Protein AF-A0A8D8LQ57-F1 (afdb_monomer)

Foldseek 3Di:
DDDDDDDDDADDDDDDADEDEDDDPDPDEAEEEDAHEYEYEEQHEYEYEYQEEYEYEYQEEYHYEYQYEYEYEYQEEYEYEYCDWYWYQYNAAWYWYHYNHDIDIDGDDDDRDRCVVVVVVPPPDDDPPDDPPPQDFQWDQFPPSLDTHGLEAAECPADDLVLSLLQLVLLVVLPHQEYEEEVVNVRLLSQLVSVVVCCVVVVDPPNSHAYEYEQALLQLALVRLVVRLVVSCVSNVHQAHSEYEHAAQWHFHHDPDSQDADPVGFTHGDLPRDLQSSLVSVVVCCVVRRYSFYAYELAAPVSLVVNQVRDPHRHREYEYADWLQAHPVVVLVSCVVVNHAYEHDCLQPCPVVCVVLVNDADRQQPDPLLVVQCVVFVAGSLLLSSQLQVVSRHGYHDYDSDSVVSSRNSPNSPDHDDPVSNVSSNVNYNHPVNDPPQVVVNPPLVVRPRRHD

Nearest PDB structures (foldseek):
  8auu-assembly1_A  TM=9.462E-01  e=3.405E-31  Homo sapiens
  1c9w-assembly1_A  TM=9.460E-01  e=1.860E-31  Cricetulus griseus
  2pd9-assembly1_A  TM=9.532E-01  e=7.254E-31  Homo sapiens
  2isf-assembly1_A  TM=9.546E-01  e=1.142E-30  Homo sapiens
  3lep-assembly1_A  TM=9.494E-01  e=1.709E-30  Homo sapiens

Sequence (453 aa):
MKNPLLVLLVLAVACFPTILTLPTESAGSVTTTSTSPVTTTSTNPVTTTSTNPVTTTSTNPVTTSSTNPVTTTSTNTVTTTSADSVTTDNFTETTTVTLSDTTETIAATNFVTDLHSVIKLRTRLFDPTKISATTEMKYIQLPNDAGLMPVVGYGTWQAKDEDLEKALEAALEAGYRHIDTATVYENEHVIGNVLDRWMKAGKVKREELFIVTKLPPSGNRPSNVESFIKKSLEKLKVDYLDLYLVHTPFSFAEGPEVHPVNEDGTFKLDLTTDHIAVWKEMEKQVDAGRTKAIGLSNFNKTQISRVLKEARIPPANLQVELHVYFQQKELQAFCKEHNITMVAYSPLGSQGTGKLFGIDIPNLMENPVVKKIAEKHSRKPAQVLLKFIVQNDIAVIPKSTNPERLKQNINILDFQLSDEDMTELTALDQGKEGRILDFSFIKGVKDHPEFPF

Secondary structure (DSSP, 8-state):
--PPP---------SS---EEE----SS-EEEEESS-EEEEESS-EEEEESS-EEEEESS-EEEEESS-EEEEESS-EEEEESS-EEEEE-SS-EEEEETTEEEEE---S----THHHHTTS-S---TT-----PPPPEEEPGGG--EEESBEEE-TT--HHHHHHHHHHHHHHT--EEE--GGGS-HHHHHHHHHHHHHTTSS-GGG-EEEEEE-GGG-SGGGHHHHHHHHHHHHT-S-EEEEEE--SSEEPPSS-SS-B-TTS-B-EETT--HHHHHHHHHHHHHTTSEEEEEEES--HHHHHHHHHH-SS---EEEEE-BTTB--HHHHHHHHHTT-EEEEESBTB-HHHHHHHT-----GGG-HHHHHHHHHTT--HHHHHHHHHHTTT-EE----S-HHHHHHHH--SS----HHHHHHHHTT--GGGG-S---TTSTTGGGSTT---

Radius of gyration: 27.7 Å; Cα contacts (8 Å, |Δi|>4): 903; chains: 1; bounding box: 102×50×54 Å

Mean predicted aligned error: 14.32 Å

Solvent-accessible surface area (backbone atoms only — not comparable to full-atom values): 25005 Å² total; per-residue (Å²): 143,81,84,82,81,82,84,80,71,82,70,85,81,83,90,72,100,57,80,50,73,53,85,59,100,56,101,56,70,47,62,47,64,38,88,45,44,39,42,41,50,36,76,36,36,35,39,40,41,28,66,23,39,36,39,37,40,27,64,24,40,35,40,39,39,26,58,22,43,35,39,39,38,25,58,24,39,37,40,39,38,20,62,37,59,59,41,53,48,66,76,71,43,47,41,36,44,32,45,75,94,45,78,49,76,46,77,76,67,96,63,88,55,68,55,78,67,63,63,72,73,68,79,74,86,74,72,87,88,69,78,71,84,75,64,73,86,56,64,45,76,33,45,92,78,39,42,71,43,49,35,53,26,40,28,60,74,88,54,58,65,75,48,37,48,57,22,49,53,44,31,49,73,61,64,49,38,18,43,41,54,33,63,79,65,76,45,48,52,50,52,11,54,52,50,47,52,36,42,75,69,67,76,46,56,75,88,67,48,37,40,33,37,28,47,33,32,34,37,54,42,48,92,33,44,66,59,51,53,53,52,48,30,61,35,34,62,44,85,52,32,43,32,40,24,42,46,44,58,44,24,30,33,79,66,96,43,76,77,41,60,43,97,87,69,35,55,37,66,32,77,78,55,50,66,59,59,29,46,58,42,53,48,51,35,40,79,68,53,46,18,55,30,44,26,39,16,52,63,35,72,71,60,48,52,60,39,54,76,74,42,89,70,60,55,26,32,40,37,36,78,27,27,62,35,19,61,49,62,73,58,51,55,50,27,58,76,69,54,26,44,43,33,21,36,49,30,73,47,54,64,69,56,17,68,74,71,74,43,93,58,80,64,58,59,72,36,67,68,46,39,53,52,9,60,76,69,75,49,51,31,65,33,47,48,48,36,56,44,44,74,70,74,24,23,36,28,58,57,63,68,50,57,69,60,42,46,47,64,66,64,40,74,85,64,80,81,50,73,67,55,52,49,60,47,62,68,50,43,49,53,79,80,35,59,82,86,78,58,73,89,44,55,70,46,85,75,32,84,45,49,58,127

InterPro domains:
  IPR018170 Aldo/keto reductase, conserved site [PS00062] (282-299)
  IPR018170 Aldo/keto reductase, conserved site [PS00063] (397-412)
  IPR018170 Aldo/keto reductase, conserved site [PS00798] (175-192)
  IPR020471 Aldo-keto reductase [PR00069] (171-195)
  IPR020471 Aldo-keto reductase [PR00069] (231-249)
  IPR020471 Aldo-keto reductase [PR00069] (282-299)
  IPR020471 Aldo-keto reductase [PR00069] (316-345)
  IPR020471 Aldo-keto reductase [PR00069] (364-388)
  IPR020471 Aldo-keto reductase [PTHR11732] (140-430)
  IPR023210 NADP-dependent oxidoreductase domain [PF00248] (152-429)
  IPR036812 NAD(P)-dependent oxidoreductase domain superfamily [G3DSA:3.20.20.100] (129-453)
  IPR036812 NAD(P)-dependent oxidoreductase domain superfamily [SSF51430] (136-433)

Organism: NCBI:txid428564

pLDDT: mean 84.15, std 20.96, range [26.61, 98.94]

Structure (mmCIF, N/CA/C/O backbone):
data_AF-A0A8D8LQ57-F1
#
_entry.id   AF-A0A8D8LQ57-F1
#
loop_
_atom_site.group_PDB
_atom_site.id
_atom_site.type_symbol
_atom_site.label_atom_id
_atom_site.label_alt_id
_atom_site.label_comp_id
_atom_site.label_asym_id
_atom_site.label_entity_id
_atom_site.label_seq_id
_atom_site.pdbx_PDB_ins_code
_atom_site.Cartn_x
_atom_site.Cartn_y
_atom_site.Cartn_z
_atom_site.occupancy
_atom_site.B_iso_or_equiv
_atom_site.auth_seq_id
_atom_site.auth_comp_id
_atom_site.auth_asym_id
_atom_site.auth_atom_id
_atom_site.pdbx_PDB_model_num
ATOM 1 N N . MET A 1 1 ? -70.230 26.547 11.881 1.00 41.00 1 MET A N 1
ATOM 2 C CA . MET A 1 1 ? -70.658 25.170 11.549 1.00 41.00 1 MET A CA 1
ATOM 3 C C . MET A 1 1 ? -70.325 24.882 10.095 1.00 41.00 1 MET A C 1
ATOM 5 O O . MET A 1 1 ? -70.955 25.491 9.241 1.00 41.00 1 MET A O 1
ATOM 9 N N . LYS A 1 2 ? -69.337 24.016 9.834 1.00 30.08 2 LYS A N 1
ATOM 10 C CA . LYS A 1 2 ? -69.282 23.045 8.720 1.00 30.08 2 LYS A CA 1
ATOM 11 C C . LYS A 1 2 ? -67.935 22.301 8.783 1.00 30.08 2 LYS A C 1
ATOM 13 O O . LYS A 1 2 ? -66.888 22.911 8.610 1.00 30.08 2 LYS A O 1
ATOM 18 N N . ASN A 1 3 ? -68.010 21.009 9.111 1.00 30.83 3 ASN A N 1
ATOM 19 C CA . ASN A 1 3 ? -66.938 20.007 9.047 1.00 30.83 3 ASN A CA 1
ATOM 20 C C . ASN A 1 3 ? -66.303 19.956 7.648 1.00 30.83 3 ASN A C 1
ATOM 22 O O . ASN A 1 3 ? -67.067 19.948 6.678 1.00 30.83 3 ASN A O 1
ATOM 26 N N . PRO A 1 4 ? -64.978 19.777 7.506 1.00 34.41 4 PRO A N 1
ATOM 27 C CA . PRO A 1 4 ? -64.436 19.132 6.324 1.00 34.41 4 PRO A CA 1
ATOM 28 C C . PRO A 1 4 ? -64.595 17.609 6.475 1.00 34.41 4 PRO A C 1
ATOM 30 O O . PRO A 1 4 ? -64.212 17.017 7.483 1.00 34.41 4 PRO A O 1
ATOM 33 N N . LEU A 1 5 ? -65.241 16.994 5.484 1.00 28.94 5 LEU A N 1
ATOM 34 C CA . LEU A 1 5 ? -65.390 15.548 5.337 1.00 28.94 5 LEU A CA 1
ATOM 35 C C . LEU A 1 5 ? -64.012 14.867 5.309 1.00 28.94 5 LEU A C 1
ATOM 37 O O . LEU A 1 5 ? -63.181 15.182 4.460 1.00 28.94 5 LEU A O 1
ATOM 41 N N . LEU A 1 6 ? -63.820 13.875 6.177 1.00 27.80 6 LEU A N 1
ATOM 42 C CA . LEU A 1 6 ? -62.801 12.844 6.018 1.00 27.80 6 LEU A CA 1
ATOM 43 C C . LEU A 1 6 ? -63.280 11.902 4.898 1.00 27.80 6 LEU A C 1
ATOM 45 O O . LEU A 1 6 ? -64.251 11.169 5.086 1.00 27.80 6 LEU A O 1
ATOM 49 N N . VAL A 1 7 ? -62.664 11.951 3.716 1.00 29.39 7 VAL A N 1
ATOM 50 C CA . VAL A 1 7 ? -62.962 10.993 2.640 1.00 29.39 7 VAL A CA 1
ATOM 51 C C . VAL A 1 7 ? -62.115 9.745 2.879 1.00 29.39 7 VAL A C 1
ATOM 53 O O . VAL A 1 7 ? -60.926 9.722 2.580 1.00 29.39 7 VAL A O 1
ATOM 56 N N . LEU A 1 8 ? -62.731 8.719 3.467 1.00 28.83 8 LEU A N 1
ATOM 57 C CA . LEU A 1 8 ? -62.140 7.397 3.653 1.00 28.83 8 LEU A CA 1
ATOM 58 C C . LEU A 1 8 ? -62.412 6.560 2.392 1.00 28.83 8 LEU A C 1
ATOM 60 O O . LEU A 1 8 ? -63.537 6.108 2.181 1.00 28.83 8 LEU A O 1
ATOM 64 N N . LEU A 1 9 ? -61.408 6.372 1.534 1.00 31.48 9 LEU A N 1
ATOM 65 C CA . LEU A 1 9 ? -61.519 5.483 0.376 1.00 31.48 9 LEU A CA 1
ATOM 66 C C . LEU A 1 9 ? -61.135 4.055 0.805 1.00 31.48 9 LEU A C 1
ATOM 68 O O . LEU A 1 9 ? -59.961 3.704 0.830 1.00 31.48 9 LEU A O 1
ATOM 72 N N . VAL A 1 10 ? -62.118 3.231 1.179 1.00 29.56 10 VAL A N 1
ATOM 73 C CA . VAL A 1 10 ? -61.914 1.799 1.466 1.00 29.56 10 VAL A CA 1
ATOM 74 C C . VAL A 1 10 ? -62.204 1.007 0.191 1.00 29.56 10 VAL A C 1
ATOM 76 O O . VAL A 1 10 ? -63.365 0.779 -0.141 1.00 29.56 10 VAL A O 1
ATOM 79 N N . LEU A 1 11 ? -61.167 0.590 -0.541 1.00 33.84 11 LEU A N 1
ATOM 80 C CA . LEU A 1 11 ? -61.313 -0.391 -1.621 1.00 33.84 11 LEU A CA 1
ATOM 81 C C . LEU A 1 11 ? -61.093 -1.803 -1.068 1.00 33.84 11 LEU A C 1
ATOM 83 O O . LEU A 1 11 ? -59.964 -2.206 -0.806 1.00 33.84 11 LEU A O 1
ATOM 87 N N . ALA A 1 12 ? -62.175 -2.569 -0.928 1.00 28.31 12 ALA A N 1
ATOM 88 C CA . ALA A 1 12 ? -62.111 -4.019 -0.781 1.00 28.31 12 ALA A CA 1
ATOM 89 C C . ALA A 1 12 ? -62.202 -4.649 -2.180 1.00 28.31 12 ALA A C 1
ATOM 91 O O . ALA A 1 12 ? -63.255 -4.594 -2.813 1.00 28.31 12 ALA A O 1
ATOM 92 N N . VAL A 1 13 ? -61.105 -5.224 -2.679 1.00 32.25 13 VAL A N 1
ATOM 93 C CA . VAL A 1 13 ? -61.080 -5.929 -3.972 1.00 32.25 13 VAL A CA 1
ATOM 94 C C . VAL A 1 13 ? -60.850 -7.416 -3.721 1.00 32.25 13 VAL A C 1
ATOM 96 O O . VAL A 1 13 ? -59.853 -7.810 -3.122 1.00 32.25 13 VAL A O 1
ATOM 99 N N . ALA A 1 14 ? -61.800 -8.242 -4.163 1.00 28.59 14 ALA A N 1
ATOM 100 C CA . ALA A 1 14 ? -61.735 -9.694 -4.076 1.00 28.59 14 ALA A CA 1
ATOM 101 C C . ALA A 1 14 ? -61.034 -10.302 -5.305 1.00 28.59 14 ALA A C 1
ATOM 103 O O . ALA A 1 14 ? -61.376 -9.980 -6.438 1.00 28.59 14 ALA A O 1
ATOM 104 N N . CYS A 1 15 ? -60.095 -11.214 -5.025 1.00 34.03 15 CYS A N 1
ATOM 105 C CA . CYS A 1 15 ? -59.561 -12.298 -5.863 1.00 34.03 15 CYS A CA 1
ATOM 106 C C . CYS A 1 15 ? -59.313 -12.019 -7.358 1.00 34.03 15 CYS A C 1
ATOM 108 O O . CYS A 1 15 ? -60.143 -12.402 -8.165 1.00 34.03 15 CYS A O 1
ATOM 110 N N . PHE A 1 16 ? -58.131 -11.490 -7.707 1.00 29.38 16 PHE A N 1
ATOM 111 C CA . PHE A 1 16 ? -57.249 -11.890 -8.832 1.00 29.38 16 PHE A CA 1
ATOM 112 C C . PHE A 1 16 ? -55.870 -11.213 -8.616 1.00 29.38 16 PHE A C 1
ATOM 114 O O . PHE A 1 16 ? -55.821 -10.195 -7.924 1.00 29.38 16 PHE A O 1
ATOM 121 N N . PRO A 1 17 ? -54.737 -11.746 -9.129 1.00 34.75 17 PRO A N 1
ATOM 122 C CA . PRO A 1 17 ? -53.417 -11.163 -8.893 1.00 34.75 17 PRO A CA 1
ATOM 123 C C . PRO A 1 17 ? -53.282 -9.900 -9.746 1.00 34.75 17 PRO A C 1
ATOM 125 O O . PRO A 1 17 ? -52.867 -9.942 -10.901 1.00 34.75 17 PRO A O 1
ATOM 128 N N . THR A 1 18 ? -53.713 -8.770 -9.204 1.00 41.00 18 THR A N 1
ATOM 129 C CA . THR A 1 18 ? -53.626 -7.468 -9.861 1.00 41.00 18 THR A CA 1
ATOM 130 C C . THR A 1 18 ? -52.801 -6.556 -8.968 1.00 41.00 18 THR A C 1
ATOM 132 O O . THR A 1 18 ? -53.125 -6.372 -7.796 1.00 41.00 18 THR A O 1
ATOM 135 N N . ILE A 1 19 ? -51.706 -6.021 -9.512 1.00 46.22 19 ILE A N 1
ATOM 136 C CA . ILE A 1 19 ? -50.898 -4.991 -8.854 1.00 46.22 19 ILE A CA 1
ATOM 137 C C . ILE A 1 19 ? -51.800 -3.768 -8.687 1.00 46.22 19 ILE A C 1
ATOM 139 O O . ILE A 1 19 ? -52.284 -3.216 -9.676 1.00 46.22 19 ILE A O 1
ATOM 143 N N . LEU A 1 20 ? -52.064 -3.367 -7.444 1.00 49.69 20 LEU A N 1
ATOM 144 C CA . LEU A 1 20 ? -52.833 -2.159 -7.173 1.00 49.69 20 LEU A CA 1
ATOM 145 C C . LEU A 1 20 ? -51.892 -0.956 -7.301 1.00 49.69 20 LEU A C 1
ATOM 147 O O . LEU A 1 20 ? -51.037 -0.752 -6.441 1.00 49.69 20 LEU A O 1
ATOM 151 N N . THR A 1 21 ? -52.039 -0.187 -8.381 1.00 50.81 21 THR A N 1
ATOM 152 C CA . THR A 1 21 ? -51.322 1.077 -8.601 1.00 50.81 21 THR A CA 1
ATOM 153 C C . THR A 1 21 ? -52.276 2.237 -8.343 1.00 50.81 21 THR A C 1
ATOM 155 O O . THR A 1 21 ? -53.271 2.391 -9.051 1.00 50.81 21 THR A O 1
ATOM 158 N N . LEU A 1 22 ? -51.995 3.048 -7.323 1.00 53.22 22 LEU A N 1
ATOM 159 C CA . LEU A 1 22 ? -52.801 4.223 -6.978 1.00 53.22 22 LEU A CA 1
ATOM 160 C C . LEU A 1 22 ? -52.075 5.504 -7.424 1.00 53.22 22 LEU A C 1
ATOM 162 O O . LEU A 1 22 ? -51.016 5.799 -6.872 1.00 53.22 22 LEU A O 1
ATOM 166 N N . PRO A 1 23 ? -52.613 6.280 -8.382 1.00 49.62 23 PRO A N 1
ATOM 167 C CA . PRO A 1 23 ? -52.170 7.646 -8.640 1.00 49.62 23 PRO A CA 1
ATOM 168 C C . PRO A 1 23 ? -53.039 8.626 -7.841 1.00 49.62 23 PRO A C 1
ATOM 170 O O . PRO A 1 23 ? -54.266 8.514 -7.870 1.00 49.62 23 PRO A O 1
ATOM 173 N N . THR A 1 24 ? -52.459 9.615 -7.153 1.00 50.50 24 THR A N 1
ATOM 174 C CA . THR A 1 24 ? -53.283 10.636 -6.479 1.00 50.50 24 THR A CA 1
ATOM 175 C C . THR A 1 24 ? -52.724 12.053 -6.577 1.00 50.50 24 THR A C 1
ATOM 177 O O . THR A 1 24 ? -51.839 12.428 -5.815 1.00 50.50 24 THR A O 1
ATOM 180 N N . GLU A 1 25 ? -53.370 12.874 -7.410 1.00 45.34 25 GLU A N 1
ATOM 181 C CA . GLU A 1 25 ? -53.598 14.304 -7.153 1.00 45.34 25 GLU A CA 1
ATOM 182 C C . GLU A 1 25 ? -54.832 14.462 -6.236 1.00 45.34 25 GLU A C 1
ATOM 184 O O . GLU A 1 25 ? -55.889 14.933 -6.651 1.00 45.34 25 GLU A O 1
ATOM 189 N N . SER A 1 26 ? -54.751 14.015 -4.979 1.00 48.09 26 SER A N 1
ATOM 190 C CA . SER A 1 26 ? -55.832 14.234 -4.000 1.00 48.09 26 SER A CA 1
ATOM 191 C C . SER A 1 26 ? -55.281 14.880 -2.734 1.00 48.09 26 SER A C 1
ATOM 193 O O . SER A 1 26 ? -54.169 14.570 -2.331 1.00 48.09 26 SER A O 1
ATOM 195 N N . ALA A 1 27 ? -56.028 15.786 -2.106 1.00 47.50 27 ALA A N 1
ATOM 196 C CA . ALA A 1 27 ? -55.556 16.612 -0.988 1.00 47.50 27 ALA A CA 1
ATOM 197 C C . ALA A 1 27 ? -55.552 15.897 0.389 1.00 47.50 27 ALA A C 1
ATOM 199 O O . ALA A 1 27 ? -55.705 16.552 1.418 1.00 47.50 27 ALA A O 1
ATOM 200 N N . GLY A 1 28 ? -55.427 14.564 0.430 1.00 62.34 28 GLY A N 1
ATOM 201 C CA . GLY A 1 28 ? -55.529 13.760 1.656 1.00 62.34 28 GLY A CA 1
ATOM 202 C C . GLY A 1 28 ? -54.537 12.595 1.719 1.00 62.34 28 GLY A C 1
ATOM 203 O O . GLY A 1 28 ? -53.901 12.253 0.724 1.00 62.34 28 GLY A O 1
ATOM 204 N N . SER A 1 29 ? -54.390 11.992 2.905 1.00 72.50 29 SER A N 1
ATOM 205 C CA . SER A 1 29 ? -53.524 10.825 3.118 1.00 72.50 29 SER A CA 1
ATOM 206 C C . SER A 1 29 ? -54.037 9.587 2.373 1.00 72.50 29 SER A C 1
ATOM 208 O O . SER A 1 29 ? -55.242 9.358 2.259 1.00 72.50 29 SER A O 1
ATOM 210 N N . VAL A 1 30 ? -53.113 8.760 1.881 1.00 75.56 30 VAL A N 1
ATOM 211 C CA . VAL A 1 30 ? -53.423 7.518 1.162 1.00 75.56 30 VAL A CA 1
ATOM 212 C C . VAL A 1 30 ? -53.404 6.364 2.154 1.00 75.56 30 VAL A C 1
ATOM 214 O O . VAL A 1 30 ? -52.357 6.056 2.711 1.00 75.56 30 VAL A O 1
ATOM 217 N N . THR A 1 31 ? -54.548 5.716 2.383 1.00 76.56 31 THR A N 1
ATOM 218 C CA . THR A 1 31 ? -54.634 4.524 3.246 1.00 76.56 31 THR A CA 1
ATOM 219 C C . THR A 1 31 ? -55.046 3.308 2.428 1.00 76.56 31 THR A C 1
ATOM 221 O O . THR A 1 31 ? -56.079 3.343 1.767 1.00 76.56 31 THR A O 1
ATOM 224 N N . THR A 1 32 ? -54.253 2.237 2.473 1.00 76.38 32 THR A N 1
ATOM 225 C CA . THR A 1 32 ? -54.499 1.011 1.698 1.00 76.38 32 THR A CA 1
ATOM 226 C C . THR A 1 32 ? -54.455 -0.222 2.593 1.00 76.38 32 THR A C 1
ATOM 228 O O . THR A 1 32 ? -53.524 -0.398 3.377 1.00 76.38 32 THR A O 1
ATOM 231 N N . THR A 1 33 ? -55.429 -1.120 2.436 1.00 76.50 33 THR A N 1
ATOM 232 C CA . THR A 1 33 ? -55.399 -2.466 3.024 1.00 76.50 33 THR A CA 1
ATOM 233 C C . THR A 1 33 ? -55.581 -3.495 1.916 1.00 76.50 33 THR A C 1
ATOM 235 O O . THR A 1 33 ? -56.567 -3.432 1.188 1.00 76.50 33 THR A O 1
ATOM 238 N N . SER A 1 34 ? -54.632 -4.418 1.751 1.00 71.19 34 SER A N 1
ATOM 239 C CA . SER A 1 34 ? -54.623 -5.335 0.601 1.00 71.19 34 SER A CA 1
ATOM 240 C C . SER A 1 34 ? -54.079 -6.719 0.943 1.00 71.19 34 SER A C 1
ATOM 242 O O . SER A 1 34 ? -53.037 -6.850 1.580 1.00 71.19 34 SER A O 1
ATOM 244 N N . THR A 1 35 ? -54.720 -7.766 0.425 1.00 73.94 35 THR A N 1
ATOM 245 C CA . THR A 1 35 ? -54.202 -9.147 0.454 1.00 73.94 35 THR A CA 1
ATOM 246 C C . THR A 1 35 ? -53.450 -9.520 -0.828 1.00 73.94 35 THR A C 1
ATOM 248 O O . THR A 1 35 ? -53.296 -10.700 -1.120 1.00 73.94 35 THR A O 1
ATOM 251 N N . SER A 1 36 ? -53.020 -8.530 -1.611 1.00 73.56 36 SER A N 1
ATOM 252 C CA . SER A 1 36 ? -52.189 -8.657 -2.820 1.00 73.56 36 SER A CA 1
ATOM 253 C C . SER A 1 36 ? -51.018 -7.666 -2.753 1.00 73.56 36 SER A C 1
ATOM 255 O O . SER A 1 36 ? -51.119 -6.705 -1.983 1.00 73.56 36 SER A O 1
ATOM 257 N N . PRO A 1 37 ? -49.935 -7.854 -3.535 1.00 75.88 37 PRO A N 1
ATOM 258 C CA . PRO A 1 37 ? -48.821 -6.909 -3.561 1.00 75.88 37 PRO A CA 1
ATOM 259 C C . PRO A 1 37 ? -49.277 -5.476 -3.863 1.00 75.88 37 PRO A C 1
ATOM 261 O O . PRO A 1 37 ? -50.148 -5.263 -4.712 1.00 75.88 37 PRO A O 1
ATOM 264 N N . VAL A 1 38 ? -48.694 -4.500 -3.166 1.00 75.38 38 VAL A N 1
ATOM 265 C CA . VAL A 1 38 ? -49.080 -3.082 -3.262 1.00 75.38 38 VAL A CA 1
ATOM 266 C C . VAL A 1 38 ? -47.914 -2.256 -3.781 1.00 75.38 38 VAL A C 1
ATOM 268 O O . VAL A 1 38 ? -46.808 -2.352 -3.251 1.00 75.38 38 VAL A O 1
ATOM 271 N N . THR A 1 39 ? -48.169 -1.400 -4.772 1.00 78.50 39 THR A N 1
ATOM 272 C CA . THR A 1 39 ? -47.209 -0.385 -5.216 1.00 78.50 39 THR A CA 1
ATOM 273 C C . THR A 1 39 ? -47.861 0.992 -5.183 1.00 78.50 39 THR A C 1
ATOM 275 O O . THR A 1 39 ? -48.779 1.269 -5.955 1.00 78.50 39 THR A O 1
ATOM 278 N N . THR A 1 40 ? -47.377 1.862 -4.299 1.00 77.94 40 THR A N 1
ATOM 279 C CA . THR A 1 40 ? -47.949 3.198 -4.085 1.00 77.94 40 THR A CA 1
ATOM 280 C C . THR A 1 40 ? -46.923 4.278 -4.398 1.00 77.94 40 THR A C 1
ATOM 282 O O . THR A 1 40 ? -45.815 4.260 -3.865 1.00 77.94 40 THR A O 1
ATOM 285 N N . THR A 1 41 ? -47.314 5.264 -5.205 1.00 77.12 41 THR A N 1
ATOM 286 C CA . THR A 1 41 ? -46.547 6.498 -5.412 1.00 77.12 41 THR A CA 1
ATOM 287 C C . THR A 1 41 ? -47.432 7.684 -5.053 1.00 77.12 41 THR A C 1
ATOM 289 O O . THR A 1 41 ? -48.498 7.855 -5.638 1.00 77.12 41 THR A O 1
ATOM 292 N N . SER A 1 42 ? -47.027 8.486 -4.070 1.00 76.12 42 SER A N 1
ATOM 293 C CA . SER A 1 42 ? -47.873 9.548 -3.510 1.00 76.12 42 SER A CA 1
ATOM 294 C C . SER A 1 42 ? -47.051 10.763 -3.095 1.00 76.12 42 SER A C 1
ATOM 296 O O . SER A 1 42 ? -45.953 10.632 -2.572 1.00 76.12 42 SER A O 1
ATOM 298 N N . THR A 1 43 ? -47.594 11.966 -3.266 1.00 76.69 43 THR A N 1
ATOM 299 C CA . THR A 1 43 ? -47.027 13.185 -2.663 1.00 76.69 43 THR A CA 1
ATOM 300 C C . THR A 1 43 ? -47.656 13.513 -1.311 1.00 76.69 43 THR A C 1
ATOM 302 O O . THR A 1 43 ? -47.382 14.569 -0.762 1.00 76.69 43 THR A O 1
ATOM 305 N N . ASN A 1 44 ? -48.511 12.644 -0.771 1.00 77.50 44 ASN A N 1
ATOM 306 C CA . ASN A 1 44 ? -49.173 12.769 0.532 1.00 77.50 44 ASN A CA 1
ATOM 307 C C . ASN A 1 44 ? -48.751 11.629 1.469 1.00 77.50 44 ASN A C 1
ATOM 309 O O . ASN A 1 44 ? -48.292 10.600 0.968 1.00 77.50 44 ASN A O 1
ATOM 313 N N . PRO A 1 45 ? -48.967 11.751 2.796 1.00 80.94 45 PRO A N 1
ATOM 314 C CA . PRO A 1 45 ? -48.678 10.672 3.735 1.00 80.94 45 PRO A CA 1
ATOM 315 C C . PRO A 1 45 ? -49.356 9.356 3.337 1.00 80.94 45 PRO A C 1
ATOM 317 O O . PRO A 1 45 ? -50.524 9.361 2.934 1.00 80.94 45 PRO A O 1
ATOM 320 N N . VAL A 1 46 ? -48.633 8.243 3.464 1.00 81.50 46 VAL A N 1
ATOM 321 C CA . VAL A 1 46 ? -49.092 6.909 3.046 1.00 81.50 46 VAL A CA 1
ATOM 322 C C . VAL A 1 46 ? -49.154 5.969 4.244 1.00 81.50 46 VAL A C 1
ATOM 324 O O . VAL A 1 46 ? -48.166 5.813 4.954 1.00 81.50 46 VAL A O 1
ATOM 327 N N . THR A 1 47 ? -50.282 5.284 4.419 1.00 83.38 47 THR A N 1
ATOM 328 C CA . THR A 1 47 ? -50.444 4.184 5.373 1.00 83.38 47 THR A CA 1
ATOM 329 C C . THR A 1 47 ? -50.861 2.917 4.632 1.00 83.38 47 THR A C 1
ATOM 331 O O . THR A 1 47 ? -51.943 2.872 4.048 1.00 83.38 47 THR A O 1
ATOM 334 N N . THR A 1 48 ? -50.041 1.868 4.668 1.00 81.44 48 THR A N 1
ATOM 335 C CA . THR A 1 48 ? -50.337 0.597 3.986 1.00 81.44 48 THR A CA 1
ATOM 336 C C . THR A 1 48 ? -50.319 -0.571 4.962 1.00 81.44 48 THR A C 1
ATOM 338 O O . THR A 1 48 ? -49.376 -0.742 5.730 1.00 81.44 48 THR A O 1
ATOM 341 N N . THR A 1 49 ? -51.338 -1.425 4.902 1.00 80.75 49 THR A N 1
ATOM 342 C CA . THR A 1 49 ? -51.359 -2.724 5.583 1.00 80.75 49 THR A CA 1
ATOM 343 C C . THR A 1 49 ? -51.549 -3.825 4.550 1.00 80.75 49 THR A C 1
ATOM 345 O O . THR A 1 49 ? -52.533 -3.815 3.809 1.00 80.75 49 THR A O 1
ATOM 348 N N . SER A 1 50 ? -50.624 -4.778 4.472 1.00 78.75 50 SER A N 1
ATOM 349 C CA . SER A 1 50 ? -50.732 -5.882 3.519 1.00 78.75 50 SER A CA 1
ATOM 350 C C . SER A 1 50 ? -50.288 -7.216 4.100 1.00 78.75 50 SER A C 1
ATOM 352 O O . SER A 1 50 ? -49.511 -7.273 5.036 1.00 78.75 50 SER A O 1
ATOM 354 N N . THR A 1 51 ? -50.775 -8.318 3.539 1.00 77.50 51 THR A N 1
ATOM 355 C CA . THR A 1 51 ? -50.204 -9.651 3.788 1.00 77.50 51 THR A CA 1
ATOM 356 C C . THR A 1 51 ? -49.227 -10.076 2.692 1.00 77.50 51 THR A C 1
ATOM 358 O O . THR A 1 51 ? -48.829 -11.232 2.648 1.00 77.50 51 THR A O 1
ATOM 361 N N . ASN A 1 52 ? -48.854 -9.172 1.782 1.00 78.69 52 ASN A N 1
ATOM 362 C CA . ASN A 1 52 ? -48.005 -9.406 0.612 1.00 78.69 52 ASN A CA 1
ATOM 363 C C . ASN A 1 52 ? -46.966 -8.278 0.456 1.00 78.69 52 ASN A C 1
ATOM 365 O O . ASN A 1 52 ? -47.021 -7.301 1.208 1.00 78.69 52 ASN A O 1
ATOM 369 N N . PRO A 1 53 ? -45.996 -8.399 -0.473 1.00 80.12 53 PRO A N 1
ATOM 370 C CA . PRO A 1 53 ? -44.954 -7.393 -0.632 1.00 80.12 53 PRO A CA 1
ATOM 371 C C . PRO A 1 53 ? -45.497 -5.980 -0.881 1.00 80.12 53 PRO A C 1
ATOM 373 O O . PRO A 1 53 ? -46.477 -5.802 -1.611 1.00 80.12 53 PRO A O 1
ATOM 376 N N . VAL A 1 54 ? -44.847 -4.977 -0.291 1.00 79.12 54 VAL A N 1
ATOM 377 C CA . VAL A 1 54 ? -45.238 -3.564 -0.417 1.00 79.12 54 VAL A CA 1
ATOM 378 C C . VAL A 1 54 ? -44.068 -2.744 -0.940 1.00 79.12 54 VAL A C 1
ATOM 380 O O . VAL A 1 54 ? -42.985 -2.769 -0.366 1.00 79.12 54 VAL A O 1
ATOM 383 N N . THR A 1 55 ? -44.305 -1.956 -1.985 1.00 82.31 55 THR A N 1
ATOM 384 C CA . THR A 1 55 ? -43.366 -0.948 -2.483 1.00 82.31 55 THR A CA 1
ATOM 385 C C . THR A 1 55 ? -44.010 0.429 -2.395 1.00 82.31 55 THR A C 1
ATOM 387 O O . THR A 1 55 ? -45.058 0.659 -2.994 1.00 82.31 55 THR A O 1
ATOM 390 N N . THR A 1 56 ? -43.411 1.358 -1.651 1.00 81.12 56 THR A N 1
ATOM 391 C CA . THR A 1 56 ? -43.944 2.721 -1.505 1.00 81.12 56 THR A CA 1
ATOM 392 C C . THR A 1 56 ? -42.893 3.765 -1.847 1.00 81.12 56 THR A C 1
ATOM 394 O O . THR A 1 56 ? -41.784 3.729 -1.327 1.00 81.12 56 THR A O 1
ATOM 397 N N . THR A 1 57 ? -43.270 4.743 -2.664 1.00 79.25 57 THR A N 1
ATOM 398 C CA . THR A 1 57 ? -42.487 5.957 -2.905 1.00 79.25 57 THR A CA 1
ATOM 399 C C . THR A 1 57 ? -43.318 7.166 -2.498 1.00 79.25 57 THR A C 1
ATOM 401 O O . THR A 1 57 ? -44.425 7.357 -3.005 1.00 79.25 57 THR A O 1
ATOM 404 N N . SER A 1 58 ? -42.808 7.979 -1.573 1.00 78.69 58 SER A N 1
ATOM 405 C CA . SER A 1 58 ? -43.531 9.143 -1.061 1.00 78.69 58 SER A CA 1
ATOM 406 C C . SER A 1 58 ? -42.615 10.328 -0.782 1.00 78.69 58 SER A C 1
ATOM 408 O O . SER A 1 58 ? -41.466 10.153 -0.410 1.00 78.69 58 SER A O 1
ATOM 410 N N . THR A 1 59 ? -43.108 11.555 -0.918 1.00 76.88 59 THR A N 1
ATOM 411 C CA . THR A 1 59 ? -42.393 12.749 -0.418 1.00 76.88 59 THR A CA 1
ATOM 412 C C . THR A 1 59 ? -42.834 13.156 0.990 1.00 76.88 59 THR A C 1
ATOM 414 O O . THR A 1 59 ? -42.356 14.147 1.527 1.00 76.88 59 THR A O 1
ATOM 417 N N . ASN A 1 60 ? -43.747 12.401 1.602 1.00 80.50 60 ASN A N 1
ATOM 418 C CA . ASN A 1 60 ? -44.351 12.641 2.914 1.00 80.50 60 ASN A CA 1
ATOM 419 C C . ASN A 1 60 ? -44.333 11.360 3.773 1.00 80.50 60 ASN A C 1
ATOM 421 O O . ASN A 1 60 ? -44.098 10.285 3.219 1.00 80.50 60 ASN A O 1
ATOM 425 N N . PRO A 1 61 ? -44.595 11.438 5.096 1.00 81.00 61 PRO A N 1
ATOM 426 C CA . PRO A 1 61 ? -44.433 10.306 6.008 1.00 81.00 61 PRO A CA 1
ATOM 427 C C . PRO A 1 61 ? -45.117 9.012 5.552 1.00 81.00 61 PRO A C 1
ATOM 429 O O . PRO A 1 61 ? -46.252 9.033 5.067 1.00 81.00 61 PRO A O 1
ATOM 432 N N . VAL A 1 62 ? -44.436 7.880 5.742 1.00 81.31 62 VAL A N 1
ATOM 433 C CA . VAL A 1 62 ? -44.916 6.552 5.336 1.00 81.31 62 VAL A CA 1
ATOM 434 C C . VAL A 1 62 ? -45.012 5.631 6.544 1.00 81.31 62 VAL A C 1
ATOM 436 O O . VAL A 1 62 ? -44.038 5.448 7.269 1.00 81.31 62 VAL A O 1
ATOM 439 N N . THR A 1 63 ? -46.170 5.001 6.730 1.00 85.25 63 THR A N 1
ATOM 440 C CA . THR A 1 63 ? -46.389 3.925 7.702 1.00 85.25 63 THR A CA 1
ATOM 441 C C . THR A 1 63 ? -46.775 2.639 6.976 1.00 85.25 63 THR A C 1
ATOM 443 O O . THR A 1 63 ? -47.801 2.597 6.305 1.00 85.25 63 THR A O 1
ATOM 446 N N . THR A 1 64 ? -45.988 1.571 7.100 1.00 82.44 64 THR A N 1
ATOM 447 C CA . THR A 1 64 ? -46.290 0.283 6.449 1.00 82.44 64 THR A CA 1
ATOM 448 C C . THR A 1 64 ? -46.277 -0.868 7.445 1.00 82.44 64 THR A C 1
ATOM 450 O O . THR A 1 64 ? -45.368 -0.978 8.258 1.00 82.44 64 THR A O 1
ATOM 453 N N . SER A 1 65 ? -47.261 -1.759 7.349 1.00 80.50 65 SER A N 1
ATOM 454 C CA . SER A 1 65 ? -47.278 -3.048 8.041 1.00 80.50 65 SER A CA 1
ATOM 455 C C . SER A 1 65 ? -47.468 -4.169 7.021 1.00 80.50 65 SER A C 1
ATOM 457 O O . SER A 1 65 ? -48.450 -4.154 6.274 1.00 80.50 65 SER A O 1
ATOM 459 N N . SER A 1 66 ? -46.530 -5.116 6.961 1.00 78.75 66 SER A N 1
ATOM 460 C CA . SER A 1 66 ? -46.651 -6.302 6.111 1.00 78.75 66 SER A CA 1
ATOM 461 C C . SER A 1 66 ? -46.185 -7.589 6.788 1.00 78.75 66 SER A C 1
ATOM 463 O O . SER A 1 66 ? -45.438 -7.571 7.757 1.00 78.75 66 SER A O 1
ATOM 465 N N . THR A 1 67 ? -46.626 -8.740 6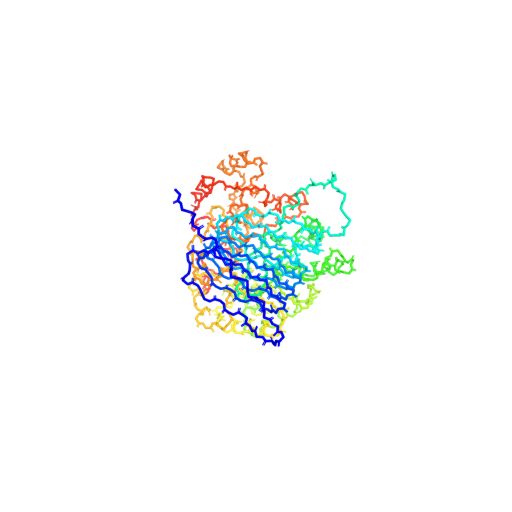.287 1.00 73.94 67 THR A N 1
ATOM 466 C CA . THR A 1 67 ? -46.045 -10.048 6.639 1.00 73.94 67 THR A CA 1
ATOM 467 C C . THR A 1 67 ? -45.002 -10.524 5.619 1.00 73.94 67 THR A C 1
ATOM 469 O O . THR A 1 67 ? -44.537 -11.651 5.717 1.00 73.94 67 THR A O 1
ATOM 472 N N . ASN A 1 68 ? -44.685 -9.700 4.617 1.00 77.69 68 ASN A N 1
ATOM 473 C CA . ASN A 1 68 ? -43.833 -9.994 3.461 1.00 77.69 68 ASN A CA 1
ATOM 474 C C . ASN A 1 68 ? -42.929 -8.782 3.141 1.00 77.69 68 ASN A C 1
ATOM 476 O O . ASN A 1 68 ? -43.136 -7.717 3.728 1.00 77.69 68 ASN A O 1
ATOM 480 N N . PRO A 1 69 ? -41.953 -8.896 2.218 1.00 75.19 69 PRO A N 1
ATOM 481 C CA . PRO A 1 69 ? -40.946 -7.861 1.997 1.00 75.19 69 PRO A CA 1
ATOM 482 C C . PRO A 1 69 ? -41.502 -6.453 1.753 1.00 75.19 69 PRO A C 1
ATOM 484 O O . PRO A 1 69 ? -42.456 -6.271 0.990 1.00 75.19 69 PRO A O 1
ATOM 487 N N . VAL A 1 70 ? -40.882 -5.448 2.373 1.00 74.44 70 VAL A N 1
ATOM 488 C CA . VAL A 1 70 ? -41.261 -4.036 2.221 1.00 74.44 70 VAL A CA 1
ATOM 489 C C . VAL A 1 70 ? -40.096 -3.223 1.672 1.00 74.44 70 VAL A C 1
ATOM 491 O O . VAL A 1 70 ? -38.999 -3.249 2.222 1.00 74.44 70 VAL A O 1
ATOM 494 N N . THR A 1 71 ? -40.353 -2.441 0.627 1.00 77.94 71 THR A N 1
ATOM 495 C CA . THR A 1 71 ? -39.415 -1.457 0.078 1.00 77.94 71 THR A CA 1
ATOM 496 C C . THR A 1 71 ? -40.039 -0.069 0.137 1.00 77.94 71 THR A C 1
ATOM 498 O O . THR A 1 71 ? -41.088 0.164 -0.463 1.00 77.94 71 THR A O 1
ATOM 501 N N . THR A 1 72 ? -39.399 0.867 0.831 1.00 76.75 72 THR A N 1
ATOM 502 C CA . THR A 1 72 ? -39.910 2.236 0.976 1.00 76.75 72 THR A CA 1
ATOM 503 C C . THR A 1 72 ? -38.848 3.261 0.608 1.00 76.75 72 THR A C 1
ATOM 505 O O . THR A 1 72 ? -37.751 3.243 1.154 1.00 76.75 72 THR A O 1
ATOM 508 N N . THR A 1 73 ? -39.204 4.212 -0.246 1.00 74.81 73 THR A N 1
ATOM 509 C CA . THR A 1 73 ? -38.403 5.407 -0.523 1.00 74.81 73 THR A CA 1
ATOM 510 C C . THR A 1 73 ? -39.189 6.628 -0.069 1.00 74.81 73 THR A C 1
ATOM 512 O O . THR A 1 73 ? -40.312 6.844 -0.533 1.00 74.81 73 THR A O 1
ATOM 515 N N . SER A 1 74 ? -38.631 7.411 0.854 1.00 73.38 74 SER A N 1
ATOM 516 C CA . SER A 1 74 ? -39.294 8.598 1.398 1.00 73.38 74 SER A CA 1
ATOM 517 C C . SER A 1 74 ? -38.320 9.735 1.680 1.00 73.38 74 SER A C 1
ATOM 519 O O . SER A 1 74 ? -37.185 9.506 2.069 1.00 73.38 74 SER A O 1
ATOM 521 N N . THR A 1 75 ? -38.759 10.983 1.538 1.00 69.31 75 THR A N 1
ATOM 522 C CA . THR A 1 75 ? -37.994 12.159 2.005 1.00 69.31 75 THR A CA 1
ATOM 523 C C . THR A 1 75 ? -38.431 12.636 3.395 1.00 69.31 75 THR A C 1
ATOM 525 O O . THR A 1 75 ? -38.161 13.769 3.768 1.00 69.31 75 THR A O 1
ATOM 528 N N . ASN A 1 76 ? -39.189 11.821 4.127 1.00 73.56 76 ASN A N 1
ATOM 529 C CA . ASN A 1 76 ? -39.790 12.125 5.430 1.00 73.56 76 ASN A CA 1
ATOM 530 C C . ASN A 1 76 ? -39.936 10.839 6.258 1.00 73.56 76 ASN A C 1
ATOM 532 O O . ASN A 1 76 ? -39.762 9.745 5.720 1.00 73.56 76 ASN A O 1
ATOM 536 N N . THR A 1 77 ? -40.316 10.964 7.536 1.00 73.69 77 THR A N 1
ATOM 537 C CA . THR A 1 77 ? -40.405 9.855 8.509 1.00 73.69 77 THR A CA 1
ATOM 538 C C . THR A 1 77 ? -40.990 8.563 7.936 1.00 73.69 77 THR A C 1
ATOM 540 O O . THR A 1 77 ? -42.096 8.548 7.388 1.00 73.69 77 THR A O 1
ATOM 543 N N . VAL A 1 78 ? -40.261 7.460 8.123 1.00 74.38 78 VAL A N 1
ATOM 544 C CA . VAL A 1 78 ? -40.694 6.117 7.726 1.00 74.38 78 VAL A CA 1
ATOM 545 C C . VAL A 1 78 ? -40.850 5.241 8.962 1.00 74.38 78 VAL A C 1
ATOM 547 O O . VAL A 1 78 ? -39.912 5.049 9.735 1.00 74.38 78 VAL A O 1
ATOM 550 N N . THR A 1 79 ? -42.035 4.663 9.129 1.00 78.56 79 THR A N 1
ATOM 551 C CA . THR A 1 79 ? -42.323 3.635 10.132 1.00 78.56 79 THR A CA 1
ATOM 552 C C . THR A 1 79 ? -42.750 2.367 9.412 1.00 78.56 79 THR A C 1
ATOM 554 O O . THR A 1 79 ? -43.798 2.333 8.775 1.00 78.56 79 THR A O 1
ATOM 557 N N . THR A 1 80 ? -41.932 1.318 9.463 1.00 74.25 80 THR A N 1
ATOM 558 C CA . THR A 1 80 ? -42.241 0.053 8.783 1.00 74.25 80 THR A CA 1
ATOM 559 C C . THR A 1 80 ? -42.157 -1.122 9.742 1.00 74.25 80 THR A C 1
ATOM 561 O O . THR A 1 80 ? -41.179 -1.288 10.465 1.00 74.25 80 THR A O 1
ATOM 564 N N . THR A 1 81 ? -43.172 -1.975 9.709 1.00 74.00 81 THR A N 1
ATOM 565 C CA . THR A 1 81 ? -43.204 -3.254 10.411 1.00 74.00 81 THR A CA 1
ATOM 566 C C . THR A 1 81 ? -43.340 -4.361 9.380 1.00 74.00 81 THR A C 1
ATOM 568 O O . THR A 1 81 ? -44.305 -4.362 8.614 1.00 74.00 81 THR A O 1
ATOM 571 N N . SER A 1 82 ? -42.393 -5.297 9.350 1.00 71.12 82 SER A N 1
ATOM 572 C CA . SER A 1 82 ? -42.494 -6.485 8.505 1.00 71.12 82 SER A CA 1
ATOM 573 C C . SER A 1 82 ? -42.096 -7.756 9.246 1.00 71.12 82 SER A C 1
ATOM 575 O O . SER A 1 82 ? -41.210 -7.743 10.096 1.00 71.12 82 SER A O 1
ATOM 577 N N . ALA A 1 83 ? -42.750 -8.872 8.927 1.00 66.75 83 ALA A N 1
ATOM 578 C CA . ALA A 1 83 ? -42.294 -10.197 9.356 1.00 66.75 83 ALA A CA 1
ATOM 579 C C . ALA A 1 83 ? -41.165 -10.762 8.463 1.00 66.75 83 ALA A C 1
ATOM 581 O O . ALA A 1 83 ? -40.600 -11.802 8.790 1.00 66.75 83 ALA A O 1
ATOM 582 N N . ASP A 1 84 ? -40.845 -10.081 7.358 1.00 67.44 84 ASP A N 1
ATOM 583 C CA . ASP A 1 84 ? -39.801 -10.421 6.382 1.00 67.44 84 ASP A CA 1
ATOM 584 C C . ASP A 1 84 ? -38.966 -9.164 6.045 1.00 67.44 84 ASP A C 1
ATOM 586 O O . ASP A 1 84 ? -39.128 -8.133 6.689 1.00 67.44 84 ASP A O 1
ATOM 590 N N . SER A 1 85 ? -38.074 -9.206 5.054 1.00 68.44 85 SER A N 1
ATOM 591 C CA . SER A 1 85 ? -37.103 -8.145 4.757 1.00 68.44 85 SER A CA 1
ATOM 592 C C . SER A 1 85 ? -37.704 -6.738 4.600 1.00 68.44 85 SER A C 1
ATOM 594 O O . SER A 1 85 ? -38.794 -6.534 4.061 1.00 68.44 85 SER A O 1
ATOM 596 N N . VAL A 1 86 ? -36.957 -5.734 5.072 1.00 65.81 86 VAL A N 1
ATOM 597 C CA . VAL A 1 86 ? -37.299 -4.313 4.938 1.00 65.81 86 VAL A CA 1
ATOM 598 C C . VAL A 1 86 ? -36.123 -3.581 4.303 1.00 65.81 86 VAL A C 1
ATOM 600 O O . VAL A 1 86 ? -34.997 -3.677 4.786 1.00 65.81 86 VAL A O 1
ATOM 603 N N . THR A 1 87 ? -36.397 -2.823 3.245 1.00 68.94 87 THR A N 1
ATOM 604 C CA . THR A 1 87 ? -35.446 -1.923 2.585 1.00 68.94 87 THR A CA 1
ATOM 605 C C . THR A 1 87 ? -36.013 -0.512 2.619 1.00 68.94 87 THR A C 1
ATOM 607 O O . THR A 1 87 ? -37.116 -0.275 2.125 1.00 68.94 87 THR A O 1
ATOM 610 N N . THR A 1 88 ? -35.274 0.437 3.191 1.00 65.81 88 THR A N 1
ATOM 611 C CA . THR A 1 88 ? -35.695 1.842 3.240 1.00 65.81 88 THR A CA 1
ATOM 612 C C . THR A 1 88 ? -34.610 2.770 2.725 1.00 65.81 88 THR A C 1
ATOM 614 O O . THR A 1 88 ? -33.466 2.658 3.157 1.00 65.81 88 THR A O 1
ATOM 617 N N . ASP A 1 89 ? -34.995 3.720 1.882 1.00 65.81 89 ASP A N 1
ATOM 618 C CA . ASP A 1 89 ? -34.171 4.855 1.471 1.00 65.81 89 ASP A CA 1
ATOM 619 C C . ASP A 1 89 ? -34.844 6.139 1.988 1.00 65.81 89 ASP A C 1
ATOM 621 O O . ASP A 1 89 ? -35.914 6.520 1.498 1.00 65.81 89 ASP A O 1
ATOM 625 N N . ASN A 1 90 ? -34.305 6.718 3.071 1.00 60.88 90 ASN A N 1
ATOM 626 C CA . ASN A 1 90 ? -34.891 7.860 3.782 1.00 60.88 90 ASN A CA 1
ATOM 627 C C . ASN A 1 90 ? -33.858 8.971 3.997 1.00 60.88 90 ASN A C 1
ATOM 629 O O . ASN A 1 90 ? -32.781 8.722 4.538 1.00 60.88 90 ASN A O 1
ATOM 633 N N . PHE A 1 91 ? -34.205 10.195 3.595 1.00 53.69 91 PHE A N 1
ATOM 634 C CA . PHE A 1 91 ? -33.223 11.262 3.396 1.00 53.69 91 PHE A CA 1
ATOM 635 C C . PHE A 1 91 ? -33.079 12.269 4.545 1.00 53.69 91 PHE A C 1
ATOM 637 O O . PHE A 1 91 ? -32.070 12.972 4.557 1.00 53.69 91 PHE A O 1
ATOM 644 N N . THR A 1 92 ? -34.011 12.384 5.504 1.00 51.53 92 THR A N 1
ATOM 645 C CA . THR A 1 92 ? -33.957 13.543 6.432 1.00 51.53 92 THR A CA 1
ATOM 646 C C . THR A 1 92 ? -34.570 13.395 7.825 1.00 51.53 92 THR A C 1
ATOM 648 O O . THR A 1 92 ? -34.157 14.134 8.715 1.00 51.53 92 THR A O 1
ATOM 651 N N . GLU A 1 93 ? -35.500 12.475 8.091 1.00 55.16 93 GLU A N 1
ATOM 652 C CA . GLU A 1 93 ? -36.180 12.421 9.397 1.00 55.16 93 GLU A CA 1
ATOM 653 C C . GLU A 1 93 ? -36.444 10.965 9.798 1.00 55.16 93 GLU A C 1
ATOM 655 O O . GLU A 1 93 ? -37.173 10.271 9.104 1.00 55.16 93 GLU A O 1
ATOM 660 N N . THR A 1 94 ? -35.794 10.504 10.871 1.00 54.12 94 THR A N 1
ATOM 661 C CA . THR A 1 94 ? -35.951 9.240 11.628 1.00 54.12 94 THR A CA 1
ATOM 662 C C . THR A 1 94 ? -36.655 8.047 10.952 1.00 54.12 94 THR A C 1
ATOM 664 O O . THR A 1 94 ? -37.834 8.102 10.601 1.00 54.12 94 THR A O 1
ATOM 667 N N . THR A 1 95 ? -35.974 6.899 10.909 1.00 55.47 95 THR A N 1
ATOM 668 C CA . THR A 1 95 ? -36.550 5.629 10.436 1.00 55.47 95 THR A CA 1
ATOM 669 C C . THR A 1 95 ? -36.743 4.664 11.607 1.00 55.47 95 THR A C 1
ATOM 671 O O . THR A 1 95 ? -35.793 4.370 12.335 1.00 55.47 95 THR A O 1
ATOM 674 N N . THR A 1 96 ? -37.958 4.137 11.775 1.00 55.41 96 THR A N 1
ATOM 675 C CA . THR A 1 96 ? -38.246 3.036 12.711 1.00 55.41 96 THR A CA 1
ATOM 676 C C . THR A 1 96 ? -38.604 1.782 11.923 1.00 55.41 96 THR A C 1
ATOM 678 O O . THR A 1 96 ? -39.571 1.786 11.154 1.00 55.41 96 THR A O 1
ATOM 681 N N . VAL A 1 97 ? -37.836 0.710 12.129 1.00 61.16 97 VAL A N 1
ATOM 682 C CA . VAL A 1 97 ? -38.063 -0.602 11.512 1.00 61.16 97 VAL A CA 1
ATOM 683 C C . VAL A 1 97 ? -38.280 -1.647 12.600 1.00 61.16 97 VAL A C 1
ATOM 685 O O . VAL A 1 97 ? -37.467 -1.793 13.511 1.00 61.16 97 VAL A O 1
ATOM 688 N N . THR A 1 98 ? -39.373 -2.397 12.486 1.00 58.62 98 THR A N 1
ATOM 689 C CA . THR A 1 98 ? -39.645 -3.563 13.332 1.00 58.62 98 THR A CA 1
ATOM 690 C C . THR A 1 98 ? -39.653 -4.821 12.470 1.00 58.62 98 THR A C 1
ATOM 692 O O . THR A 1 98 ? -40.473 -4.931 11.557 1.00 58.62 98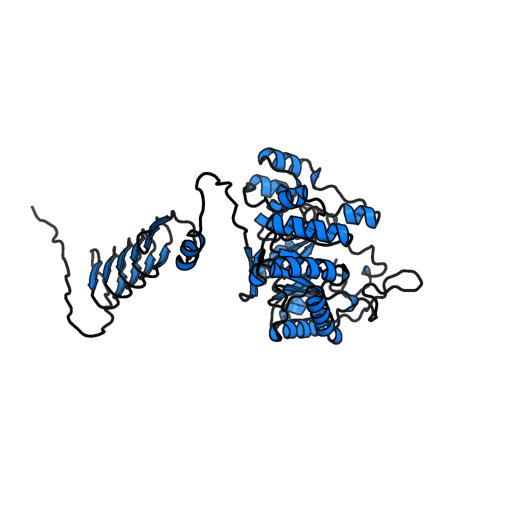 THR A O 1
ATOM 695 N N . LEU A 1 99 ? -38.752 -5.759 12.769 1.00 57.03 99 LEU A N 1
ATOM 696 C CA . LEU A 1 99 ? -38.598 -7.049 12.093 1.00 57.03 99 LEU A CA 1
ATOM 697 C C . LEU A 1 99 ? -38.813 -8.174 13.096 1.00 57.03 99 LEU A C 1
ATOM 699 O O . LEU A 1 99 ? -38.040 -8.279 14.040 1.00 57.03 99 LEU A O 1
ATOM 703 N N . SER A 1 100 ? -39.820 -9.029 12.886 1.00 52.78 100 SER A N 1
ATOM 704 C CA . SER A 1 100 ? -39.976 -10.300 13.630 1.00 52.78 100 SER A CA 1
ATOM 705 C C . SER A 1 100 ? -39.656 -10.187 15.140 1.00 52.78 100 SER A C 1
ATOM 707 O O . SER A 1 100 ? -38.776 -10.875 15.654 1.00 52.78 100 SER A O 1
ATOM 709 N N . ASP A 1 101 ? -40.347 -9.262 15.816 1.00 54.56 101 ASP A N 1
ATOM 710 C CA . ASP A 1 101 ? -40.265 -8.941 17.253 1.00 54.56 101 ASP A CA 1
ATOM 711 C C . ASP A 1 101 ? -39.027 -8.163 17.760 1.00 54.56 101 ASP A C 1
ATOM 713 O O . ASP A 1 101 ? -38.916 -7.915 18.964 1.00 54.56 101 ASP A O 1
ATOM 717 N N . THR A 1 102 ? -38.138 -7.674 16.887 1.00 47.47 102 THR A N 1
ATOM 718 C CA . THR A 1 102 ? -37.100 -6.683 17.239 1.00 47.47 102 THR A CA 1
ATOM 719 C C . THR A 1 102 ? -37.403 -5.312 16.628 1.00 47.47 102 THR A C 1
ATOM 721 O O . THR A 1 102 ? -37.658 -5.189 15.432 1.00 47.47 102 THR A O 1
ATOM 724 N N . THR A 1 103 ? -37.385 -4.260 17.454 1.00 46.16 103 THR A N 1
ATOM 725 C CA . THR A 1 103 ? -37.611 -2.868 17.021 1.00 46.16 103 THR A CA 1
ATOM 726 C C . THR A 1 103 ? -36.303 -2.089 17.073 1.00 46.16 103 THR A C 1
ATOM 728 O O . THR A 1 103 ? -35.701 -1.980 18.142 1.00 46.16 103 THR A O 1
ATOM 731 N N . GLU A 1 104 ? -35.899 -1.498 15.950 1.00 50.38 104 GLU A N 1
ATOM 732 C CA . GLU A 1 104 ? -34.793 -0.542 15.875 1.00 50.38 104 GLU A CA 1
ATOM 733 C C . GLU A 1 104 ? -35.299 0.827 15.401 1.00 50.38 104 GLU A C 1
ATOM 735 O O . GLU A 1 104 ? -36.011 0.948 14.402 1.00 50.38 104 GLU A O 1
ATOM 740 N N . THR A 1 105 ? -34.915 1.878 16.127 1.00 43.91 105 THR A N 1
ATOM 741 C CA . THR A 1 105 ? -35.122 3.274 15.721 1.00 43.91 105 THR A CA 1
ATOM 742 C C . THR A 1 105 ? -33.761 3.873 15.412 1.00 43.91 105 THR A C 1
ATOM 744 O O . THR A 1 105 ? -32.913 3.962 16.299 1.00 43.91 105 THR A O 1
ATOM 747 N N . ILE A 1 106 ? -33.552 4.286 14.164 1.00 49.44 106 ILE A N 1
ATOM 748 C CA . ILE A 1 106 ? -32.281 4.824 13.681 1.00 49.44 106 ILE A CA 1
ATOM 749 C C . ILE A 1 106 ? -32.472 6.318 13.390 1.00 49.44 106 ILE A C 1
ATOM 751 O O . ILE A 1 106 ? -33.351 6.713 12.618 1.00 49.44 106 ILE A O 1
ATOM 755 N N . ALA A 1 107 ? -31.654 7.162 14.026 1.00 41.06 107 ALA A N 1
ATOM 756 C CA . ALA A 1 107 ? -31.538 8.574 13.670 1.00 41.06 107 ALA A CA 1
ATOM 757 C C . ALA A 1 107 ? -30.695 8.698 12.391 1.00 41.06 107 ALA A C 1
ATOM 759 O O . ALA A 1 107 ? -29.646 8.065 12.285 1.00 41.06 107 ALA A O 1
ATOM 760 N N . ALA A 1 108 ? -31.169 9.474 11.416 1.00 39.88 108 ALA A N 1
ATOM 761 C CA . ALA A 1 108 ? -30.626 9.485 10.061 1.00 39.88 108 ALA A CA 1
ATOM 762 C C . ALA A 1 108 ? -29.146 9.923 10.000 1.00 39.88 108 ALA A C 1
ATOM 764 O O . ALA A 1 108 ? -28.813 11.085 10.225 1.00 39.88 108 ALA A O 1
ATOM 765 N N . THR A 1 109 ? -28.268 9.000 9.611 1.00 33.66 109 THR A N 1
ATOM 766 C CA . THR A 1 109 ? -27.056 9.280 8.830 1.00 33.66 109 THR A CA 1
ATOM 767 C C . THR A 1 109 ? -27.115 8.400 7.585 1.00 33.66 109 THR A C 1
ATOM 769 O O . THR A 1 109 ? -27.459 7.225 7.676 1.00 33.66 109 THR A O 1
ATOM 772 N N . ASN A 1 110 ? -26.868 8.995 6.415 1.00 33.44 110 ASN A N 1
ATOM 773 C CA . ASN A 1 110 ? -27.058 8.389 5.093 1.00 33.44 110 ASN A CA 1
ATOM 774 C C . ASN A 1 110 ? -26.425 6.989 4.976 1.00 33.44 110 ASN A C 1
ATOM 776 O O . ASN A 1 110 ? -25.221 6.880 4.754 1.00 33.44 110 ASN A O 1
ATOM 780 N N . PHE A 1 111 ? -27.235 5.933 5.068 1.00 36.59 111 PHE A N 1
ATOM 781 C CA . PHE A 1 111 ? -26.838 4.564 4.743 1.00 36.59 111 PHE A CA 1
ATOM 782 C C . PHE A 1 111 ? -28.014 3.803 4.126 1.00 36.59 111 PHE A C 1
ATOM 784 O O . PHE A 1 111 ? -29.079 3.684 4.730 1.00 36.59 111 PHE A O 1
ATOM 791 N N . VAL A 1 112 ? -27.785 3.219 2.949 1.00 35.06 112 VAL A N 1
ATOM 792 C CA . VAL A 1 112 ? -28.591 2.104 2.441 1.00 35.06 112 VAL A CA 1
ATOM 793 C C . VAL A 1 112 ? -28.232 0.896 3.308 1.00 35.06 112 VAL A C 1
ATOM 795 O O . VAL A 1 112 ? -27.107 0.407 3.237 1.00 35.06 112 VAL A O 1
ATOM 798 N N . THR A 1 113 ? -29.135 0.449 4.180 1.00 44.16 113 THR A N 1
ATOM 799 C CA . THR A 1 113 ? -28.899 -0.713 5.053 1.00 44.16 113 THR A CA 1
ATOM 800 C C . THR A 1 113 ? -29.753 -1.898 4.613 1.00 44.16 113 THR A C 1
ATOM 802 O O . THR A 1 113 ? -30.973 -1.801 4.511 1.00 44.16 113 THR A O 1
ATOM 805 N N . ASP A 1 114 ? -29.105 -3.037 4.365 1.00 43.16 114 ASP A N 1
ATOM 806 C CA . ASP A 1 114 ? -29.758 -4.345 4.308 1.00 43.16 114 ASP A CA 1
ATOM 807 C C . ASP A 1 114 ? -29.752 -4.952 5.722 1.00 43.16 114 ASP A C 1
ATOM 809 O O . ASP A 1 114 ? -28.733 -5.458 6.207 1.00 43.16 114 ASP A O 1
ATOM 813 N N . LEU A 1 115 ? -30.888 -4.855 6.423 1.00 43.47 115 LEU A N 1
ATOM 814 C CA . LEU A 1 115 ? -31.013 -5.239 7.837 1.00 43.47 115 LEU A CA 1
ATOM 815 C C . LEU A 1 115 ? -30.804 -6.744 8.095 1.00 43.47 115 LEU A C 1
ATOM 817 O O . LEU A 1 115 ? -30.507 -7.137 9.227 1.00 43.47 115 LEU A O 1
ATOM 821 N N . HIS A 1 116 ? -30.896 -7.597 7.066 1.00 40.88 116 HIS A N 1
ATOM 822 C CA . HIS A 1 116 ? -30.691 -9.044 7.210 1.00 40.88 116 HIS A CA 1
ATOM 823 C C . HIS A 1 116 ? -29.274 -9.402 7.694 1.00 40.88 116 HIS A C 1
ATOM 825 O O . HIS A 1 116 ? -29.080 -10.419 8.370 1.00 40.88 116 HIS A O 1
ATOM 831 N N . SER A 1 117 ? -28.293 -8.549 7.391 1.00 38.44 117 SER A N 1
ATOM 832 C CA . SER A 1 117 ? -26.885 -8.738 7.756 1.00 38.44 117 SER A CA 1
ATOM 833 C C . SER A 1 117 ? -26.580 -8.328 9.205 1.00 38.44 117 SER A C 1
ATOM 835 O O . SER A 1 117 ? -25.687 -8.896 9.834 1.00 38.44 117 SER A O 1
ATOM 837 N N . VAL A 1 118 ? -27.355 -7.397 9.772 1.00 40.25 118 VAL A N 1
ATOM 838 C CA . VAL A 1 118 ? -27.107 -6.806 11.101 1.00 40.25 118 VAL A CA 1
ATOM 839 C C . VAL A 1 118 ? -27.632 -7.704 12.230 1.00 40.25 118 VAL A C 1
ATOM 841 O O . VAL A 1 118 ? -26.964 -7.898 13.248 1.00 40.25 118 VAL A O 1
ATOM 844 N N . ILE A 1 119 ? -28.798 -8.330 12.041 1.00 37.44 119 ILE A N 1
ATOM 845 C CA . ILE A 1 119 ? -29.479 -9.096 13.102 1.00 37.44 119 ILE A CA 1
ATOM 846 C C . ILE A 1 119 ? -28.843 -10.484 13.323 1.00 37.44 119 ILE A C 1
ATOM 848 O O . ILE A 1 119 ? -28.772 -10.966 14.459 1.00 37.44 119 ILE A O 1
ATOM 852 N N . LYS A 1 120 ? -28.297 -11.127 12.279 1.00 33.66 120 LYS A N 1
ATOM 853 C CA . LYS A 1 120 ? -27.655 -12.454 12.406 1.00 33.66 120 LYS A CA 1
ATOM 854 C C . LYS A 1 120 ? -26.324 -12.436 13.167 1.00 33.66 120 LYS A C 1
ATOM 856 O O . LYS A 1 120 ? -25.923 -13.481 13.678 1.00 33.66 120 LYS A O 1
ATOM 861 N N . LEU A 1 121 ? -25.657 -11.285 13.294 1.00 33.88 121 LEU A N 1
ATOM 862 C CA . LEU A 1 121 ? -24.357 -11.199 13.970 1.00 33.88 121 LEU A CA 1
ATOM 863 C C . LEU A 1 121 ? -24.451 -11.181 15.511 1.00 33.88 121 LEU A C 1
ATOM 865 O O . LEU A 1 121 ? -23.467 -11.498 16.175 1.00 33.88 121 LEU A O 1
ATOM 869 N N . ARG A 1 122 ? -25.608 -10.842 16.104 1.00 32.91 122 ARG A N 1
ATOM 870 C CA . ARG A 1 122 ? -25.722 -10.576 17.558 1.00 32.91 122 ARG A CA 1
ATOM 871 C C . ARG A 1 122 ? -26.298 -11.702 18.424 1.00 32.91 122 ARG A C 1
ATOM 873 O O . ARG A 1 122 ? -26.236 -11.602 19.645 1.00 32.91 122 ARG A O 1
ATOM 880 N N . THR A 1 123 ? -26.820 -12.791 17.860 1.00 27.14 123 THR A N 1
ATOM 881 C CA . THR A 1 123 ? -27.544 -13.826 18.638 1.00 27.14 123 THR A CA 1
ATOM 882 C C . THR A 1 123 ? -26.694 -14.976 19.197 1.00 27.14 123 THR A C 1
ATOM 884 O O . THR A 1 123 ? -27.247 -15.949 19.705 1.00 27.14 123 THR A O 1
ATOM 887 N N . ARG A 1 124 ? -25.356 -14.894 19.203 1.00 31.66 124 ARG A N 1
ATOM 888 C CA . ARG A 1 124 ? -24.514 -15.885 19.907 1.00 31.66 124 ARG A CA 1
ATOM 889 C C . ARG A 1 124 ? -23.831 -15.276 21.133 1.00 31.66 124 ARG A C 1
ATOM 891 O O . ARG A 1 124 ? -22.796 -14.646 21.001 1.00 31.66 124 ARG A O 1
ATOM 898 N N . LEU A 1 125 ? -24.430 -15.532 22.304 1.00 34.47 125 LEU A N 1
ATOM 899 C CA . LEU A 1 125 ? -23.847 -15.482 23.659 1.00 34.47 125 LEU A CA 1
ATOM 900 C C . LEU A 1 125 ? -22.963 -14.255 23.964 1.00 34.47 125 LEU A C 1
ATOM 902 O O . LEU A 1 125 ? -21.740 -14.347 23.906 1.00 34.47 125 LEU A O 1
ATOM 906 N N . PHE A 1 126 ? -23.566 -13.141 24.388 1.00 35.66 126 PHE A N 1
ATOM 907 C CA . PHE A 1 126 ? -22.823 -12.007 24.947 1.00 35.66 126 PHE A CA 1
ATOM 908 C C . PHE A 1 126 ? -23.390 -11.572 26.302 1.00 35.66 126 PHE A C 1
ATOM 910 O O . PHE A 1 126 ? -24.556 -11.208 26.426 1.00 35.66 126 PHE A O 1
ATOM 917 N N . ASP A 1 127 ? -22.528 -11.632 27.316 1.00 31.86 127 ASP A N 1
ATOM 918 C CA . ASP A 1 127 ? -22.717 -11.042 28.640 1.00 31.86 127 ASP A CA 1
ATOM 919 C C . ASP A 1 127 ? -22.669 -9.502 28.513 1.00 31.86 127 ASP A C 1
ATOM 921 O O . ASP A 1 127 ? -21.634 -8.958 28.108 1.00 31.86 127 ASP A O 1
ATOM 925 N N . PRO A 1 128 ? -23.756 -8.778 28.841 1.00 31.28 128 PRO A N 1
ATOM 926 C CA . PRO A 1 128 ? -23.853 -7.331 28.649 1.00 31.28 128 PRO A CA 1
ATOM 927 C C . PRO A 1 128 ? -22.943 -6.507 29.580 1.00 31.28 128 PRO A C 1
ATOM 929 O O . PRO A 1 128 ? -22.894 -5.286 29.453 1.00 31.28 128 PRO A O 1
ATOM 932 N N . THR A 1 129 ? -22.191 -7.135 30.494 1.00 26.61 129 THR A N 1
ATOM 933 C CA . THR A 1 129 ? -21.298 -6.434 31.436 1.00 26.61 129 THR A CA 1
ATOM 934 C C . THR A 1 129 ? -19.861 -6.227 30.931 1.00 26.61 129 THR A C 1
ATOM 936 O O . THR A 1 129 ? -19.064 -5.575 31.606 1.00 26.61 129 THR A O 1
ATOM 939 N N . LYS A 1 130 ? -19.516 -6.705 29.723 1.00 30.11 130 LYS A N 1
ATOM 940 C CA . LYS A 1 130 ? -18.178 -6.550 29.109 1.00 30.11 130 LYS A CA 1
ATOM 941 C C . LYS A 1 130 ? -18.182 -5.766 27.791 1.00 30.11 130 LYS A C 1
ATOM 943 O O . LYS A 1 130 ? -17.538 -6.163 26.823 1.00 30.11 130 LYS A O 1
ATOM 948 N N . ILE A 1 131 ? -18.865 -4.624 27.742 1.00 31.69 131 ILE A N 1
ATOM 949 C CA . ILE A 1 131 ? -18.763 -3.709 26.596 1.00 31.69 131 ILE A CA 1
ATOM 950 C C . ILE A 1 131 ? -17.484 -2.871 26.744 1.00 31.69 131 ILE A C 1
ATOM 952 O O . ILE A 1 131 ? -17.493 -1.763 27.270 1.00 31.69 131 ILE A O 1
ATOM 956 N N . SER A 1 132 ? -16.360 -3.401 26.262 1.00 33.75 132 SER A N 1
ATOM 957 C CA . SER A 1 132 ? -15.390 -2.541 25.583 1.00 33.75 132 SER A CA 1
ATOM 958 C C . SER A 1 132 ? -15.956 -2.344 24.183 1.00 33.75 132 SER A C 1
ATOM 960 O O . SER A 1 132 ? -16.169 -3.327 23.477 1.00 33.75 132 SER A O 1
ATOM 962 N N . ALA A 1 133 ? -16.298 -1.110 23.813 1.00 35.31 133 ALA A N 1
ATOM 963 C CA . ALA A 1 133 ? -16.759 -0.801 22.468 1.00 35.31 133 ALA A CA 1
ATOM 964 C C . ALA A 1 133 ? -15.643 -1.156 21.473 1.00 35.31 133 ALA A C 1
ATOM 966 O O . ALA A 1 133 ? -14.721 -0.373 21.261 1.00 35.31 133 ALA A O 1
ATOM 967 N N . THR A 1 134 ? -15.691 -2.356 20.894 1.00 44.91 134 THR A N 1
ATOM 968 C CA . THR A 1 134 ? -14.834 -2.716 19.769 1.00 44.91 134 THR A CA 1
ATOM 969 C C . THR A 1 134 ? -15.275 -1.845 18.608 1.00 44.91 134 THR A C 1
ATOM 971 O O . THR A 1 134 ? -16.343 -2.059 18.037 1.00 44.91 134 THR A O 1
ATOM 974 N N . THR A 1 135 ? -14.505 -0.803 18.318 1.00 61.38 135 THR A N 1
ATOM 975 C CA . THR A 1 135 ? -14.768 0.067 17.178 1.00 61.38 135 THR A CA 1
ATOM 976 C C . THR A 1 135 ? -14.650 -0.774 15.917 1.00 61.38 135 THR A C 1
ATOM 978 O O . THR A 1 135 ? -13.633 -1.434 15.704 1.00 61.38 135 THR A O 1
ATOM 981 N N . GLU A 1 136 ? -15.716 -0.814 15.127 1.00 78.75 136 GLU A N 1
ATOM 982 C CA . GLU A 1 136 ? -15.779 -1.631 13.921 1.00 78.75 136 GLU A CA 1
ATOM 983 C C . GLU A 1 136 ? -14.697 -1.191 12.923 1.00 78.75 136 GLU A C 1
ATOM 985 O O . GLU A 1 136 ? -14.431 0.006 12.758 1.00 78.75 136 GLU A O 1
ATOM 990 N N . MET A 1 137 ? -14.026 -2.161 12.295 1.00 89.25 137 MET A N 1
ATOM 991 C CA . MET A 1 137 ? -13.002 -1.886 11.288 1.00 89.25 137 MET A CA 1
ATOM 992 C C . MET A 1 137 ? -13.621 -1.089 10.138 1.00 89.25 137 MET A C 1
ATOM 994 O O . MET A 1 137 ? -14.681 -1.449 9.633 1.00 89.25 137 MET A O 1
ATOM 998 N N . LYS A 1 138 ? -12.955 -0.017 9.703 1.00 93.12 138 LYS A N 1
ATOM 999 C CA . LYS A 1 138 ? -13.352 0.712 8.495 1.00 93.12 138 LYS A CA 1
ATOM 1000 C C . LYS A 1 138 ? -12.734 0.063 7.262 1.00 93.12 138 LYS A C 1
ATOM 1002 O O . LYS A 1 138 ? -11.604 -0.429 7.312 1.00 93.12 138 LYS A O 1
ATOM 1007 N N . TYR A 1 139 ? -13.455 0.136 6.150 1.00 96.31 139 TYR A N 1
ATOM 1008 C CA . TYR A 1 139 ? -13.038 -0.419 4.870 1.00 96.31 139 TYR A CA 1
ATOM 1009 C C . TYR A 1 139 ? -13.121 0.638 3.770 1.00 96.31 139 TYR A C 1
ATOM 1011 O O . TYR A 1 139 ? -13.996 1.501 3.799 1.00 96.31 139 TYR A O 1
ATOM 1019 N N . ILE A 1 140 ? -12.224 0.540 2.795 1.00 96.81 140 ILE A N 1
ATOM 1020 C CA . ILE A 1 140 ? -12.303 1.244 1.517 1.00 96.81 140 ILE A CA 1
ATOM 1021 C C . ILE A 1 140 ? -12.771 0.233 0.471 1.00 96.81 140 ILE A C 1
ATOM 1023 O O . ILE A 1 140 ? -12.168 -0.831 0.319 1.00 96.81 140 ILE A O 1
ATOM 1027 N N . GLN A 1 141 ? -13.841 0.564 -0.246 1.00 96.31 141 GLN A N 1
ATOM 1028 C CA . GLN A 1 141 ? -14.297 -0.220 -1.388 1.00 96.31 141 GLN A CA 1
ATOM 1029 C C . GLN A 1 141 ? -13.288 -0.075 -2.526 1.00 96.31 141 GLN A C 1
ATOM 1031 O O . GLN A 1 141 ? -13.027 1.033 -2.996 1.00 96.31 141 GLN A O 1
ATOM 1036 N N . LEU A 1 142 ? -12.712 -1.193 -2.966 1.00 95.50 142 LEU A N 1
ATOM 1037 C CA . LEU A 1 142 ? -11.908 -1.199 -4.177 1.00 95.50 142 LEU A CA 1
ATOM 1038 C C . LEU A 1 142 ? -12.808 -0.992 -5.407 1.00 95.50 142 LEU A C 1
ATOM 1040 O O . LEU A 1 142 ? -13.955 -1.456 -5.411 1.00 95.50 142 LEU A O 1
ATOM 1044 N N . PRO A 1 143 ? -12.289 -0.353 -6.467 1.00 90.25 143 PRO A N 1
ATOM 1045 C CA . PRO A 1 143 ? -12.995 -0.177 -7.731 1.00 90.25 143 PRO A CA 1
ATOM 1046 C C . PRO A 1 143 ? -13.484 -1.501 -8.322 1.00 90.25 143 PRO A C 1
ATOM 1048 O O . PRO A 1 143 ? -12.899 -2.556 -8.071 1.00 90.25 143 PRO A O 1
ATOM 1051 N N . ASN A 1 144 ? -14.524 -1.427 -9.159 1.00 81.69 144 ASN A N 1
ATOM 1052 C CA . ASN A 1 144 ? -15.116 -2.576 -9.858 1.00 81.69 144 ASN A CA 1
ATOM 1053 C C . ASN A 1 144 ? -15.572 -3.702 -8.913 1.00 81.69 144 ASN A C 1
ATOM 1055 O O . ASN A 1 144 ? -15.457 -4.877 -9.252 1.00 81.69 144 ASN A O 1
ATOM 1059 N N . ASP A 1 145 ? -16.019 -3.340 -7.708 1.00 83.69 145 ASP A N 1
ATOM 1060 C CA . ASP A 1 145 ? -16.460 -4.265 -6.660 1.00 83.69 145 ASP A CA 1
ATOM 1061 C C . ASP A 1 145 ? -15.424 -5.345 -6.289 1.00 83.69 145 ASP A C 1
ATOM 1063 O O . ASP A 1 145 ? -15.765 -6.408 -5.773 1.00 83.69 145 ASP A O 1
ATOM 1067 N N . ALA A 1 146 ? -14.130 -5.061 -6.496 1.00 85.94 146 ALA A N 1
ATOM 1068 C CA . ALA A 1 146 ? -13.054 -6.042 -6.325 1.00 85.94 146 ALA A CA 1
ATOM 1069 C C . ALA A 1 146 ? -12.781 -6.438 -4.857 1.00 85.94 146 ALA A C 1
ATOM 1071 O O . ALA A 1 146 ? -12.000 -7.353 -4.588 1.00 85.94 146 ALA A O 1
ATOM 1072 N N . GLY A 1 147 ? -13.432 -5.771 -3.900 1.00 90.19 147 GLY A N 1
ATOM 1073 C CA . GLY A 1 147 ? -13.453 -6.145 -2.488 1.00 90.19 147 GLY A CA 1
ATOM 1074 C C . GLY A 1 147 ? -13.358 -4.956 -1.536 1.00 90.19 147 GLY A C 1
ATOM 1075 O O . GLY A 1 147 ? -13.114 -3.821 -1.938 1.00 90.19 147 GLY A O 1
ATOM 1076 N N . LEU A 1 148 ? -13.532 -5.239 -0.247 1.00 95.69 148 LEU A N 1
ATOM 1077 C CA . LEU A 1 148 ? -13.397 -4.269 0.837 1.00 95.69 148 LEU A CA 1
ATOM 1078 C C . LEU A 1 148 ? -11.997 -4.371 1.449 1.00 95.69 148 LEU A C 1
ATOM 1080 O O . LEU A 1 148 ? -11.645 -5.389 2.043 1.00 95.69 148 LEU A O 1
ATOM 1084 N N . MET A 1 149 ? -11.199 -3.312 1.324 1.00 98.31 149 MET A N 1
ATOM 1085 C CA . MET A 1 149 ? -9.855 -3.231 1.896 1.00 98.31 149 MET A CA 1
ATOM 1086 C C . MET A 1 149 ? -9.908 -2.600 3.296 1.00 98.31 149 MET A C 1
ATOM 1088 O O . MET A 1 149 ? -10.305 -1.439 3.408 1.00 98.31 149 MET A O 1
ATOM 1092 N N . PRO A 1 150 ? -9.477 -3.292 4.370 1.00 98.38 150 PRO A N 1
ATOM 1093 C CA . PRO A 1 150 ? -9.349 -2.677 5.689 1.00 98.38 150 PRO A CA 1
ATOM 1094 C C . PRO A 1 150 ? -8.403 -1.470 5.655 1.00 98.38 150 PRO A C 1
ATOM 1096 O O . PRO A 1 150 ? -7.283 -1.566 5.141 1.00 98.38 150 PRO A O 1
ATOM 1099 N N . VAL A 1 151 ? -8.823 -0.344 6.243 1.00 98.12 151 VAL A N 1
ATOM 1100 C CA . VAL A 1 151 ? -8.039 0.909 6.206 1.00 98.12 151 VAL A CA 1
ATOM 1101 C C . VAL A 1 151 ? -6.752 0.854 7.024 1.00 98.12 151 VAL A C 1
ATOM 1103 O O . VAL A 1 151 ? -5.877 1.696 6.840 1.00 98.12 151 VAL A O 1
ATOM 1106 N N . VAL A 1 152 ? -6.613 -0.130 7.915 1.00 98.44 152 VAL A N 1
ATOM 1107 C CA . VAL A 1 152 ? -5.368 -0.399 8.638 1.00 98.44 152 VAL A CA 1
ATOM 1108 C C . VAL A 1 152 ? -4.899 -1.810 8.314 1.00 98.44 152 VAL A C 1
ATOM 1110 O O . VAL A 1 152 ? -5.558 -2.792 8.659 1.00 98.44 152 VAL A O 1
ATOM 1113 N N . GLY A 1 153 ? -3.744 -1.904 7.665 1.00 98.38 153 GLY A N 1
ATOM 1114 C CA . GLY A 1 153 ? -3.043 -3.153 7.413 1.00 98.38 153 GLY A CA 1
ATOM 1115 C C . GLY A 1 153 ? -1.730 -3.264 8.174 1.00 98.38 153 GLY A C 1
ATOM 1116 O O . GLY A 1 153 ? -1.241 -2.312 8.782 1.00 98.38 153 GLY A O 1
ATOM 1117 N N . TYR A 1 154 ? -1.161 -4.461 8.153 1.00 98.19 154 TYR A N 1
ATOM 1118 C CA . TYR A 1 154 ? 0.121 -4.770 8.764 1.00 98.19 154 TYR A CA 1
ATOM 1119 C C . TYR A 1 154 ? 1.212 -4.843 7.694 1.00 98.19 154 TYR A C 1
ATOM 1121 O O . TYR A 1 154 ? 1.195 -5.743 6.855 1.00 98.19 154 TYR A O 1
ATOM 1129 N N . GLY A 1 155 ? 2.164 -3.908 7.734 1.00 97.44 155 GLY A N 1
ATOM 1130 C CA . GLY A 1 155 ? 3.353 -3.948 6.880 1.00 97.44 155 GLY A CA 1
ATOM 1131 C C . GLY A 1 155 ? 4.402 -4.924 7.419 1.00 97.44 155 GLY A C 1
ATOM 1132 O O . GLY A 1 155 ? 4.695 -4.922 8.616 1.00 97.44 155 GLY A O 1
ATOM 1133 N N . THR A 1 156 ? 5.006 -5.733 6.544 1.00 95.75 156 THR A N 1
ATOM 1134 C CA . THR A 1 156 ? 5.881 -6.861 6.948 1.00 95.75 156 THR A CA 1
ATOM 1135 C C . THR A 1 156 ? 7.374 -6.683 6.630 1.00 95.75 156 THR A C 1
ATOM 1137 O O . THR A 1 156 ? 8.192 -7.550 6.937 1.00 95.75 156 THR A O 1
ATOM 1140 N N . TRP A 1 157 ? 7.778 -5.535 6.084 1.00 90.12 157 TRP A N 1
ATOM 1141 C CA . TRP A 1 157 ? 9.179 -5.204 5.781 1.00 90.12 157 TRP A CA 1
ATOM 1142 C C . TRP A 1 157 ? 9.877 -4.469 6.945 1.00 90.12 157 TRP A C 1
ATOM 1144 O O . TRP A 1 157 ? 9.316 -3.545 7.524 1.00 90.12 157 TRP A O 1
ATOM 1154 N N . GLN A 1 158 ? 11.125 -4.715 7.351 1.00 78.44 158 GLN A N 1
ATOM 1155 C CA . GLN A 1 158 ? 11.955 -5.922 7.371 1.00 78.44 158 GLN A CA 1
ATOM 1156 C C . GLN A 1 158 ? 11.913 -6.485 8.793 1.00 78.44 158 GLN A C 1
ATOM 1158 O O . GLN A 1 158 ? 12.327 -5.814 9.749 1.00 78.44 158 GLN A O 1
ATOM 1163 N N . ALA A 1 159 ? 11.382 -7.683 8.972 1.00 79.50 159 ALA A N 1
ATOM 1164 C CA . ALA A 1 159 ? 11.483 -8.420 10.224 1.00 79.50 159 ALA A CA 1
ATOM 1165 C C . ALA A 1 159 ? 12.216 -9.731 9.944 1.00 79.50 159 ALA A C 1
ATOM 1167 O O . ALA A 1 159 ? 12.016 -10.321 8.886 1.00 79.50 159 ALA A O 1
ATOM 1168 N N . LYS A 1 160 ? 13.076 -10.156 10.875 1.00 86.69 160 LYS A N 1
ATOM 1169 C CA . LYS A 1 160 ? 13.645 -11.507 10.840 1.00 86.69 160 LYS A CA 1
ATOM 1170 C C . LYS A 1 160 ? 12.508 -12.514 10.983 1.00 86.69 160 LYS A C 1
ATOM 1172 O O . LYS A 1 160 ? 11.541 -12.203 11.673 1.00 86.69 160 LYS A O 1
ATOM 1177 N N . ASP A 1 161 ? 12.648 -13.702 10.410 1.00 90.00 161 ASP A N 1
ATOM 1178 C CA . ASP A 1 161 ? 11.585 -14.715 10.373 1.00 90.00 161 ASP A CA 1
ATOM 1179 C C . ASP A 1 161 ? 10.933 -14.958 11.747 1.00 90.00 161 ASP A C 1
ATOM 1181 O O . ASP A 1 161 ? 9.716 -14.837 11.876 1.00 90.00 161 ASP A O 1
ATOM 1185 N N . GLU A 1 162 ? 11.727 -15.181 12.801 1.00 89.19 162 GLU A N 1
ATOM 1186 C CA . GLU A 1 162 ? 11.204 -15.405 14.161 1.00 89.19 162 GLU A CA 1
ATOM 1187 C C . GLU A 1 162 ? 10.472 -14.186 14.750 1.00 89.19 162 GLU A C 1
ATOM 1189 O O . GLU A 1 162 ? 9.483 -14.331 15.475 1.00 89.19 162 GLU A O 1
ATOM 1194 N N . ASP A 1 163 ? 10.960 -12.976 14.460 1.00 92.31 163 ASP A N 1
ATOM 1195 C CA . ASP A 1 163 ? 10.330 -11.734 14.913 1.00 92.31 163 ASP A CA 1
ATOM 1196 C C . ASP A 1 163 ? 9.033 -11.475 14.139 1.00 92.31 163 ASP A C 1
ATOM 1198 O O . ASP A 1 163 ? 8.062 -10.975 14.707 1.00 92.31 163 ASP A O 1
ATOM 1202 N N . LEU A 1 164 ? 9.013 -11.814 12.847 1.00 94.75 164 LEU A N 1
ATOM 1203 C CA . LEU A 1 164 ? 7.853 -11.670 11.979 1.00 94.75 164 LEU A CA 1
ATOM 1204 C C . LEU A 1 164 ? 6.740 -12.630 12.380 1.00 94.75 164 LEU A C 1
ATOM 1206 O O . LEU A 1 164 ? 5.592 -12.209 12.445 1.00 94.75 164 LEU A O 1
ATOM 1210 N N . GLU A 1 165 ? 7.067 -13.888 12.678 1.00 95.88 165 GLU A N 1
ATOM 1211 C CA . GLU A 1 165 ? 6.086 -14.883 13.109 1.00 95.88 165 GLU A CA 1
ATOM 1212 C C . GLU A 1 165 ? 5.336 -14.411 14.362 1.00 95.88 165 GLU A C 1
ATOM 1214 O O . GLU A 1 165 ? 4.109 -14.296 14.349 1.00 95.88 165 GLU A O 1
ATOM 1219 N N . LYS A 1 166 ? 6.074 -14.029 15.413 1.00 96.06 166 LYS A N 1
ATOM 1220 C CA . LYS A 1 166 ? 5.492 -13.514 16.666 1.00 96.06 166 LYS A CA 1
ATOM 1221 C C . LYS A 1 166 ? 4.698 -12.227 16.445 1.00 96.06 166 LYS A C 1
ATOM 1223 O O . LYS A 1 166 ? 3.636 -12.039 17.035 1.00 96.06 166 LYS A O 1
ATOM 1228 N N . ALA A 1 167 ? 5.213 -11.326 15.611 1.00 97.00 167 ALA A N 1
ATOM 1229 C CA . ALA A 1 167 ? 4.552 -10.060 15.330 1.00 97.00 167 ALA A CA 1
ATOM 1230 C C . ALA A 1 167 ? 3.265 -10.240 14.516 1.00 97.00 167 ALA A C 1
ATOM 1232 O O . ALA A 1 167 ? 2.280 -9.564 14.798 1.00 97.00 167 ALA A O 1
ATOM 1233 N N . LEU A 1 168 ? 3.247 -11.160 13.551 1.00 97.75 168 LEU A N 1
ATOM 1234 C CA . LEU A 1 168 ? 2.060 -11.469 12.763 1.00 97.75 168 LEU A CA 1
ATOM 1235 C C . LEU A 1 168 ? 0.982 -12.142 13.618 1.00 97.75 168 LEU A C 1
ATOM 1237 O O . LEU A 1 168 ? -0.180 -11.759 13.516 1.00 97.75 168 LEU A O 1
ATOM 1241 N N . GLU A 1 169 ? 1.347 -13.075 14.505 1.00 97.44 169 GLU A N 1
ATOM 1242 C CA . GLU A 1 169 ? 0.400 -13.628 15.483 1.00 97.44 169 GLU A CA 1
ATOM 1243 C C . GLU A 1 169 ? -0.202 -12.520 16.356 1.00 97.44 169 GLU A C 1
ATOM 1245 O O . GLU A 1 169 ? -1.424 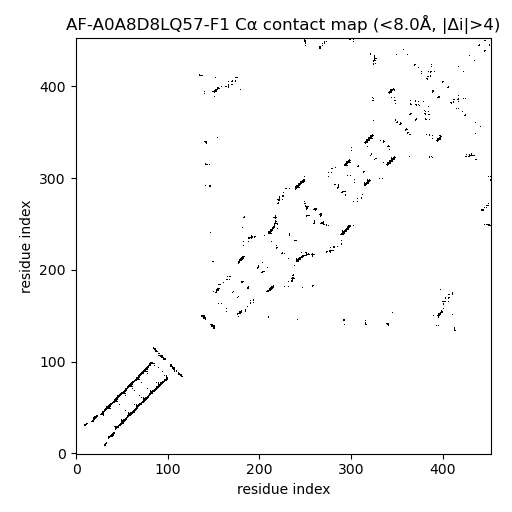-12.401 16.447 1.00 97.44 169 GLU A O 1
ATOM 1250 N N . ALA A 1 170 ? 0.638 -11.642 16.914 1.00 97.62 170 ALA A N 1
ATOM 1251 C CA . ALA A 1 170 ? 0.179 -10.514 17.720 1.00 97.62 170 ALA A CA 1
ATOM 1252 C C . ALA A 1 170 ? -0.697 -9.524 16.928 1.00 97.62 170 ALA A C 1
ATOM 1254 O O . ALA A 1 170 ? -1.639 -8.955 17.482 1.00 97.62 170 ALA A O 1
ATOM 1255 N N . ALA A 1 171 ? -0.414 -9.306 15.639 1.00 97.88 171 ALA A N 1
ATOM 1256 C CA . ALA A 1 171 ? -1.234 -8.473 14.763 1.00 97.88 171 ALA A CA 1
ATOM 1257 C C . ALA A 1 171 ? -2.612 -9.112 14.521 1.00 97.88 171 ALA A C 1
ATOM 1259 O O . ALA A 1 171 ? -3.643 -8.461 14.694 1.00 97.88 171 ALA A O 1
ATOM 1260 N N . LEU A 1 172 ? -2.664 -10.400 14.186 1.00 98.00 172 LEU A N 1
ATOM 1261 C CA . LEU A 1 172 ? -3.929 -11.106 13.976 1.00 98.00 172 LEU A CA 1
ATOM 1262 C C . LEU A 1 172 ? -4.792 -11.125 15.252 1.00 98.00 172 LEU A C 1
ATOM 1264 O O . LEU A 1 172 ? -6.005 -10.905 15.166 1.00 98.00 172 LEU A O 1
ATOM 1268 N N . GLU A 1 173 ? -4.171 -11.299 16.427 1.00 97.19 173 GLU A N 1
ATOM 1269 C CA . GLU A 1 173 ? -4.825 -11.206 17.744 1.00 97.19 173 GLU A CA 1
ATOM 1270 C C . GLU A 1 173 ? -5.331 -9.797 18.056 1.00 97.19 173 GLU A C 1
ATOM 1272 O O . GLU A 1 173 ? -6.396 -9.640 18.647 1.00 97.19 173 GLU A O 1
ATOM 1277 N N . ALA A 1 174 ? -4.592 -8.765 17.643 1.00 96.12 174 ALA A N 1
ATOM 1278 C CA . ALA A 1 174 ? -5.000 -7.371 17.798 1.00 96.12 174 ALA A CA 1
ATOM 1279 C C . ALA A 1 174 ? -6.151 -6.965 16.858 1.00 96.12 174 ALA A C 1
ATOM 1281 O O . ALA A 1 174 ? -6.707 -5.883 17.029 1.00 96.12 174 ALA A O 1
ATOM 1282 N N . GLY A 1 175 ? -6.512 -7.812 15.886 1.00 96.44 175 GLY A N 1
ATOM 1283 C CA . GLY A 1 175 ? -7.627 -7.585 14.964 1.00 96.44 175 GLY A CA 1
ATOM 1284 C C . GLY A 1 175 ? -7.220 -7.173 13.550 1.00 96.44 175 GLY A C 1
ATOM 1285 O O . GLY A 1 175 ? -8.092 -6.836 12.753 1.00 96.44 175 GLY A O 1
ATOM 1286 N N . TYR A 1 176 ? -5.929 -7.212 13.196 1.00 98.19 176 TYR A N 1
ATOM 1287 C CA . TYR A 1 176 ? -5.517 -6.946 11.815 1.00 98.19 176 TYR A CA 1
ATOM 1288 C C . TYR A 1 176 ? -6.091 -8.013 10.887 1.00 98.19 176 TYR A C 1
ATOM 1290 O O . TYR A 1 176 ? -6.044 -9.212 11.177 1.00 98.19 176 TYR A O 1
ATOM 1298 N N . ARG A 1 177 ? -6.622 -7.563 9.754 1.00 98.06 177 ARG A N 1
ATOM 1299 C CA . ARG A 1 177 ? -7.125 -8.426 8.679 1.00 98.06 177 ARG A CA 1
ATOM 1300 C C . ARG A 1 177 ? -6.541 -8.085 7.315 1.00 98.06 177 ARG A C 1
ATOM 1302 O O . ARG A 1 177 ? -6.642 -8.895 6.411 1.00 98.06 177 ARG A O 1
ATOM 1309 N N . HIS A 1 178 ? -5.861 -6.950 7.188 1.00 98.69 178 HIS A N 1
ATOM 1310 C CA . HIS A 1 178 ? -5.093 -6.571 6.007 1.00 98.69 178 HIS A CA 1
ATOM 1311 C C . HIS A 1 178 ? -3.604 -6.840 6.255 1.00 98.69 178 HIS A C 1
ATOM 1313 O O . HIS A 1 178 ? -3.038 -6.324 7.217 1.00 98.69 178 HIS A O 1
ATOM 1319 N N . ILE A 1 179 ? -2.975 -7.657 5.409 1.00 98.75 179 ILE A N 1
ATOM 1320 C CA . ILE A 1 179 ? -1.552 -8.014 5.489 1.00 98.75 179 ILE A CA 1
ATOM 1321 C C . ILE A 1 179 ? -0.866 -7.583 4.198 1.00 98.75 179 ILE A C 1
ATOM 1323 O O . ILE A 1 179 ? -1.232 -8.047 3.119 1.00 98.75 179 ILE A O 1
ATOM 1327 N N . ASP A 1 180 ? 0.143 -6.725 4.324 1.00 98.81 180 ASP A N 1
ATOM 1328 C CA . ASP A 1 180 ? 0.962 -6.263 3.211 1.00 98.81 180 ASP A CA 1
ATOM 1329 C C . ASP A 1 180 ? 2.336 -6.942 3.228 1.00 98.81 180 ASP A C 1
ATOM 1331 O O . ASP A 1 180 ? 3.114 -6.810 4.180 1.00 98.81 180 ASP A O 1
ATOM 1335 N N . THR A 1 181 ? 2.639 -7.677 2.1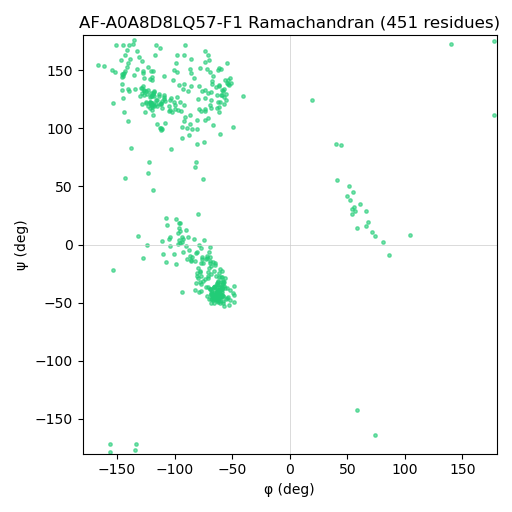59 1.00 98.62 181 THR A N 1
ATOM 1336 C CA . THR A 1 181 ? 3.937 -8.316 1.912 1.00 98.62 181 THR A CA 1
ATOM 1337 C C . THR A 1 181 ? 4.394 -8.095 0.469 1.00 98.62 181 THR A C 1
ATOM 1339 O O . THR A 1 181 ? 3.779 -7.332 -0.274 1.00 98.62 181 THR A O 1
ATOM 1342 N N . ALA A 1 182 ? 5.523 -8.673 0.073 1.00 98.31 182 ALA A N 1
ATOM 1343 C CA . ALA A 1 182 ? 6.051 -8.641 -1.283 1.00 98.31 182 ALA A CA 1
ATOM 1344 C C . ALA A 1 182 ? 7.071 -9.765 -1.475 1.00 98.31 182 ALA A C 1
ATOM 1346 O O . ALA A 1 182 ? 7.798 -10.109 -0.542 1.00 98.31 182 ALA A O 1
ATOM 1347 N N . THR A 1 183 ? 7.248 -10.235 -2.712 1.00 96.94 183 THR A N 1
ATOM 1348 C CA . THR A 1 183 ? 8.286 -11.230 -3.026 1.00 96.94 183 THR A CA 1
ATOM 1349 C C . THR A 1 183 ? 9.689 -10.767 -2.619 1.00 96.94 183 THR A C 1
ATOM 1351 O O . THR A 1 183 ? 10.476 -11.559 -2.109 1.00 96.94 183 THR A O 1
ATOM 1354 N N . VAL A 1 184 ? 9.998 -9.474 -2.782 1.00 95.00 184 VAL A N 1
ATOM 1355 C CA . VAL A 1 184 ? 11.313 -8.901 -2.423 1.00 95.00 184 VAL A CA 1
ATOM 1356 C C . VAL A 1 184 ? 11.584 -8.835 -0.920 1.00 95.00 184 VAL A C 1
ATOM 1358 O O . VAL A 1 184 ? 12.704 -8.516 -0.533 1.00 95.00 184 VAL A O 1
ATOM 1361 N N . TYR A 1 185 ? 10.576 -9.073 -0.074 1.00 94.94 185 TYR A N 1
ATOM 1362 C CA . TYR A 1 185 ? 10.761 -9.123 1.379 1.00 94.94 185 TYR A CA 1
ATOM 1363 C C . TYR A 1 185 ? 11.280 -10.488 1.829 1.00 94.94 185 TYR A C 1
ATOM 1365 O O . TYR A 1 185 ? 11.713 -10.615 2.970 1.00 94.94 185 TYR A O 1
ATOM 1373 N N . GLU A 1 186 ? 11.217 -11.486 0.938 1.00 94.69 186 GLU A N 1
ATOM 1374 C CA . GLU A 1 186 ? 11.731 -12.841 1.145 1.00 94.69 186 GLU A CA 1
ATOM 1375 C C . GLU A 1 186 ? 11.187 -13.507 2.417 1.00 94.69 186 GLU A C 1
ATOM 1377 O O . GLU A 1 186 ? 11.848 -14.345 3.013 1.00 94.69 186 GLU A O 1
ATOM 1382 N N . ASN A 1 187 ? 9.961 -13.148 2.817 1.00 96.25 187 ASN A N 1
ATOM 1383 C CA . ASN A 1 187 ? 9.332 -13.598 4.061 1.00 96.25 187 ASN A CA 1
ATOM 1384 C C . ASN A 1 187 ? 7.888 -14.116 3.889 1.00 96.25 187 ASN A C 1
ATOM 1386 O O . ASN A 1 187 ? 7.216 -14.434 4.872 1.00 96.25 187 ASN A O 1
ATOM 1390 N N . GLU A 1 188 ? 7.411 -14.248 2.645 1.00 98.25 188 GLU A N 1
ATOM 1391 C CA . GLU A 1 188 ? 6.068 -14.758 2.324 1.00 98.25 188 GLU A CA 1
ATOM 1392 C C . GLU A 1 188 ? 5.817 -16.161 2.905 1.00 98.25 188 GLU A C 1
ATOM 1394 O O . GLU A 1 188 ? 4.698 -16.461 3.316 1.00 98.25 188 GLU A O 1
ATOM 1399 N N . HIS A 1 189 ? 6.852 -17.009 3.004 1.00 97.94 189 HIS A N 1
ATOM 1400 C CA . HIS A 1 189 ? 6.750 -18.353 3.591 1.00 97.94 189 HIS A CA 1
ATOM 1401 C C . HIS A 1 189 ? 6.442 -18.319 5.091 1.00 97.94 189 HIS A C 1
ATOM 1403 O O . HIS A 1 189 ? 5.681 -19.154 5.581 1.00 97.94 189 HIS A O 1
ATOM 1409 N N . VAL A 1 190 ? 6.998 -17.350 5.825 1.00 98.25 190 VAL A N 1
ATOM 1410 C CA . VAL A 1 190 ? 6.718 -17.158 7.257 1.00 98.25 190 VAL A CA 1
ATOM 1411 C C . VAL A 1 190 ? 5.256 -16.772 7.442 1.00 98.25 190 VAL A C 1
ATOM 1413 O O . VAL A 1 190 ? 4.547 -17.367 8.253 1.00 98.25 190 VAL A O 1
ATOM 1416 N N . ILE A 1 191 ? 4.789 -15.817 6.636 1.00 98.56 191 ILE A N 1
ATOM 1417 C CA . ILE A 1 191 ? 3.405 -15.341 6.661 1.00 98.56 191 ILE A CA 1
ATOM 1418 C C . ILE A 1 191 ? 2.454 -16.497 6.347 1.00 98.56 191 ILE A C 1
ATOM 1420 O O . ILE A 1 191 ? 1.526 -16.747 7.116 1.00 98.56 191 ILE A O 1
ATOM 1424 N N . GLY A 1 192 ? 2.722 -17.256 5.281 1.00 98.69 192 GLY A N 1
ATOM 1425 C CA . GLY A 1 192 ? 1.899 -18.402 4.906 1.00 98.69 192 GLY A CA 1
ATOM 1426 C C . GLY A 1 192 ? 1.827 -19.478 5.985 1.00 98.69 192 GLY A C 1
ATOM 1427 O O . GLY A 1 192 ? 0.755 -20.020 6.242 1.00 98.69 192 GLY A O 1
ATOM 1428 N N . ASN A 1 193 ? 2.930 -19.754 6.688 1.00 98.62 193 ASN A N 1
ATOM 1429 C CA . ASN A 1 193 ? 2.933 -20.693 7.814 1.00 98.62 193 ASN A CA 1
ATOM 1430 C C . ASN A 1 193 ? 2.024 -20.243 8.967 1.00 98.62 193 ASN A C 1
ATOM 1432 O O . ASN A 1 193 ? 1.301 -21.069 9.527 1.00 98.62 193 ASN A O 1
ATOM 1436 N N . VAL A 1 194 ? 2.035 -18.955 9.320 1.00 98.56 194 VAL A N 1
ATOM 1437 C CA . VAL A 1 194 ? 1.159 -18.415 10.374 1.00 98.56 194 VAL A CA 1
ATOM 1438 C C . VAL A 1 194 ? -0.302 -18.450 9.935 1.00 98.56 194 VAL A C 1
ATOM 1440 O O . VAL A 1 194 ? -1.153 -18.924 10.690 1.00 98.56 194 VAL A O 1
ATOM 1443 N N . LEU A 1 195 ? -0.596 -18.002 8.711 1.00 98.62 195 LEU A N 1
ATOM 1444 C CA . LEU A 1 195 ? -1.955 -17.984 8.170 1.00 98.62 195 LEU A CA 1
ATOM 1445 C C . LEU A 1 195 ? -2.557 -19.387 8.088 1.00 98.62 195 LEU A C 1
ATOM 1447 O O . LEU A 1 195 ? -3.677 -19.594 8.549 1.00 98.62 195 LEU A O 1
ATOM 1451 N N . ASP A 1 196 ? -1.800 -20.363 7.586 1.00 98.62 196 ASP A N 1
ATOM 1452 C CA . ASP A 1 196 ? -2.218 -21.766 7.520 1.00 98.62 196 ASP A CA 1
ATOM 1453 C C . ASP A 1 196 ? -2.563 -22.319 8.915 1.00 98.62 196 ASP A C 1
ATOM 1455 O O . ASP A 1 196 ? -3.620 -22.927 9.100 1.00 98.62 196 ASP A O 1
ATOM 1459 N N . ARG A 1 197 ? -1.732 -22.042 9.935 1.00 98.44 197 ARG A N 1
ATOM 1460 C CA . ARG A 1 197 ? -2.024 -22.432 11.328 1.00 98.44 197 ARG A CA 1
ATOM 1461 C C . ARG A 1 197 ? -3.297 -21.769 11.857 1.00 98.44 197 ARG A C 1
ATOM 1463 O O . ARG A 1 197 ? -4.113 -22.441 12.486 1.00 98.44 197 ARG A O 1
ATOM 1470 N N . TRP A 1 198 ? -3.478 -20.473 11.613 1.00 98.50 198 TRP A N 1
ATOM 1471 C CA . TRP A 1 198 ? -4.646 -19.720 12.078 1.00 98.50 198 TRP A CA 1
ATOM 1472 C C . TRP A 1 198 ? -5.949 -20.180 11.422 1.00 98.50 198 TRP A C 1
ATOM 1474 O O . TRP A 1 198 ? -6.946 -20.367 12.124 1.00 98.50 198 TRP A O 1
ATOM 1484 N N . MET A 1 199 ? -5.926 -20.417 10.110 1.00 98.38 199 MET A N 1
ATOM 1485 C CA . MET A 1 199 ? -7.080 -20.916 9.361 1.00 98.38 199 MET A CA 1
ATOM 1486 C C . MET A 1 199 ? -7.442 -22.346 9.781 1.00 98.38 199 MET A C 1
ATOM 1488 O O . MET A 1 199 ? -8.602 -22.617 10.081 1.00 98.38 199 MET A O 1
ATOM 1492 N N . LYS A 1 200 ? -6.460 -23.251 9.919 1.00 98.38 200 LYS A N 1
ATOM 1493 C CA . LYS A 1 200 ? -6.692 -24.628 10.406 1.00 98.38 200 LYS A CA 1
ATOM 1494 C C . LYS A 1 200 ? -7.215 -24.681 11.840 1.00 98.38 200 LYS A C 1
ATOM 1496 O O . LYS A 1 200 ? -8.010 -25.556 12.168 1.00 98.38 200 LYS A O 1
ATOM 1501 N N . ALA A 1 201 ? -6.788 -23.748 12.689 1.00 98.12 201 ALA A N 1
ATOM 1502 C CA . ALA A 1 201 ? -7.290 -23.615 14.054 1.00 98.12 201 ALA A CA 1
ATOM 1503 C C . ALA A 1 201 ? -8.677 -22.945 14.135 1.00 98.12 201 ALA A C 1
ATOM 1505 O O . ALA A 1 201 ? -9.204 -22.789 15.235 1.00 98.12 201 ALA A O 1
ATOM 1506 N N . GLY A 1 202 ? -9.257 -22.511 13.008 1.00 97.62 202 GLY A N 1
ATOM 1507 C CA . GLY A 1 202 ? -10.547 -21.819 12.969 1.00 97.62 202 GLY A CA 1
ATOM 1508 C C . GLY A 1 202 ? -10.529 -20.426 13.607 1.00 97.62 202 GLY A C 1
ATOM 1509 O O . GLY A 1 202 ? -11.585 -19.915 13.970 1.00 97.62 202 GLY A O 1
ATOM 1510 N N . LYS A 1 203 ? -9.347 -19.813 13.772 1.00 97.44 203 LYS A N 1
ATOM 1511 C CA . LYS A 1 203 ? -9.198 -18.469 14.362 1.00 97.44 203 LYS A CA 1
ATOM 1512 C C . LYS A 1 203 ? -9.555 -17.345 13.387 1.00 97.44 203 LYS A C 1
ATOM 1514 O O . LYS A 1 203 ? -9.840 -16.232 13.820 1.00 97.44 203 LYS A O 1
ATOM 1519 N N . VAL A 1 204 ? -9.480 -17.626 12.090 1.00 96.94 204 VAL A N 1
ATOM 1520 C CA . VAL A 1 204 ? -9.811 -16.710 10.995 1.00 96.94 204 VAL A CA 1
ATOM 1521 C C . VAL A 1 204 ? -10.211 -17.530 9.772 1.00 96.94 204 VAL A C 1
ATOM 1523 O O . VAL A 1 204 ? -9.713 -18.644 9.590 1.00 96.94 204 VAL A O 1
ATOM 1526 N N . LYS A 1 205 ? -11.087 -16.995 8.927 1.00 97.75 205 LYS A N 1
ATOM 1527 C CA . LYS A 1 205 ? -11.393 -17.567 7.609 1.00 97.75 205 LYS A CA 1
ATOM 1528 C C . LYS A 1 205 ? -10.621 -16.842 6.511 1.00 97.75 205 LYS A C 1
ATOM 1530 O O . LYS A 1 205 ? -10.263 -15.677 6.669 1.00 97.75 205 LYS A O 1
ATOM 1535 N N . ARG A 1 206 ? -10.387 -17.496 5.369 1.00 98.12 206 ARG A N 1
ATOM 1536 C CA . ARG A 1 206 ? -9.653 -16.874 4.254 1.00 98.12 206 ARG A CA 1
ATOM 1537 C C . ARG A 1 206 ? -10.345 -15.599 3.773 1.00 98.12 206 ARG A C 1
ATOM 1539 O O . ARG A 1 206 ? -9.663 -14.614 3.519 1.00 98.12 206 ARG A O 1
ATOM 1546 N N . GLU A 1 207 ? -11.670 -15.596 3.688 1.00 96.69 207 GLU A N 1
ATOM 1547 C CA . GLU A 1 207 ? -12.475 -14.451 3.252 1.00 96.69 207 GLU A CA 1
ATOM 1548 C C . GLU A 1 207 ? -12.494 -13.272 4.240 1.00 96.69 207 GLU A C 1
ATOM 1550 O O . GLU A 1 207 ? -12.880 -12.172 3.859 1.00 96.69 207 GLU A O 1
ATOM 1555 N N . GLU A 1 208 ? -12.044 -13.473 5.482 1.00 96.56 208 GLU A N 1
ATOM 1556 C CA . GLU A 1 208 ? -11.872 -12.396 6.466 1.00 96.56 208 GLU A CA 1
ATOM 1557 C C . GLU A 1 208 ? -10.520 -11.687 6.316 1.00 96.56 208 GLU A C 1
ATOM 1559 O O . GLU A 1 208 ? -10.294 -10.671 6.967 1.00 96.56 208 GLU A O 1
ATOM 1564 N N . LEU A 1 209 ? -9.605 -12.228 5.506 1.00 98.44 209 LEU A N 1
ATOM 1565 C CA . LEU A 1 209 ? -8.275 -11.674 5.278 1.00 98.44 209 LEU A CA 1
ATOM 1566 C C . LEU A 1 209 ? -8.221 -10.920 3.951 1.00 98.44 209 LEU A C 1
ATOM 1568 O O . LEU A 1 209 ? -8.740 -11.381 2.938 1.00 98.44 209 LEU A O 1
ATOM 1572 N N . PHE A 1 210 ? -7.502 -9.804 3.962 1.00 98.81 210 PHE A N 1
ATOM 1573 C CA . PHE A 1 210 ? -7.114 -9.021 2.803 1.00 98.81 210 PHE A CA 1
ATOM 1574 C C . PHE A 1 210 ? -5.593 -9.120 2.630 1.00 98.81 210 PHE A C 1
ATOM 1576 O O . PHE A 1 210 ? -4.828 -8.483 3.358 1.00 98.81 210 PHE A O 1
ATOM 1583 N N . ILE A 1 211 ? -5.142 -9.972 1.712 1.00 98.88 211 ILE A N 1
ATOM 1584 C CA . ILE A 1 211 ? -3.717 -10.277 1.524 1.00 98.88 211 ILE A CA 1
ATOM 1585 C C . ILE A 1 211 ? -3.191 -9.571 0.278 1.00 98.88 211 ILE A C 1
ATOM 1587 O O . ILE A 1 211 ? -3.709 -9.777 -0.824 1.00 98.88 211 ILE A O 1
ATOM 1591 N N . VAL A 1 212 ? -2.129 -8.785 0.468 1.00 98.94 212 VAL A N 1
ATOM 1592 C CA . VAL A 1 212 ? -1.430 -8.049 -0.586 1.00 98.94 212 VAL A CA 1
ATOM 1593 C C . VAL A 1 212 ? -0.025 -8.604 -0.768 1.00 98.94 212 VAL A C 1
ATOM 1595 O O . VAL A 1 212 ? 0.735 -8.698 0.193 1.00 98.94 212 VAL A O 1
ATOM 1598 N N . THR A 1 213 ? 0.350 -8.912 -2.007 1.00 98.81 213 THR A N 1
ATOM 1599 C CA . THR A 1 213 ? 1.760 -9.110 -2.383 1.00 98.81 213 THR A CA 1
ATOM 1600 C C . THR A 1 213 ? 2.072 -8.394 -3.693 1.00 98.81 213 THR A C 1
ATOM 1602 O O . THR A 1 213 ? 1.204 -7.755 -4.294 1.00 98.81 213 THR A O 1
ATOM 1605 N N . LYS A 1 214 ? 3.338 -8.416 -4.110 1.00 98.88 214 LYS A N 1
ATOM 1606 C CA . LYS A 1 214 ? 3.846 -7.531 -5.159 1.00 98.88 214 LYS A CA 1
ATOM 1607 C C . LYS A 1 214 ? 4.810 -8.254 -6.090 1.00 98.88 214 LYS A C 1
ATOM 1609 O O . LYS A 1 214 ? 5.737 -8.915 -5.621 1.00 98.88 214 LYS A O 1
ATOM 1614 N N . LEU A 1 215 ? 4.619 -8.067 -7.394 1.00 98.75 215 LEU A N 1
ATOM 1615 C CA . LEU A 1 215 ? 5.538 -8.484 -8.449 1.00 98.75 215 LEU A CA 1
ATOM 1616 C C . LEU A 1 215 ? 6.886 -7.770 -8.259 1.00 98.75 215 LEU A 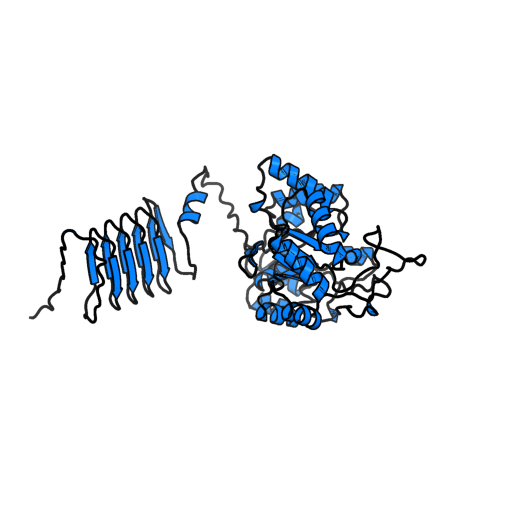C 1
ATOM 1618 O O . LEU A 1 215 ? 6.915 -6.536 -8.298 1.00 98.75 215 LEU A O 1
ATOM 1622 N N . PRO A 1 216 ? 7.997 -8.494 -8.031 1.00 97.81 216 PRO A N 1
ATOM 1623 C CA . PRO A 1 216 ? 9.289 -7.874 -7.756 1.00 97.81 216 PRO A CA 1
ATOM 1624 C C . PRO A 1 216 ? 9.868 -7.179 -9.003 1.00 97.81 216 PRO A C 1
ATOM 1626 O O . PRO A 1 216 ? 9.543 -7.583 -10.120 1.00 97.81 216 PRO A O 1
ATOM 1629 N N . PRO A 1 217 ? 10.801 -6.218 -8.850 1.00 96.75 217 PRO A N 1
ATOM 1630 C CA . PRO A 1 217 ? 11.462 -5.559 -9.983 1.00 96.75 217 PRO A CA 1
ATOM 1631 C C . PRO A 1 217 ? 12.194 -6.542 -10.915 1.00 96.75 217 PRO A C 1
ATOM 1633 O O . PRO A 1 217 ? 12.241 -6.339 -12.123 1.00 96.75 217 PRO A O 1
ATOM 1636 N N . SER A 1 218 ? 12.735 -7.644 -10.387 1.00 95.31 218 SER A N 1
ATOM 1637 C CA . SER A 1 218 ? 13.342 -8.734 -11.176 1.00 95.31 218 SER A CA 1
ATOM 1638 C C . SER A 1 218 ? 12.315 -9.524 -12.003 1.00 95.31 218 SER A C 1
ATOM 1640 O O . SER A 1 218 ? 12.640 -10.073 -13.059 1.00 95.31 218 SER A O 1
ATOM 1642 N N . GLY A 1 219 ? 11.055 -9.535 -11.567 1.00 95.56 219 GLY A N 1
ATOM 1643 C CA . GLY A 1 219 ? 9.923 -10.157 -12.248 1.00 95.56 219 GLY A CA 1
ATOM 1644 C C . GLY A 1 219 ? 9.073 -9.213 -13.089 1.00 95.56 219 GLY A C 1
ATOM 1645 O O . GLY A 1 219 ? 8.113 -9.684 -13.691 1.00 95.56 219 GLY A O 1
ATOM 1646 N N . ASN A 1 220 ? 9.408 -7.921 -13.148 1.00 96.38 220 ASN A N 1
ATOM 1647 C CA . ASN A 1 220 ? 8.633 -6.874 -13.816 1.00 96.38 220 ASN A CA 1
ATOM 1648 C C . ASN A 1 220 ? 8.765 -6.925 -15.352 1.00 96.38 220 ASN A C 1
ATOM 1650 O O . ASN A 1 220 ? 9.190 -5.985 -16.014 1.00 96.38 220 ASN A O 1
ATOM 1654 N N . ARG A 1 221 ? 8.424 -8.082 -15.919 1.00 96.94 221 ARG A N 1
ATOM 1655 C CA . ARG A 1 221 ? 8.417 -8.381 -17.349 1.00 96.94 221 ARG A CA 1
ATOM 1656 C C . ARG A 1 221 ? 7.268 -9.344 -17.659 1.00 96.94 221 ARG A C 1
ATOM 1658 O O . ARG A 1 221 ? 6.978 -10.205 -16.822 1.00 96.94 221 ARG A O 1
ATOM 1665 N N . PRO A 1 222 ? 6.634 -9.260 -18.841 1.00 97.94 222 PRO A N 1
ATOM 1666 C CA . PRO A 1 222 ? 5.409 -10.010 -19.133 1.00 97.94 222 PRO A CA 1
ATOM 1667 C C . PRO A 1 222 ? 5.544 -11.521 -18.889 1.00 97.94 222 PRO A C 1
ATOM 1669 O O . PRO A 1 222 ? 4.711 -12.126 -18.220 1.00 97.94 222 PRO A O 1
ATOM 1672 N N . SER A 1 223 ? 6.650 -12.121 -19.340 1.00 97.31 223 SER A N 1
ATOM 1673 C CA . SER A 1 223 ? 6.899 -13.566 -19.237 1.00 97.31 223 SER A CA 1
ATOM 1674 C C . SER A 1 223 ? 6.930 -14.108 -17.805 1.00 97.31 223 SER A C 1
ATOM 1676 O O . SER A 1 223 ? 6.741 -15.308 -17.609 1.00 97.31 223 SER A O 1
ATOM 1678 N N . ASN A 1 224 ? 7.158 -13.253 -16.803 1.00 97.38 224 ASN A N 1
ATOM 1679 C CA . ASN A 1 224 ? 7.424 -13.696 -15.436 1.00 97.38 224 ASN A CA 1
ATOM 1680 C C . ASN A 1 224 ? 6.258 -13.446 -14.474 1.00 97.38 224 ASN A C 1
ATOM 1682 O O . ASN A 1 224 ? 6.226 -14.065 -13.409 1.00 97.38 224 ASN A O 1
ATOM 1686 N N . VAL A 1 225 ? 5.277 -12.618 -14.850 1.00 98.62 225 VAL A N 1
ATOM 1687 C CA . VAL A 1 225 ? 4.140 -12.229 -13.995 1.00 98.62 225 VAL A CA 1
ATOM 1688 C C . VAL A 1 225 ? 3.416 -13.449 -13.419 1.00 98.62 225 VAL A C 1
ATOM 1690 O O . VAL A 1 225 ? 3.277 -13.573 -12.201 1.00 98.62 225 VAL A O 1
ATOM 1693 N N . GLU A 1 226 ? 3.029 -14.402 -14.273 1.00 98.69 226 GLU A N 1
ATOM 1694 C CA . GLU A 1 226 ? 2.332 -15.621 -13.840 1.00 98.69 226 GLU A CA 1
ATOM 1695 C C . GLU A 1 226 ? 3.208 -16.524 -12.954 1.00 98.69 226 GLU A C 1
ATOM 1697 O O . GLU A 1 226 ? 2.717 -17.142 -12.007 1.00 98.69 226 GLU A O 1
ATOM 1702 N N . SER A 1 227 ? 4.510 -16.609 -13.235 1.00 98.12 227 SER A N 1
ATOM 1703 C CA . SER A 1 227 ? 5.434 -17.436 -12.450 1.00 98.12 227 SER A CA 1
ATOM 1704 C C . SER A 1 227 ? 5.597 -16.888 -11.031 1.00 98.12 227 SER A C 1
ATOM 1706 O O . SER A 1 227 ? 5.552 -17.647 -10.062 1.00 98.12 227 SER A O 1
ATOM 1708 N N . PHE A 1 228 ? 5.735 -15.567 -10.889 1.00 98.38 228 PHE A N 1
ATOM 1709 C CA . PHE A 1 228 ? 5.905 -14.929 -9.586 1.00 98.38 228 PHE A CA 1
ATOM 1710 C C . PHE A 1 228 ? 4.648 -15.005 -8.727 1.00 98.38 228 PHE A C 1
ATOM 1712 O O . PHE A 1 228 ? 4.748 -15.426 -7.577 1.00 98.38 228 PHE A O 1
ATOM 1719 N N . ILE A 1 229 ? 3.469 -14.685 -9.268 1.00 98.81 229 ILE A N 1
ATOM 1720 C CA . ILE A 1 229 ? 2.233 -14.764 -8.477 1.00 98.81 229 ILE A CA 1
ATOM 1721 C C . ILE A 1 229 ? 1.945 -16.199 -8.012 1.00 98.81 229 ILE A C 1
ATOM 1723 O O . ILE A 1 229 ? 1.581 -16.394 -6.856 1.00 98.81 229 ILE A O 1
ATOM 1727 N N . LYS A 1 230 ? 2.187 -17.220 -8.849 1.00 98.81 230 LYS A N 1
ATOM 1728 C CA . LYS A 1 230 ? 2.034 -18.631 -8.447 1.00 98.81 230 LYS A CA 1
ATOM 1729 C C . LYS A 1 230 ? 2.963 -19.005 -7.293 1.00 98.81 230 LYS A C 1
ATOM 1731 O O . LYS A 1 230 ? 2.518 -19.632 -6.337 1.00 98.81 230 LYS A O 1
ATOM 1736 N N . LYS A 1 231 ? 4.231 -18.584 -7.353 1.00 98.62 231 LYS A N 1
ATOM 1737 C CA . LYS A 1 231 ? 5.196 -18.799 -6.262 1.00 98.62 231 LYS A CA 1
ATOM 1738 C C . LYS A 1 231 ? 4.773 -18.080 -4.981 1.00 98.62 231 LYS A C 1
ATOM 1740 O O . LYS A 1 231 ? 4.911 -18.646 -3.902 1.00 98.62 231 LYS A O 1
ATOM 1745 N N . SER A 1 232 ? 4.257 -16.856 -5.085 1.00 98.81 232 SER A N 1
ATOM 1746 C CA . SER A 1 232 ? 3.729 -16.123 -3.931 1.00 98.81 232 SER A CA 1
ATOM 1747 C C . SER A 1 232 ? 2.530 -16.836 -3.306 1.00 98.81 232 SER A C 1
ATOM 1749 O O . SER A 1 232 ? 2.522 -17.024 -2.095 1.00 98.81 232 SER A O 1
ATOM 1751 N N . LEU A 1 233 ? 1.559 -17.297 -4.104 1.00 98.94 233 LEU A N 1
ATOM 1752 C CA . LEU A 1 233 ? 0.405 -18.072 -3.624 1.00 98.94 233 LEU A CA 1
ATOM 1753 C C . LEU A 1 233 ? 0.835 -19.349 -2.885 1.00 98.94 233 LEU A C 1
ATOM 1755 O O . LEU A 1 233 ? 0.346 -19.620 -1.790 1.00 98.94 233 LEU A O 1
ATOM 1759 N N . GLU A 1 234 ? 1.803 -20.088 -3.438 1.00 98.81 234 GLU A N 1
ATOM 1760 C CA . GLU A 1 234 ? 2.372 -21.285 -2.806 1.00 98.81 234 GLU A CA 1
ATOM 1761 C C . GLU A 1 234 ? 3.026 -20.960 -1.456 1.00 98.81 234 GLU A C 1
ATOM 1763 O O . GLU A 1 234 ? 2.713 -21.587 -0.443 1.00 98.81 234 GLU A O 1
ATOM 1768 N N . LYS A 1 235 ? 3.900 -19.945 -1.416 1.00 98.75 235 LYS A N 1
ATOM 1769 C CA . LYS A 1 235 ? 4.581 -19.519 -0.183 1.00 98.75 235 LYS A CA 1
ATOM 1770 C C . LYS A 1 235 ? 3.597 -19.029 0.877 1.00 98.75 235 LYS A C 1
ATOM 1772 O O . LYS A 1 235 ? 3.757 -19.362 2.049 1.00 98.75 235 LYS A O 1
ATOM 1777 N N . LEU A 1 236 ? 2.586 -18.267 0.464 1.00 98.81 236 LEU A N 1
ATOM 1778 C CA . LEU A 1 236 ? 1.538 -17.731 1.332 1.00 98.81 236 LEU A CA 1
ATOM 1779 C C . LEU A 1 236 ? 0.494 -18.780 1.726 1.00 98.81 236 LEU A C 1
ATOM 1781 O O . LEU A 1 236 ? -0.280 -18.528 2.646 1.00 98.81 236 LEU A O 1
ATOM 1785 N N . LYS A 1 237 ? 0.483 -19.947 1.071 1.00 98.75 237 LYS A N 1
ATOM 1786 C CA . LYS A 1 237 ? -0.471 -21.039 1.304 1.00 98.75 237 LYS A CA 1
ATOM 1787 C C . LYS A 1 237 ? -1.929 -20.585 1.173 1.00 98.75 237 LYS A C 1
ATOM 1789 O O . LYS A 1 237 ? -2.770 -20.912 2.009 1.00 98.75 237 LYS A O 1
ATOM 1794 N N . VAL A 1 238 ? -2.218 -19.813 0.127 1.00 98.75 238 VAL A N 1
ATOM 1795 C CA . VAL A 1 238 ? -3.569 -19.333 -0.202 1.00 98.75 238 VAL A CA 1
ATOM 1796 C C . VAL A 1 238 ? -3.870 -19.543 -1.680 1.00 98.75 238 VAL A C 1
ATOM 1798 O O . VAL A 1 238 ? -2.968 -19.489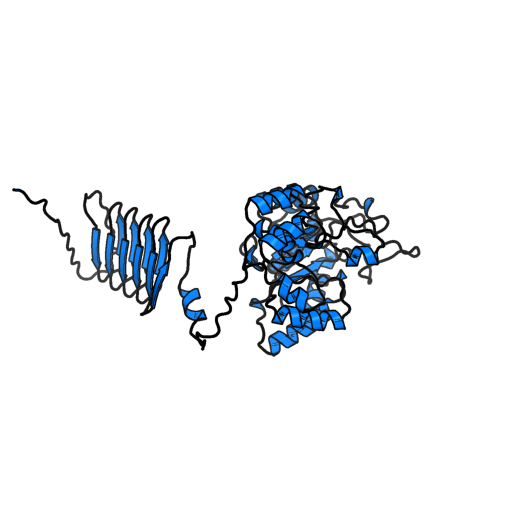 -2.510 1.00 98.75 238 VAL A O 1
ATOM 1801 N N . ASP A 1 239 ? -5.146 -19.736 -2.011 1.00 98.50 239 ASP A N 1
ATOM 1802 C CA . ASP A 1 239 ? -5.571 -19.989 -3.396 1.00 98.50 239 ASP A CA 1
ATOM 1803 C C . ASP A 1 239 ? -5.671 -18.710 -4.240 1.00 98.50 239 ASP A C 1
ATOM 1805 O O . ASP A 1 239 ? -5.558 -18.752 -5.464 1.00 98.50 239 ASP A O 1
ATOM 1809 N N . TYR A 1 240 ? -5.871 -17.562 -3.587 1.00 98.75 240 TYR A N 1
ATOM 1810 C CA . TYR A 1 240 ? -5.990 -16.258 -4.233 1.00 98.75 240 TYR A CA 1
ATOM 1811 C C . TYR A 1 240 ? -5.401 -15.143 -3.358 1.00 98.75 240 TYR A C 1
ATOM 1813 O O . TYR A 1 240 ? -5.311 -15.275 -2.133 1.00 98.75 240 TYR A O 1
ATOM 1821 N N . LEU A 1 241 ? -5.055 -14.019 -3.983 1.00 98.88 241 LEU A N 1
ATOM 1822 C CA . LEU A 1 241 ? -4.711 -12.744 -3.343 1.00 98.88 241 LEU A CA 1
ATOM 1823 C C . LEU A 1 241 ? -5.892 -11.773 -3.398 1.00 98.88 241 LEU A C 1
ATOM 1825 O O . LEU A 1 241 ? -6.683 -11.803 -4.338 1.00 98.88 241 LEU A O 1
ATOM 1829 N N . ASP A 1 242 ? -6.011 -10.880 -2.420 1.00 98.88 242 ASP A N 1
ATOM 1830 C CA . ASP A 1 242 ? -7.013 -9.811 -2.512 1.00 98.88 242 ASP A CA 1
ATOM 1831 C C . ASP A 1 242 ? -6.495 -8.664 -3.387 1.00 98.88 242 ASP A C 1
ATOM 1833 O O . ASP A 1 242 ? -7.265 -8.075 -4.142 1.00 98.88 242 ASP A O 1
ATOM 1837 N N . LEU A 1 243 ? -5.182 -8.409 -3.371 1.00 98.88 243 LEU A N 1
ATOM 1838 C CA . LEU A 1 243 ? -4.541 -7.398 -4.209 1.00 98.88 243 LEU A CA 1
ATOM 1839 C C . LEU A 1 243 ? -3.130 -7.833 -4.639 1.00 98.88 243 LEU A C 1
ATOM 1841 O O . LEU A 1 243 ? -2.317 -8.251 -3.812 1.00 98.88 243 LEU A O 1
ATOM 1845 N N . TYR A 1 244 ? -2.817 -7.684 -5.928 1.00 98.94 244 TYR A N 1
ATOM 1846 C CA . TYR A 1 244 ? -1.477 -7.919 -6.472 1.00 98.94 244 TYR A CA 1
ATOM 1847 C C . TYR A 1 244 ? -0.929 -6.665 -7.157 1.00 98.94 244 TYR A C 1
ATOM 1849 O O . TYR A 1 244 ? -1.550 -6.122 -8.071 1.00 98.94 244 TYR A O 1
ATOM 1857 N N . LEU A 1 245 ? 0.231 -6.182 -6.710 1.00 98.94 245 LEU A N 1
ATOM 1858 C CA . LEU A 1 245 ? 0.794 -4.908 -7.172 1.00 98.94 245 LEU A CA 1
ATOM 1859 C C . LEU A 1 245 ? 2.029 -5.101 -8.052 1.00 98.94 245 LEU A C 1
ATOM 1861 O O . LEU A 1 245 ? 2.871 -5.944 -7.756 1.00 98.94 245 LEU A O 1
ATOM 1865 N N . VAL A 1 246 ? 2.218 -4.253 -9.063 1.00 98.88 246 VAL A N 1
ATOM 1866 C CA . VAL A 1 246 ? 3.557 -4.051 -9.647 1.00 98.88 246 VAL A CA 1
ATOM 1867 C C . VAL A 1 246 ? 4.381 -3.225 -8.656 1.00 98.88 246 VAL A C 1
ATOM 1869 O O . VAL A 1 246 ? 4.015 -2.087 -8.366 1.00 98.88 246 VAL A O 1
ATOM 1872 N N . HIS A 1 247 ? 5.450 -3.790 -8.080 1.00 98.69 247 HIS A N 1
ATOM 1873 C CA . HIS A 1 247 ? 6.110 -3.200 -6.903 1.00 98.69 247 HIS A CA 1
ATOM 1874 C C . HIS A 1 247 ? 6.858 -1.890 -7.204 1.00 98.69 247 HIS A C 1
ATOM 1876 O O . HIS A 1 247 ? 6.865 -0.969 -6.386 1.00 98.69 247 HIS A O 1
ATOM 1882 N N . THR A 1 248 ? 7.505 -1.803 -8.363 1.00 98.19 248 THR A N 1
ATOM 1883 C CA . THR A 1 248 ? 8.228 -0.612 -8.821 1.00 98.19 248 THR A CA 1
ATOM 1884 C C . THR A 1 248 ? 8.011 -0.422 -10.317 1.00 98.19 248 THR A C 1
ATOM 1886 O O . THR A 1 248 ? 7.818 -1.406 -11.029 1.00 98.19 248 THR A O 1
ATOM 1889 N N . PRO A 1 249 ? 8.087 0.815 -10.831 1.00 98.00 249 PRO A N 1
ATOM 1890 C CA . PRO A 1 249 ? 7.981 1.062 -12.266 1.00 98.00 249 PRO A CA 1
ATOM 1891 C C . PRO A 1 249 ? 9.258 0.716 -13.039 1.00 98.00 249 PRO A C 1
ATOM 1893 O O . PRO A 1 249 ? 9.212 0.588 -14.253 1.00 98.00 249 PRO A O 1
ATOM 1896 N N . PHE A 1 250 ? 10.396 0.545 -12.379 1.00 97.25 250 PHE A N 1
ATOM 1897 C CA . PHE A 1 250 ? 11.627 0.078 -13.016 1.00 97.25 250 PHE A CA 1
ATOM 1898 C C . PHE A 1 250 ? 11.832 -1.423 -12.807 1.00 97.25 250 PHE A C 1
ATOM 1900 O O . PHE A 1 250 ? 11.223 -2.022 -11.911 1.00 97.25 250 PHE A O 1
ATOM 1907 N N . SER A 1 251 ? 12.714 -2.013 -13.613 1.00 96.25 251 SER A N 1
ATOM 1908 C CA . SER A 1 251 ? 13.033 -3.439 -13.562 1.00 96.25 251 SER A CA 1
ATOM 1909 C C . SER A 1 251 ? 14.496 -3.683 -13.228 1.00 96.25 251 SER A C 1
ATOM 1911 O O . SER A 1 251 ? 15.392 -2.907 -13.569 1.00 96.25 251 SER A O 1
ATOM 1913 N N . PHE A 1 252 ? 14.742 -4.805 -12.565 1.00 95.62 252 PHE A N 1
ATOM 1914 C CA . PHE A 1 252 ? 16.080 -5.371 -12.450 1.00 95.62 252 PHE A CA 1
ATOM 1915 C C . PHE A 1 252 ? 16.324 -6.359 -13.588 1.00 95.62 252 PHE A C 1
ATOM 1917 O O . PHE A 1 252 ? 15.379 -6.807 -14.233 1.00 95.62 252 PHE A O 1
ATOM 1924 N N . ALA A 1 253 ? 17.581 -6.710 -13.844 1.00 92.94 253 ALA A N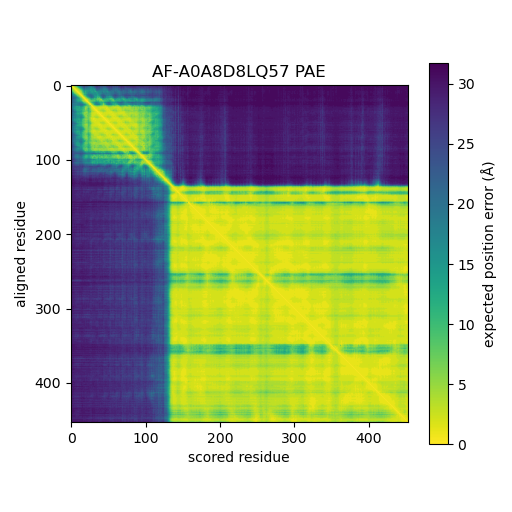 1
ATOM 1925 C CA . ALA A 1 253 ? 17.920 -7.737 -14.819 1.00 92.94 253 ALA A CA 1
ATOM 1926 C C . ALA A 1 253 ? 17.279 -9.080 -14.446 1.00 92.94 253 ALA A C 1
ATOM 1928 O O . ALA A 1 253 ? 17.045 -9.377 -13.272 1.00 92.94 253 ALA A O 1
ATOM 1929 N N . GLU A 1 254 ? 16.985 -9.896 -15.454 1.00 89.69 254 GLU A N 1
ATOM 1930 C CA . GLU A 1 254 ? 16.478 -11.241 -15.215 1.00 89.69 254 GLU A CA 1
ATOM 1931 C C . GLU A 1 254 ? 17.554 -12.124 -14.576 1.00 89.69 254 GLU A C 1
ATOM 1933 O O . GLU A 1 254 ? 18.731 -12.062 -14.939 1.00 89.69 254 GLU A O 1
ATOM 1938 N N . GLY A 1 255 ? 17.150 -12.966 -13.629 1.00 86.19 255 GLY A N 1
ATOM 1939 C CA . GLY A 1 255 ? 18.061 -13.875 -12.957 1.00 86.19 255 GLY A CA 1
ATOM 1940 C C . GLY A 1 255 ? 17.383 -14.704 -11.868 1.00 86.19 255 GLY A C 1
ATOM 1941 O O . GLY A 1 255 ? 16.199 -14.514 -11.581 1.00 86.19 255 GLY A O 1
ATOM 1942 N N . PRO A 1 256 ? 18.130 -15.641 -11.259 1.00 82.44 256 PRO A N 1
ATOM 1943 C CA . PRO A 1 256 ? 17.632 -16.453 -10.149 1.00 82.44 256 PRO A CA 1
ATOM 1944 C C . PRO A 1 256 ? 17.463 -15.638 -8.858 1.00 82.44 256 PRO A C 1
ATOM 1946 O O . PRO A 1 256 ? 16.685 -16.015 -7.983 1.00 82.44 256 PRO A O 1
ATOM 1949 N N . GLU A 1 257 ? 18.193 -14.531 -8.740 1.00 86.25 257 GLU A N 1
ATOM 1950 C CA . GLU A 1 257 ? 18.202 -13.645 -7.583 1.00 86.25 257 GLU A CA 1
ATOM 1951 C C . GLU A 1 257 ? 17.076 -12.615 -7.682 1.00 86.25 257 GLU A C 1
ATOM 1953 O O . GLU A 1 257 ? 16.865 -11.990 -8.721 1.00 86.25 257 GLU A O 1
ATOM 1958 N N . VAL A 1 258 ? 16.377 -12.383 -6.569 1.00 84.88 258 VAL A N 1
ATOM 1959 C CA . VAL A 1 258 ? 15.357 -11.326 -6.500 1.00 84.88 258 VAL A CA 1
ATOM 1960 C C . VAL A 1 258 ? 16.000 -9.931 -6.508 1.00 84.88 258 VAL A C 1
ATOM 1962 O O . VAL A 1 258 ? 15.390 -8.987 -7.017 1.00 84.88 258 VAL A O 1
ATOM 1965 N N . HIS A 1 259 ? 17.242 -9.840 -6.019 1.00 86.88 259 HIS A N 1
ATOM 1966 C CA . HIS A 1 259 ? 18.078 -8.641 -5.907 1.00 86.88 259 HIS A CA 1
ATOM 1967 C C . HIS A 1 259 ? 19.398 -8.836 -6.672 1.00 86.88 259 HIS A C 1
ATOM 1969 O O . HIS A 1 259 ? 20.440 -9.032 -6.047 1.00 86.88 259 HIS A O 1
ATOM 1975 N N . PRO A 1 260 ? 19.378 -8.849 -8.014 1.00 90.06 260 PRO A N 1
ATOM 1976 C CA . PRO A 1 260 ? 20.564 -9.163 -8.796 1.00 90.06 260 PRO A CA 1
ATOM 1977 C C . PRO A 1 260 ? 21.582 -8.023 -8.715 1.00 90.06 260 PRO A C 1
ATOM 1979 O O . PRO A 1 260 ? 21.252 -6.861 -8.969 1.00 90.06 260 PRO A O 1
ATOM 1982 N N . VAL A 1 261 ? 22.837 -8.362 -8.417 1.00 89.25 261 VAL A N 1
ATOM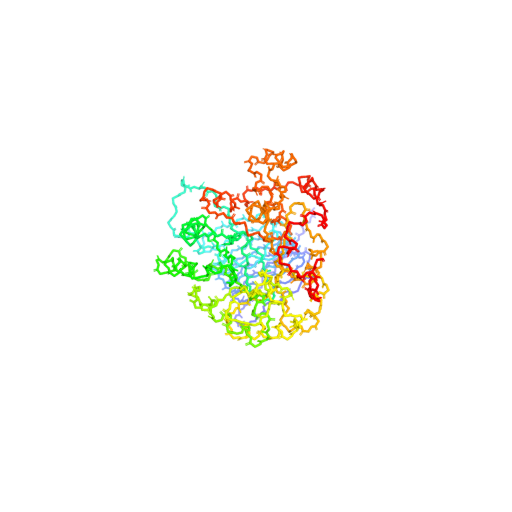 1983 C CA . VAL A 1 261 ? 23.942 -7.396 -8.301 1.00 89.25 261 VAL A CA 1
ATOM 1984 C C . VAL A 1 261 ? 25.085 -7.690 -9.278 1.00 89.25 261 VAL A C 1
ATOM 1986 O O . VAL A 1 261 ? 25.322 -8.831 -9.685 1.00 89.25 261 VAL A O 1
ATOM 1989 N N . ASN A 1 262 ? 25.772 -6.637 -9.712 1.00 87.69 262 ASN A N 1
ATOM 1990 C CA . ASN A 1 262 ? 27.035 -6.658 -10.441 1.00 87.69 262 ASN A CA 1
ATOM 1991 C C . ASN A 1 262 ? 28.190 -7.035 -9.508 1.00 87.69 262 ASN A C 1
ATOM 1993 O O . ASN A 1 262 ? 28.060 -6.993 -8.286 1.00 87.69 262 ASN A O 1
ATOM 1997 N N . GLU A 1 263 ? 29.346 -7.357 -10.092 1.00 89.00 263 GLU A N 1
ATOM 1998 C CA . GLU A 1 263 ? 30.568 -7.662 -9.331 1.00 89.00 263 GLU A CA 1
ATOM 1999 C C . GLU A 1 263 ? 31.006 -6.498 -8.426 1.00 89.00 263 GLU A C 1
ATOM 2001 O O . GLU A 1 263 ? 31.589 -6.722 -7.369 1.00 89.00 263 GLU A O 1
ATOM 2006 N N . ASP A 1 264 ? 30.680 -5.257 -8.801 1.00 86.94 264 ASP A N 1
ATOM 2007 C CA . ASP A 1 264 ? 30.963 -4.049 -8.018 1.00 86.94 264 ASP A CA 1
ATOM 2008 C C . ASP A 1 264 ? 29.916 -3.756 -6.920 1.00 86.94 264 ASP A C 1
ATOM 2010 O O . ASP A 1 264 ? 29.976 -2.713 -6.266 1.00 86.94 264 ASP A O 1
ATOM 2014 N N . GLY A 1 265 ? 28.942 -4.654 -6.728 1.00 82.44 265 GLY A N 1
ATOM 2015 C CA . GLY A 1 265 ? 27.871 -4.536 -5.739 1.00 82.44 265 GLY A CA 1
ATOM 2016 C C . GLY A 1 265 ? 26.693 -3.646 -6.152 1.00 82.44 265 GLY A C 1
ATOM 2017 O O . GLY A 1 265 ? 25.772 -3.464 -5.358 1.00 82.44 265 GLY A O 1
ATOM 2018 N N . THR A 1 266 ? 26.681 -3.084 -7.366 1.00 85.31 266 THR A N 1
ATOM 2019 C CA . THR A 1 266 ? 25.525 -2.317 -7.870 1.00 85.31 266 THR A CA 1
ATOM 2020 C C . THR A 1 266 ? 24.399 -3.221 -8.345 1.00 85.31 266 THR A C 1
ATOM 2022 O O . THR A 1 266 ? 24.651 -4.330 -8.796 1.00 85.31 266 THR A O 1
ATOM 2025 N N . PHE A 1 267 ? 23.146 -2.765 -8.288 1.00 88.88 267 PHE A N 1
ATOM 2026 C CA . PHE A 1 267 ? 22.035 -3.546 -8.833 1.00 88.88 267 PHE A CA 1
ATOM 2027 C C . PHE A 1 267 ? 22.130 -3.649 -10.359 1.00 88.88 267 PHE A C 1
ATOM 2029 O O . PHE A 1 267 ? 22.398 -2.666 -11.050 1.00 88.88 267 PHE A O 1
ATOM 2036 N N . LYS A 1 268 ? 21.862 -4.840 -10.893 1.00 92.62 268 LYS A N 1
ATOM 2037 C CA . LYS A 1 268 ? 21.710 -5.060 -12.333 1.00 92.62 268 LYS A CA 1
ATOM 2038 C C . LYS A 1 268 ? 20.333 -4.567 -12.760 1.00 92.62 268 LYS A C 1
ATOM 2040 O O . LYS A 1 268 ? 19.327 -5.134 -12.342 1.00 92.62 268 LYS A O 1
ATOM 2045 N N . LEU A 1 269 ? 20.285 -3.526 -13.586 1.00 93.81 269 LEU A N 1
ATOM 2046 C CA . LEU A 1 269 ? 19.041 -2.916 -14.062 1.00 93.81 269 LEU A CA 1
ATOM 2047 C C . LEU A 1 269 ? 18.652 -3.434 -15.451 1.00 93.81 269 LEU A C 1
ATOM 2049 O O . LEU A 1 269 ? 19.518 -3.713 -16.276 1.00 93.81 269 LEU A O 1
ATOM 2053 N N . ASP A 1 270 ? 17.348 -3.505 -15.713 1.00 94.75 270 ASP A N 1
ATOM 2054 C CA . ASP A 1 270 ? 16.783 -3.745 -17.043 1.00 94.75 270 ASP A CA 1
ATOM 2055 C C . ASP A 1 270 ? 16.060 -2.484 -17.525 1.00 94.75 270 ASP A C 1
ATOM 2057 O O . ASP A 1 270 ? 14.921 -2.219 -17.148 1.00 94.75 270 ASP A O 1
ATOM 2061 N N . LEU A 1 271 ? 16.731 -1.720 -18.389 1.00 95.50 271 LEU A N 1
ATOM 2062 C CA . LEU A 1 271 ? 16.275 -0.409 -18.861 1.00 95.50 271 LEU A CA 1
ATOM 2063 C C . LEU A 1 271 ? 15.117 -0.477 -19.874 1.00 95.50 271 LEU A C 1
ATOM 2065 O O . LEU A 1 271 ? 14.716 0.558 -20.402 1.00 95.50 271 LEU A O 1
ATOM 2069 N N . THR A 1 272 ? 14.592 -1.670 -20.171 1.00 96.38 272 THR A N 1
ATOM 2070 C CA . THR A 1 272 ? 13.594 -1.904 -21.231 1.00 96.38 272 THR A CA 1
ATOM 2071 C C . THR A 1 272 ? 12.190 -2.193 -20.699 1.00 96.38 272 THR A C 1
ATOM 2073 O O . THR A 1 272 ? 11.367 -2.794 -21.385 1.00 96.38 272 THR A O 1
ATOM 2076 N N . THR A 1 273 ? 11.902 -1.759 -19.469 1.00 97.06 273 THR A N 1
ATOM 2077 C CA . THR A 1 273 ? 10.620 -2.026 -18.802 1.00 97.06 273 THR A CA 1
ATOM 2078 C C . THR A 1 273 ? 9.422 -1.561 -19.644 1.00 97.06 273 THR A C 1
ATOM 2080 O O . THR A 1 273 ? 9.307 -0.381 -19.965 1.00 97.06 273 THR A O 1
ATOM 2083 N N . ASP A 1 274 ? 8.490 -2.475 -19.927 1.00 98.12 274 ASP A N 1
ATOM 2084 C CA . ASP A 1 274 ? 7.234 -2.194 -20.633 1.00 98.12 274 ASP A CA 1
ATOM 2085 C C . ASP A 1 274 ? 6.036 -2.364 -19.685 1.00 98.12 274 ASP A C 1
ATOM 2087 O O . ASP A 1 274 ? 5.546 -3.472 -19.448 1.00 98.12 274 ASP A O 1
ATOM 2091 N N . HIS A 1 275 ? 5.549 -1.244 -19.139 1.00 98.62 275 HIS A N 1
ATOM 2092 C CA . HIS A 1 275 ? 4.410 -1.237 -18.213 1.00 98.62 275 HIS A CA 1
ATOM 2093 C C . HIS A 1 275 ? 3.130 -1.785 -18.835 1.00 98.62 275 HIS A C 1
ATOM 2095 O O . HIS A 1 275 ? 2.364 -2.444 -18.138 1.00 98.62 275 HIS A O 1
ATOM 2101 N N . ILE A 1 276 ? 2.880 -1.519 -20.119 1.00 98.62 276 ILE A N 1
ATOM 2102 C CA . ILE A 1 276 ? 1.625 -1.903 -20.778 1.00 98.62 276 ILE A CA 1
ATOM 2103 C C . ILE A 1 276 ? 1.611 -3.416 -20.986 1.00 98.62 276 ILE A C 1
ATOM 2105 O O . ILE A 1 276 ? 0.607 -4.074 -20.704 1.00 98.62 276 ILE A O 1
ATOM 2109 N N . ALA A 1 277 ? 2.727 -3.985 -21.445 1.00 98.69 277 ALA A N 1
ATOM 2110 C CA . ALA A 1 277 ? 2.842 -5.425 -21.626 1.00 98.69 277 ALA A CA 1
ATOM 2111 C C . ALA A 1 277 ? 2.772 -6.177 -20.286 1.00 98.69 277 ALA A C 1
ATOM 2113 O O . ALA A 1 277 ? 2.079 -7.190 -20.197 1.00 98.69 277 ALA A O 1
ATOM 2114 N N . VAL A 1 278 ? 3.423 -5.668 -19.230 1.00 98.81 278 VAL A N 1
ATOM 2115 C CA . VAL A 1 278 ? 3.308 -6.241 -17.877 1.00 98.81 278 VAL A CA 1
ATOM 2116 C C . VAL A 1 278 ? 1.869 -6.157 -17.375 1.00 98.81 278 VAL A C 1
ATOM 2118 O O . VAL A 1 278 ? 1.341 -7.149 -16.874 1.00 98.81 278 VAL A O 1
ATOM 2121 N N . TRP A 1 279 ? 1.209 -5.007 -17.541 1.00 98.88 279 TRP A N 1
ATOM 2122 C CA . TRP A 1 279 ? -0.159 -4.815 -17.068 1.00 98.88 279 TRP A CA 1
ATOM 2123 C C . TRP A 1 279 ? -1.131 -5.808 -17.703 1.00 98.88 279 TRP A C 1
ATOM 2125 O O . TRP A 1 279 ? -1.904 -6.438 -16.991 1.00 98.88 279 TRP A O 1
ATOM 2135 N N . LYS A 1 280 ? -1.032 -6.055 -19.014 1.00 98.88 280 LYS A N 1
ATOM 2136 C CA . LYS A 1 280 ? -1.860 -7.065 -19.699 1.00 98.88 280 LYS A CA 1
ATOM 2137 C C . LYS A 1 280 ? -1.714 -8.464 -19.094 1.00 98.88 280 LYS A C 1
ATOM 2139 O O . LYS A 1 280 ? -2.691 -9.205 -19.022 1.00 98.88 280 LYS A O 1
ATOM 2144 N N . GLU A 1 281 ? -0.522 -8.835 -18.629 1.00 98.88 281 GLU A N 1
ATOM 2145 C CA . GLU A 1 281 ? -0.319 -10.106 -17.924 1.00 98.88 281 GLU A CA 1
ATOM 2146 C C . GLU A 1 281 ? -0.852 -10.073 -16.487 1.00 98.88 281 GLU A C 1
ATOM 2148 O O . GLU A 1 281 ? -1.330 -11.102 -16.007 1.00 98.88 281 GLU A O 1
ATOM 2153 N N . MET A 1 282 ? -0.835 -8.915 -15.815 1.00 98.88 282 MET A N 1
ATOM 2154 C CA . MET A 1 282 ? -1.487 -8.720 -14.512 1.00 98.88 282 MET A CA 1
ATOM 2155 C C . MET A 1 282 ? -3.004 -8.924 -14.621 1.00 98.88 282 MET A C 1
ATOM 2157 O O . MET A 1 282 ? -3.583 -9.629 -13.798 1.00 98.88 282 MET A O 1
ATOM 2161 N N . GLU A 1 283 ? -3.645 -8.389 -15.666 1.00 98.88 283 GLU A N 1
ATOM 2162 C CA . GLU A 1 283 ? -5.085 -8.568 -15.907 1.00 98.88 283 GLU A CA 1
ATOM 2163 C C . GLU A 1 283 ? -5.467 -10.044 -16.066 1.00 98.88 283 GLU A C 1
ATOM 2165 O O . GLU A 1 283 ? -6.446 -10.502 -15.478 1.00 98.88 283 GLU A O 1
ATOM 2170 N N . LYS A 1 284 ? -4.647 -10.828 -16.778 1.00 98.88 284 LYS A N 1
ATOM 2171 C CA . LYS A 1 284 ? -4.858 -12.279 -16.905 1.00 98.88 284 LYS A CA 1
ATOM 2172 C C . LYS A 1 284 ? -4.799 -13.009 -15.563 1.00 98.88 284 LYS A C 1
ATOM 2174 O O . LYS A 1 284 ? -5.371 -14.088 -15.440 1.00 98.88 284 LYS A O 1
ATOM 2179 N N . GLN A 1 285 ? -4.117 -12.460 -14.552 1.00 98.88 285 GLN A N 1
ATOM 2180 C CA . GLN A 1 285 ? -4.100 -13.061 -13.214 1.00 98.88 285 GLN A CA 1
ATOM 2181 C C . GLN A 1 285 ? -5.426 -12.862 -12.476 1.00 98.88 285 GLN A C 1
ATOM 2183 O O . GLN A 1 285 ? -5.799 -13.724 -11.678 1.00 98.88 285 GLN A O 1
ATOM 2188 N N . VAL A 1 286 ? -6.140 -11.769 -12.769 1.00 98.62 286 VAL A N 1
ATOM 2189 C CA . VAL A 1 286 ? -7.519 -11.559 -12.309 1.00 98.62 286 VAL A CA 1
ATOM 2190 C C . VAL A 1 286 ? -8.444 -12.551 -13.003 1.00 98.62 286 VAL A C 1
ATOM 2192 O O . VAL A 1 286 ? -9.158 -13.288 -12.331 1.00 98.62 286 VAL A O 1
ATOM 2195 N N . ASP A 1 287 ? -8.361 -12.652 -14.335 1.00 98.62 287 ASP A N 1
ATOM 2196 C CA . ASP A 1 287 ? -9.185 -13.591 -15.109 1.00 98.62 287 ASP A CA 1
ATOM 2197 C C . ASP A 1 287 ? -8.960 -15.056 -14.673 1.00 98.62 287 ASP A C 1
ATOM 2199 O O . ASP A 1 287 ? -9.886 -15.865 -14.666 1.00 98.62 287 ASP A O 1
ATOM 2203 N N . ALA A 1 288 ? -7.732 -15.401 -14.268 1.00 98.69 288 ALA A N 1
ATOM 2204 C CA . ALA A 1 288 ? -7.374 -16.723 -13.754 1.00 98.69 288 ALA A CA 1
ATOM 2205 C C . ALA A 1 288 ? -7.773 -16.963 -12.282 1.00 98.69 288 ALA A C 1
ATOM 2207 O O . ALA A 1 288 ? -7.476 -18.031 -11.747 1.00 98.69 288 ALA A O 1
ATOM 2208 N N . GLY A 1 289 ? -8.382 -15.982 -11.605 1.00 98.31 289 GLY A N 1
ATOM 2209 C CA . GLY A 1 289 ? -8.813 -16.075 -10.205 1.00 98.31 289 GLY A CA 1
ATOM 2210 C C . GLY A 1 289 ? -7.678 -16.072 -9.174 1.00 98.31 289 GLY A C 1
ATOM 2211 O O . GLY A 1 289 ? -7.918 -16.345 -8.001 1.00 98.31 289 GLY A O 1
ATOM 2212 N N . ARG A 1 290 ? -6.439 -15.766 -9.582 1.00 98.81 290 ARG A N 1
ATOM 2213 C CA . ARG A 1 290 ? -5.257 -15.763 -8.694 1.00 98.81 290 ARG A CA 1
ATOM 2214 C C . ARG A 1 290 ? -5.180 -14.517 -7.823 1.00 98.81 290 ARG A C 1
ATOM 2216 O O . ARG A 1 290 ? -4.540 -14.534 -6.774 1.00 98.81 290 ARG A O 1
ATOM 2223 N N . THR A 1 291 ? -5.814 -13.434 -8.254 1.00 98.81 291 THR A N 1
ATOM 2224 C CA . THR A 1 291 ? -5.970 -12.209 -7.473 1.00 98.81 291 THR A CA 1
ATOM 2225 C C . THR A 1 291 ? -7.325 -11.577 -7.760 1.00 98.81 291 THR A C 1
ATOM 2227 O O . THR A 1 291 ? -7.802 -11.651 -8.889 1.00 98.81 291 THR A O 1
ATOM 2230 N N . LYS A 1 292 ? -7.952 -10.957 -6.758 1.00 98.44 292 LYS A N 1
ATOM 2231 C CA . LYS A 1 292 ? -9.230 -10.248 -6.936 1.00 98.44 292 LYS A CA 1
ATOM 2232 C C . LYS A 1 292 ? -9.040 -8.870 -7.562 1.00 98.44 292 LYS A C 1
ATOM 2234 O O . LYS A 1 292 ? -9.808 -8.480 -8.434 1.00 98.44 292 LYS A O 1
ATOM 2239 N N . ALA A 1 293 ? -8.000 -8.155 -7.139 1.00 98.75 293 ALA A N 1
ATOM 2240 C CA . ALA A 1 293 ? -7.631 -6.851 -7.669 1.00 98.75 293 ALA A CA 1
ATOM 2241 C C . ALA A 1 293 ? -6.156 -6.800 -8.079 1.00 98.75 293 ALA A C 1
ATOM 2243 O O . ALA A 1 293 ? -5.314 -7.556 -7.581 1.00 98.75 293 ALA A O 1
ATOM 2244 N N . ILE A 1 294 ? -5.836 -5.854 -8.959 1.00 98.88 294 ILE A N 1
ATOM 2245 C CA . ILE A 1 294 ? -4.469 -5.512 -9.353 1.00 98.88 294 ILE A CA 1
ATOM 2246 C C . ILE A 1 294 ? -4.230 -4.014 -9.202 1.00 98.88 294 ILE A C 1
ATOM 2248 O O . ILE A 1 294 ? -5.149 -3.206 -9.338 1.00 98.88 294 ILE A O 1
ATOM 2252 N N . GLY A 1 295 ? -2.991 -3.635 -8.911 1.00 98.81 295 GLY A N 1
ATOM 2253 C CA . GLY A 1 295 ? -2.625 -2.241 -8.684 1.00 98.81 295 GLY A CA 1
ATOM 2254 C C . GLY A 1 295 ? -1.154 -1.951 -8.945 1.00 98.81 295 GLY A C 1
ATOM 2255 O O . GLY A 1 295 ? -0.400 -2.783 -9.454 1.00 98.81 295 GLY A O 1
ATOM 2256 N N . LEU A 1 296 ? -0.746 -0.742 -8.584 1.00 98.94 296 LEU A N 1
ATOM 2257 C CA . LEU A 1 296 ? 0.591 -0.211 -8.825 1.00 98.94 296 LEU A CA 1
ATOM 2258 C C . LEU A 1 296 ? 1.233 0.217 -7.503 1.00 98.94 296 LEU A C 1
ATOM 2260 O O . LEU A 1 296 ? 0.545 0.596 -6.559 1.00 98.94 296 LEU A O 1
ATOM 2264 N N . SER A 1 297 ? 2.561 0.190 -7.435 1.00 98.88 297 SER A N 1
ATOM 2265 C CA . SER A 1 297 ? 3.320 0.724 -6.307 1.00 98.88 297 SER A CA 1
ATOM 2266 C C . SER A 1 297 ? 4.494 1.554 -6.805 1.00 98.88 297 SER A C 1
ATOM 2268 O O . SER A 1 297 ? 5.233 1.122 -7.685 1.00 98.88 297 SER A O 1
ATOM 2270 N N . ASN A 1 298 ? 4.691 2.739 -6.226 1.00 98.69 298 ASN A N 1
ATOM 2271 C CA . ASN A 1 298 ? 5.750 3.689 -6.607 1.00 98.69 298 ASN A CA 1
ATOM 2272 C C . ASN A 1 298 ? 5.631 4.312 -8.010 1.00 98.69 298 ASN A C 1
ATOM 2274 O O . ASN A 1 298 ? 6.605 4.880 -8.494 1.00 98.69 298 ASN A O 1
ATOM 2278 N N . PHE A 1 299 ? 4.474 4.234 -8.667 1.00 98.81 299 PHE A N 1
ATOM 2279 C CA . PHE A 1 299 ? 4.268 4.852 -9.982 1.00 98.81 299 PHE A CA 1
ATOM 2280 C C . PHE A 1 299 ? 3.907 6.337 -9.839 1.00 98.81 299 PHE A C 1
ATOM 2282 O O . PHE A 1 299 ? 3.163 6.719 -8.932 1.00 98.81 299 PHE A O 1
ATOM 2289 N N . ASN A 1 300 ? 4.398 7.175 -10.755 1.00 98.50 300 ASN A N 1
ATOM 2290 C CA . ASN A 1 300 ? 3.982 8.576 -10.862 1.00 98.50 300 ASN A CA 1
ATOM 2291 C C . ASN A 1 300 ? 2.789 8.758 -11.820 1.00 98.50 300 ASN A C 1
ATOM 2293 O O . ASN A 1 300 ? 2.406 7.836 -12.541 1.00 98.50 300 ASN A O 1
ATOM 2297 N N . LYS A 1 301 ? 2.213 9.969 -11.858 1.00 98.12 301 LYS A N 1
ATOM 2298 C CA . LYS A 1 301 ? 1.036 10.290 -12.689 1.00 98.12 301 LYS A CA 1
ATOM 2299 C C . LYS A 1 301 ? 1.221 9.899 -14.157 1.00 98.12 301 LYS A C 1
ATOM 2301 O O . LYS A 1 301 ? 0.355 9.246 -14.721 1.00 98.12 301 LYS A O 1
ATOM 2306 N N . THR A 1 302 ? 2.354 10.253 -14.766 1.00 98.38 302 THR A N 1
ATOM 2307 C CA . THR A 1 302 ? 2.627 9.965 -16.184 1.00 98.38 302 THR A CA 1
ATOM 2308 C C . THR A 1 302 ? 2.627 8.464 -16.460 1.00 98.38 302 THR A C 1
ATOM 2310 O O . THR A 1 302 ? 2.043 8.011 -17.444 1.00 98.38 302 THR A O 1
ATOM 2313 N N . GLN A 1 303 ? 3.246 7.681 -15.577 1.00 98.75 303 GLN A N 1
ATOM 2314 C CA . GLN A 1 303 ? 3.307 6.228 -15.707 1.00 98.75 303 GLN A CA 1
ATOM 2315 C C . GLN A 1 303 ? 1.921 5.595 -15.528 1.00 98.75 303 GLN A C 1
ATOM 2317 O O . GLN A 1 303 ? 1.523 4.772 -16.352 1.00 98.75 303 GLN A O 1
ATOM 2322 N N . ILE A 1 304 ? 1.155 6.032 -14.521 1.00 98.75 304 ILE A N 1
ATOM 2323 C CA . ILE A 1 304 ? -0.214 5.549 -14.281 1.00 98.75 304 ILE A CA 1
ATOM 2324 C C . ILE A 1 304 ? -1.124 5.889 -15.467 1.00 98.75 304 ILE A C 1
ATOM 2326 O O . ILE A 1 304 ? -1.851 5.019 -15.937 1.00 98.75 304 ILE A O 1
ATOM 2330 N N . SER A 1 305 ? -1.047 7.107 -16.014 1.00 98.69 305 SER A N 1
ATOM 2331 C CA . SER A 1 305 ? -1.842 7.519 -17.179 1.00 98.69 305 SER A CA 1
ATOM 2332 C C . SER A 1 305 ? -1.595 6.644 -18.409 1.00 98.69 305 SER A C 1
ATOM 2334 O O . SER A 1 305 ? -2.539 6.337 -19.136 1.00 98.69 305 SER A O 1
ATOM 2336 N N . ARG A 1 306 ? -0.346 6.211 -18.651 1.00 98.56 306 ARG A N 1
ATOM 2337 C CA . ARG A 1 306 ? -0.038 5.279 -19.752 1.00 98.56 306 ARG A CA 1
ATOM 2338 C C . ARG A 1 306 ? -0.710 3.923 -19.550 1.00 98.56 306 ARG A C 1
ATOM 2340 O O . ARG A 1 306 ? -1.247 3.382 -20.508 1.00 98.56 306 ARG A O 1
ATOM 2347 N N . VAL A 1 307 ? -0.702 3.402 -18.321 1.00 98.75 307 VAL A N 1
ATOM 2348 C CA . VAL A 1 307 ? -1.378 2.140 -17.984 1.00 98.75 307 VAL A CA 1
ATOM 2349 C C . VAL A 1 307 ? -2.891 2.288 -18.136 1.00 98.75 307 VAL A C 1
ATOM 2351 O O . VAL A 1 307 ? -3.501 1.504 -18.852 1.00 98.75 307 VAL A O 1
ATOM 2354 N N . LEU A 1 308 ? -3.490 3.325 -17.541 1.00 98.56 308 LEU A N 1
ATOM 2355 C CA . LEU A 1 308 ? -4.934 3.588 -17.599 1.00 98.56 308 LEU A CA 1
ATOM 2356 C C . LEU A 1 308 ? -5.474 3.664 -19.028 1.00 98.56 308 LEU A C 1
ATOM 2358 O O . LEU A 1 308 ? -6.574 3.188 -19.286 1.00 98.56 308 LEU A O 1
ATOM 2362 N N . LYS A 1 309 ? -4.707 4.246 -19.956 1.00 98.44 309 LYS A N 1
ATOM 2363 C CA . LYS A 1 309 ? -5.113 4.381 -21.359 1.00 98.44 309 LYS A CA 1
ATOM 2364 C C . LYS A 1 309 ? -5.321 3.031 -22.057 1.00 98.44 309 LYS A C 1
ATOM 2366 O O . LYS A 1 309 ? -6.155 2.936 -22.951 1.00 98.44 309 LYS A O 1
ATOM 2371 N N . GLU A 1 310 ? -4.556 2.017 -21.667 1.00 98.44 310 GLU A N 1
ATOM 2372 C CA . GLU A 1 310 ? -4.520 0.708 -22.330 1.00 98.44 310 GLU A CA 1
ATOM 2373 C C . GLU A 1 310 ? -5.153 -0.409 -21.482 1.00 98.44 310 GLU A C 1
ATOM 2375 O O . GLU A 1 310 ? -5.308 -1.534 -21.961 1.00 98.44 310 GLU A O 1
ATOM 2380 N N . ALA A 1 311 ? -5.494 -0.122 -20.223 1.00 98.25 311 ALA A N 1
ATOM 2381 C CA . ALA A 1 311 ? -6.028 -1.088 -19.275 1.00 98.25 311 ALA A CA 1
ATOM 2382 C C . ALA A 1 311 ? -7.485 -1.451 -19.595 1.00 98.25 311 ALA A C 1
ATOM 2384 O O . ALA A 1 311 ? -8.366 -0.593 -19.635 1.00 98.25 311 ALA A O 1
ATOM 2385 N N . ARG A 1 312 ? -7.757 -2.749 -19.731 1.00 98.25 312 ARG A N 1
ATOM 2386 C CA . ARG A 1 312 ? -9.114 -3.302 -19.665 1.00 98.25 312 ARG A CA 1
ATOM 2387 C C . ARG A 1 312 ? -9.588 -3.385 -18.216 1.00 98.25 312 ARG A C 1
ATOM 2389 O O . ARG A 1 312 ? -10.755 -3.115 -17.952 1.00 98.25 312 ARG A O 1
ATOM 2396 N N . ILE A 1 313 ? -8.703 -3.769 -17.294 1.00 98.38 313 ILE A N 1
ATOM 2397 C CA . ILE A 1 313 ? -8.942 -3.728 -15.847 1.00 98.38 313 ILE A CA 1
ATOM 2398 C C . ILE A 1 313 ? -8.077 -2.594 -15.284 1.00 98.38 313 ILE A C 1
ATOM 2400 O O . ILE A 1 313 ? -6.857 -2.757 -15.195 1.00 98.38 313 ILE A O 1
ATOM 2404 N N . PRO A 1 314 ? -8.664 -1.435 -14.934 1.00 98.25 314 PRO A N 1
ATOM 2405 C CA . PRO A 1 314 ? -7.913 -0.312 -14.381 1.00 98.25 314 PRO A CA 1
ATOM 2406 C C . PRO A 1 314 ? -7.220 -0.670 -13.055 1.00 98.25 314 PRO A C 1
ATOM 2408 O O . PRO A 1 314 ? -7.732 -1.516 -12.314 1.00 98.25 314 PRO A O 1
ATOM 2411 N N . PRO A 1 315 ? -6.092 -0.020 -12.704 1.00 98.56 315 PRO A N 1
ATOM 2412 C CA . PRO A 1 315 ? -5.473 -0.192 -11.395 1.00 98.56 315 PRO A CA 1
ATOM 2413 C C . PRO A 1 315 ? -6.452 0.146 -10.267 1.00 98.56 315 PRO A C 1
ATOM 2415 O O . PRO A 1 315 ? -6.934 1.268 -10.170 1.00 98.56 315 PRO A O 1
ATOM 2418 N N . ALA A 1 316 ? -6.721 -0.815 -9.386 1.00 98.69 316 ALA A N 1
ATOM 2419 C CA . ALA A 1 316 ? -7.644 -0.642 -8.264 1.00 98.69 316 ALA A CA 1
ATOM 2420 C C . ALA A 1 316 ? -7.023 0.155 -7.104 1.00 98.69 316 ALA A C 1
ATOM 2422 O O . ALA A 1 316 ? -7.725 0.781 -6.301 1.00 98.69 316 ALA A O 1
ATOM 2423 N N . ASN A 1 317 ? -5.696 0.094 -6.989 1.00 98.88 317 ASN A N 1
ATOM 2424 C CA . ASN A 1 317 ? -4.944 0.662 -5.884 1.00 98.88 317 ASN A CA 1
ATOM 2425 C C . ASN A 1 317 ? -3.587 1.212 -6.336 1.00 98.88 317 ASN A C 1
ATOM 2427 O O . ASN A 1 317 ? -2.934 0.638 -7.214 1.00 98.88 317 ASN A O 1
ATOM 2431 N N . LEU A 1 318 ? -3.156 2.285 -5.678 1.00 98.94 318 LEU A N 1
ATOM 2432 C CA . LEU A 1 318 ? -1.801 2.805 -5.722 1.00 98.94 318 LEU A CA 1
ATOM 2433 C C . LEU A 1 318 ? -1.186 2.796 -4.317 1.00 98.94 318 LEU A C 1
ATOM 2435 O O . LEU A 1 318 ? -1.656 3.492 -3.414 1.00 98.94 318 LEU A O 1
ATOM 2439 N N . GLN A 1 319 ? -0.087 2.064 -4.152 1.00 98.94 319 GLN A N 1
ATOM 2440 C CA . GLN A 1 319 ? 0.701 2.073 -2.924 1.00 98.94 319 GLN A CA 1
ATOM 2441 C C . GLN A 1 319 ? 1.932 2.982 -3.069 1.00 98.94 319 GLN A C 1
ATOM 2443 O O . GLN A 1 319 ? 2.778 2.775 -3.939 1.00 98.94 319 GLN A O 1
ATOM 2448 N N . VAL A 1 320 ? 2.052 4.009 -2.229 1.00 98.81 320 VAL A N 1
ATOM 2449 C CA . VAL A 1 320 ? 3.159 4.982 -2.290 1.00 98.81 320 VAL A CA 1
ATOM 2450 C C . VAL A 1 320 ? 3.601 5.420 -0.905 1.00 98.81 320 VAL A C 1
ATOM 2452 O O . VAL A 1 320 ? 2.877 5.259 0.079 1.00 98.81 320 VAL A O 1
ATOM 2455 N N . GLU A 1 321 ? 4.791 6.014 -0.839 1.00 98.31 321 GLU A N 1
ATOM 2456 C CA . GLU A 1 321 ? 5.225 6.735 0.345 1.00 98.31 321 GLU A CA 1
ATOM 2457 C C . GLU A 1 321 ? 4.257 7.871 0.605 1.00 98.31 321 GLU A C 1
ATOM 2459 O O . GLU A 1 321 ? 4.054 8.715 -0.275 1.00 98.31 321 GLU A O 1
ATOM 2464 N N . LEU A 1 322 ? 3.668 7.876 1.795 1.00 98.50 322 LEU A N 1
ATOM 2465 C CA . LEU A 1 322 ? 2.788 8.948 2.215 1.00 98.50 322 LEU A CA 1
ATOM 2466 C C . LEU A 1 322 ? 2.793 9.050 3.735 1.00 98.50 322 LEU A C 1
ATOM 2468 O O . LEU A 1 322 ? 2.465 8.104 4.447 1.00 98.50 322 LEU A O 1
ATOM 2472 N N . HIS A 1 323 ? 3.156 10.225 4.229 1.00 98.31 323 HIS A N 1
ATOM 2473 C CA . HIS A 1 323 ? 3.135 10.568 5.647 1.00 98.31 323 HIS A CA 1
ATOM 2474 C C . HIS A 1 323 ? 3.023 12.084 5.812 1.00 98.31 323 HIS A C 1
ATOM 2476 O O . HIS A 1 323 ? 2.955 12.827 4.838 1.00 98.31 323 HIS A O 1
ATOM 2482 N N . VAL A 1 324 ? 3.029 12.579 7.049 1.00 98.12 324 VAL A N 1
ATOM 2483 C CA . VAL A 1 324 ? 2.709 13.988 7.332 1.00 98.12 324 VAL A CA 1
ATOM 2484 C C . VAL A 1 324 ? 3.636 15.006 6.639 1.00 98.12 324 VAL A C 1
ATOM 2486 O O . VAL A 1 324 ? 3.170 16.067 6.245 1.00 98.12 324 VAL A O 1
ATOM 2489 N N . TYR A 1 325 ? 4.918 14.678 6.431 1.00 98.06 325 TYR A N 1
ATOM 2490 C CA . TYR A 1 325 ? 5.857 15.517 5.662 1.00 98.06 325 TYR A CA 1
ATOM 2491 C C . TYR A 1 325 ? 5.833 15.297 4.146 1.00 98.06 325 TYR A C 1
ATOM 2493 O O . TYR A 1 325 ? 6.373 16.123 3.422 1.00 98.06 325 TYR A O 1
ATOM 2501 N N . PHE A 1 326 ? 5.226 14.217 3.657 1.00 98.19 326 PHE A N 1
ATOM 2502 C CA . PHE A 1 326 ? 5.146 13.928 2.231 1.00 98.19 326 PHE A CA 1
ATOM 2503 C C . PHE A 1 326 ? 3.748 13.433 1.897 1.00 98.19 326 PHE A C 1
ATOM 2505 O O . PHE A 1 326 ? 3.465 12.235 1.883 1.00 98.19 326 PHE A O 1
ATOM 2512 N N . GLN A 1 327 ? 2.841 14.385 1.700 1.00 98.44 327 GLN A N 1
ATOM 2513 C CA . GLN A 1 327 ? 1.413 14.086 1.664 1.00 98.44 327 GLN A CA 1
ATOM 2514 C C . GLN A 1 327 ? 0.931 13.683 0.275 1.00 98.44 327 GLN A C 1
ATOM 2516 O O . GLN A 1 327 ? -0.188 13.215 0.154 1.00 98.44 327 GLN A O 1
ATOM 2521 N N . GLN A 1 328 ? 1.732 13.827 -0.786 1.00 98.06 328 GLN A N 1
ATOM 2522 C CA . GLN A 1 328 ? 1.361 13.383 -2.140 1.00 98.06 328 GLN A CA 1
ATOM 2523 C C . GLN A 1 328 ? 0.047 14.006 -2.661 1.00 98.06 328 GLN A C 1
ATOM 2525 O O . GLN A 1 328 ? -0.640 13.389 -3.471 1.00 98.06 328 GLN A O 1
ATOM 2530 N N . LYS A 1 329 ? -0.319 15.224 -2.226 1.00 97.62 329 LYS A N 1
ATOM 2531 C CA . LYS A 1 329 ? -1.628 15.870 -2.501 1.00 97.62 329 LYS A CA 1
ATOM 2532 C C . LYS A 1 329 ? -2.034 15.813 -3.973 1.00 97.62 329 LYS A C 1
ATOM 2534 O O . LYS A 1 329 ? -3.160 15.482 -4.327 1.00 97.62 329 LYS A O 1
ATOM 2539 N N . GLU A 1 330 ? -1.071 16.089 -4.838 1.00 97.62 330 GLU A N 1
ATOM 2540 C CA . GLU A 1 330 ? -1.230 16.030 -6.281 1.00 97.62 330 GLU A CA 1
ATOM 2541 C C . GLU A 1 330 ? -1.581 14.632 -6.808 1.00 97.62 330 GLU A C 1
ATOM 2543 O O . GLU A 1 330 ? -2.403 14.507 -7.716 1.00 97.62 330 GLU A O 1
ATOM 2548 N N . LEU A 1 331 ? -0.935 13.593 -6.279 1.00 98.12 331 LEU A N 1
ATOM 2549 C CA . LEU A 1 331 ? -1.156 12.203 -6.667 1.00 98.12 331 LEU A CA 1
ATOM 2550 C C . LEU A 1 331 ? -2.449 11.660 -6.050 1.00 98.12 331 LEU A C 1
ATOM 2552 O O . LEU A 1 331 ? -3.151 10.912 -6.720 1.00 98.12 331 LEU A O 1
ATOM 2556 N N . GLN A 1 332 ? -2.804 12.102 -4.838 1.00 98.12 332 GLN A N 1
ATOM 2557 C CA . GLN A 1 332 ? -4.109 11.829 -4.230 1.00 98.12 332 GLN A CA 1
ATOM 2558 C C . GLN A 1 332 ? -5.256 12.334 -5.103 1.00 98.12 332 GLN A C 1
ATOM 2560 O O . GLN A 1 332 ? -6.172 11.576 -5.410 1.00 98.12 332 GLN A O 1
ATOM 2565 N N . ALA A 1 333 ? -5.189 13.595 -5.546 1.00 98.31 333 ALA A N 1
ATOM 2566 C CA . ALA A 1 333 ? -6.222 14.180 -6.396 1.00 98.31 333 ALA A CA 1
ATOM 2567 C C . ALA A 1 333 ? -6.381 13.399 -7.710 1.00 98.31 333 ALA A C 1
ATOM 2569 O O . ALA A 1 333 ? -7.496 13.062 -8.096 1.00 98.31 333 ALA A O 1
ATOM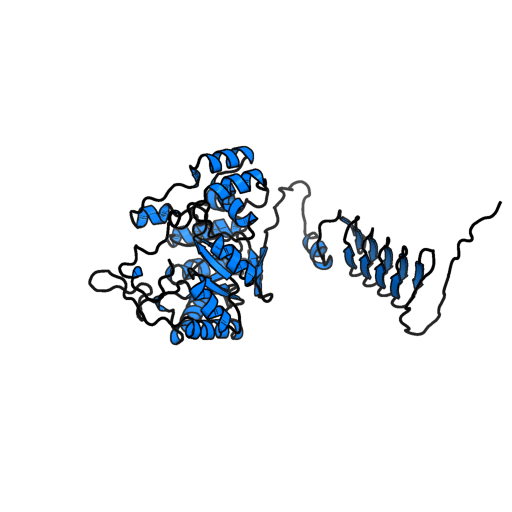 2570 N N . PHE A 1 334 ? -5.257 13.040 -8.337 1.00 98.69 334 PHE A N 1
ATOM 2571 C CA . PHE A 1 334 ? -5.234 12.230 -9.554 1.00 98.69 334 PHE A CA 1
ATOM 2572 C C . PHE A 1 334 ? -5.831 10.830 -9.339 1.00 98.69 334 PHE A C 1
ATOM 2574 O O . PHE A 1 334 ? -6.656 10.378 -10.126 1.00 98.69 334 PHE A O 1
ATOM 2581 N N . CYS A 1 335 ? -5.462 10.143 -8.255 1.00 98.56 335 CYS A N 1
ATOM 2582 C CA . CYS A 1 335 ? -6.018 8.826 -7.946 1.00 98.56 335 CYS A CA 1
ATOM 2583 C C . CYS A 1 335 ? -7.528 8.906 -7.697 1.00 98.56 335 CYS A C 1
ATOM 2585 O O . CYS A 1 335 ? -8.274 8.091 -8.231 1.00 98.56 335 CYS A O 1
ATOM 2587 N N . LYS A 1 336 ? -7.998 9.928 -6.973 1.00 97.50 336 LYS A N 1
ATOM 2588 C CA . LYS A 1 336 ? -9.429 10.158 -6.744 1.00 97.50 336 LYS A CA 1
ATOM 2589 C C . LYS A 1 336 ? -10.197 10.393 -8.047 1.00 97.50 336 LYS A C 1
ATOM 2591 O O . LYS A 1 336 ? -11.259 9.807 -8.228 1.00 97.50 336 LYS A O 1
ATOM 2596 N N . GLU A 1 337 ? -9.658 11.208 -8.955 1.00 98.12 337 GLU A N 1
ATOM 2597 C CA . GLU A 1 337 ? -10.251 11.471 -10.277 1.00 98.12 337 GLU A CA 1
ATOM 2598 C C . GLU A 1 337 ? -10.411 10.189 -11.109 1.00 98.12 337 GLU A C 1
ATOM 2600 O O . GLU A 1 337 ? -11.419 10.010 -11.790 1.00 98.12 337 GLU A O 1
ATOM 2605 N N . HIS A 1 338 ? -9.453 9.269 -11.006 1.00 97.81 338 HIS A N 1
ATOM 2606 C CA . HIS A 1 338 ? -9.450 8.010 -11.751 1.00 97.81 338 HIS A CA 1
ATOM 2607 C C . HIS A 1 338 ? -10.027 6.817 -10.982 1.00 97.81 338 HIS A C 1
ATOM 2609 O O . HIS A 1 338 ? -9.889 5.684 -11.440 1.00 97.81 338 HIS A O 1
ATOM 2615 N N . ASN A 1 339 ? -10.682 7.056 -9.839 1.00 97.31 339 ASN A N 1
ATOM 2616 C CA . ASN A 1 339 ? -11.209 6.011 -8.962 1.00 97.31 339 ASN A CA 1
ATOM 2617 C C . ASN A 1 339 ? -10.142 4.955 -8.613 1.00 97.31 339 ASN A C 1
ATOM 2619 O O . ASN A 1 339 ? -10.353 3.763 -8.788 1.00 97.31 339 ASN A O 1
ATOM 2623 N N . ILE A 1 340 ? -8.970 5.398 -8.161 1.00 98.62 340 ILE A N 1
ATOM 2624 C CA . ILE A 1 340 ? -7.869 4.556 -7.691 1.00 98.62 340 ILE A CA 1
ATOM 2625 C C . ILE A 1 340 ? -7.738 4.778 -6.187 1.00 98.62 340 ILE A C 1
ATOM 2627 O O . ILE A 1 340 ? -7.520 5.898 -5.725 1.00 98.62 340 ILE A O 1
ATOM 2631 N N . THR A 1 341 ? -7.860 3.710 -5.404 1.00 98.69 341 THR A N 1
ATOM 2632 C CA . THR A 1 341 ? -7.664 3.795 -3.949 1.00 98.69 341 THR A CA 1
ATOM 2633 C C . THR A 1 341 ? -6.183 3.948 -3.619 1.00 98.69 341 THR A C 1
ATOM 2635 O O . THR A 1 341 ? -5.327 3.545 -4.404 1.00 98.69 341 THR A O 1
ATOM 2638 N N . MET A 1 342 ? -5.847 4.498 -2.453 1.00 98.81 342 MET A N 1
ATOM 2639 C CA . MET A 1 342 ? -4.448 4.650 -2.050 1.00 98.81 342 MET A CA 1
ATOM 2640 C C . MET A 1 342 ? -4.125 3.899 -0.765 1.00 98.81 342 MET A C 1
ATOM 2642 O O . MET A 1 342 ? -4.934 3.834 0.162 1.00 98.81 342 MET A O 1
ATOM 2646 N N . VAL A 1 343 ? -2.908 3.355 -0.714 1.00 98.88 343 VAL A N 1
ATOM 2647 C CA . VAL A 1 343 ? -2.290 2.810 0.499 1.00 98.88 343 VAL A CA 1
ATOM 2648 C C . VAL A 1 343 ? -0.985 3.557 0.765 1.00 98.88 343 VAL A C 1
ATOM 2650 O O . VAL A 1 343 ? -0.103 3.634 -0.090 1.00 98.88 343 VAL A O 1
ATOM 2653 N N . ALA A 1 344 ? -0.849 4.084 1.974 1.00 98.81 344 ALA A N 1
ATOM 2654 C CA . ALA A 1 344 ? 0.347 4.741 2.463 1.00 98.81 344 ALA A CA 1
ATOM 2655 C C . ALA A 1 344 ? 1.320 3.719 3.068 1.00 98.81 344 ALA A C 1
ATOM 2657 O O . ALA A 1 344 ? 1.058 3.161 4.144 1.00 98.81 344 ALA A O 1
ATOM 2658 N N . TYR A 1 345 ? 2.465 3.509 2.411 1.00 98.56 345 TYR A N 1
ATOM 2659 C CA . TYR A 1 345 ? 3.626 2.896 3.060 1.00 98.56 345 TYR A CA 1
ATOM 2660 C C . TYR A 1 345 ? 4.463 3.962 3.781 1.00 98.56 345 TYR A C 1
ATOM 2662 O O . TYR A 1 345 ? 4.378 5.156 3.490 1.00 98.56 345 TYR A O 1
ATOM 2670 N N . SER A 1 346 ? 5.279 3.522 4.748 1.00 97.06 346 SER A N 1
ATOM 2671 C CA . SER A 1 346 ? 6.022 4.404 5.665 1.00 97.06 346 SER A CA 1
ATOM 2672 C C . SER A 1 346 ? 5.149 5.486 6.333 1.00 97.06 346 SER A C 1
ATOM 2674 O O . SER A 1 346 ? 5.606 6.619 6.490 1.00 97.06 346 SER A O 1
ATOM 2676 N N . PRO A 1 347 ? 3.913 5.179 6.790 1.00 97.88 347 PRO A N 1
ATOM 2677 C CA . PRO A 1 347 ? 2.989 6.204 7.291 1.00 97.88 347 PRO A CA 1
ATOM 2678 C C . PRO A 1 347 ? 3.459 6.871 8.598 1.00 97.88 347 PRO A C 1
ATOM 2680 O O . PRO A 1 347 ? 2.969 7.929 8.985 1.00 97.88 347 PRO A O 1
ATOM 2683 N N . LEU A 1 348 ? 4.431 6.259 9.282 1.00 96.81 348 LEU A N 1
ATOM 2684 C CA . LEU A 1 348 ? 5.084 6.767 10.493 1.00 96.81 348 LEU A CA 1
ATOM 2685 C C . LEU A 1 348 ? 6.516 7.264 10.213 1.00 96.81 348 LEU A C 1
ATOM 2687 O O . LEU A 1 348 ? 7.325 7.390 11.135 1.00 96.81 348 LEU A O 1
ATOM 2691 N N . GLY A 1 349 ? 6.841 7.503 8.940 1.00 91.88 349 GLY A N 1
ATOM 2692 C CA . GLY A 1 349 ? 8.208 7.620 8.445 1.00 91.88 349 GLY A CA 1
ATOM 2693 C C . GLY A 1 349 ? 8.883 6.248 8.369 1.00 91.88 349 GLY A C 1
ATOM 2694 O O . GLY A 1 349 ? 8.218 5.211 8.435 1.00 91.88 349 GLY A O 1
ATOM 2695 N N . SER A 1 350 ? 10.215 6.227 8.254 1.00 87.44 350 SER A N 1
ATOM 2696 C CA . SER A 1 350 ? 10.961 4.964 8.189 1.00 87.44 350 SER A CA 1
ATOM 2697 C C . SER A 1 350 ? 12.310 4.987 8.910 1.00 87.44 350 SER A C 1
ATOM 2699 O O . SER A 1 350 ? 13.353 4.671 8.347 1.00 87.44 350 SER A O 1
ATOM 2701 N N . GLN A 1 351 ? 12.293 5.310 10.206 1.00 84.81 351 GLN A N 1
ATOM 2702 C CA . GLN A 1 351 ? 13.489 5.344 11.070 1.00 84.81 351 GLN A CA 1
ATOM 2703 C C . GLN A 1 351 ? 14.374 4.084 10.960 1.00 84.81 351 GLN A C 1
ATOM 2705 O O . GLN A 1 351 ? 15.598 4.167 11.041 1.00 84.81 351 GLN A O 1
ATOM 2710 N N . GLY A 1 352 ? 13.765 2.905 10.775 1.00 81.56 352 GLY A N 1
ATOM 2711 C CA . GLY A 1 352 ? 14.496 1.652 10.560 1.00 81.56 352 GLY A CA 1
ATOM 2712 C C . GLY A 1 352 ? 15.290 1.641 9.251 1.00 81.56 352 GLY A C 1
ATOM 2713 O O . GLY A 1 352 ? 16.454 1.250 9.255 1.00 81.56 352 GLY A O 1
ATOM 2714 N N . THR A 1 353 ? 14.693 2.134 8.162 1.00 80.19 353 THR A N 1
ATOM 2715 C CA . THR A 1 353 ? 15.367 2.297 6.866 1.00 80.19 353 THR A CA 1
ATOM 2716 C C . THR A 1 353 ? 16.526 3.282 6.952 1.00 80.19 353 THR A C 1
ATOM 2718 O O . THR A 1 353 ? 17.588 3.016 6.401 1.00 80.19 353 THR A O 1
ATOM 2721 N N . GLY A 1 354 ? 16.352 4.380 7.692 1.00 80.31 354 GLY A N 1
ATOM 2722 C CA . GLY A 1 354 ? 17.403 5.384 7.879 1.00 80.31 354 GLY A CA 1
ATOM 2723 C C . GLY A 1 354 ? 18.643 4.796 8.529 1.00 80.31 354 GLY A C 1
ATOM 2724 O O . GLY A 1 354 ? 19.748 4.954 8.025 1.00 80.31 354 GLY A O 1
ATOM 2725 N N . LYS A 1 355 ? 18.454 3.993 9.581 1.00 81.00 355 LYS A N 1
ATOM 2726 C CA . LYS A 1 355 ? 19.553 3.252 10.216 1.00 81.00 355 LYS A CA 1
ATOM 2727 C C . LYS A 1 355 ? 20.221 2.253 9.272 1.00 81.00 355 LYS A C 1
ATOM 2729 O O . LYS A 1 355 ? 21.436 2.111 9.331 1.00 81.00 355 LYS A O 1
ATOM 2734 N N . LEU A 1 356 ? 19.447 1.562 8.434 1.00 79.62 356 LEU A N 1
ATOM 2735 C CA . LEU A 1 356 ? 19.974 0.551 7.515 1.00 79.62 356 LEU A CA 1
ATOM 2736 C C . LEU A 1 356 ? 20.848 1.164 6.415 1.00 79.62 356 LEU A C 1
ATOM 2738 O O . LEU A 1 356 ? 21.893 0.609 6.092 1.00 79.62 356 LEU A O 1
ATOM 2742 N N . PHE A 1 357 ? 20.425 2.297 5.855 1.00 79.56 357 PHE A N 1
ATOM 2743 C CA . PHE A 1 357 ? 21.106 2.934 4.724 1.00 79.56 357 PHE A CA 1
ATOM 2744 C C . PHE A 1 357 ? 21.928 4.169 5.111 1.00 79.56 357 PHE A C 1
ATOM 2746 O O . PHE A 1 357 ? 22.453 4.848 4.235 1.00 79.56 357 PHE A O 1
ATOM 2753 N N . GLY A 1 358 ? 22.057 4.468 6.407 1.00 80.38 358 GLY A N 1
ATOM 2754 C CA . GLY A 1 358 ? 22.804 5.631 6.895 1.00 80.38 358 GLY A CA 1
ATOM 2755 C C . GLY A 1 358 ? 22.174 6.974 6.513 1.00 80.38 358 GLY A C 1
ATOM 2756 O O . GLY A 1 358 ? 22.890 7.957 6.350 1.00 80.38 358 GLY A O 1
ATOM 2757 N N . ILE A 1 359 ? 20.850 7.010 6.353 1.00 80.69 359 ILE A N 1
ATOM 2758 C CA . ILE A 1 359 ? 20.083 8.209 6.002 1.00 80.69 359 ILE A CA 1
ATOM 2759 C C . ILE A 1 359 ? 19.498 8.791 7.289 1.00 80.69 359 ILE A C 1
ATOM 2761 O O . ILE A 1 359 ? 18.832 8.079 8.047 1.00 80.69 359 ILE A O 1
ATOM 2765 N N . ASP A 1 360 ? 19.732 10.080 7.536 1.00 84.94 360 ASP A N 1
ATOM 2766 C CA . ASP A 1 360 ? 19.070 10.784 8.633 1.00 84.94 360 ASP A CA 1
ATOM 2767 C C . ASP A 1 360 ? 17.610 11.041 8.259 1.00 84.94 360 ASP A C 1
ATOM 2769 O O . ASP A 1 360 ? 17.307 11.715 7.276 1.00 84.94 360 ASP A O 1
ATOM 2773 N N . ILE A 1 361 ? 16.699 10.446 9.024 1.00 86.38 361 ILE A N 1
ATOM 2774 C CA . ILE A 1 361 ? 15.266 10.535 8.771 1.00 86.38 361 ILE A CA 1
ATOM 2775 C C . ILE A 1 361 ? 14.645 11.314 9.922 1.00 86.38 361 ILE A C 1
ATOM 2777 O O . ILE A 1 361 ? 14.797 10.907 11.077 1.00 86.38 361 ILE A O 1
ATOM 2781 N N . PRO A 1 362 ? 13.868 12.372 9.647 1.00 88.00 362 PRO A N 1
ATOM 2782 C CA . PRO A 1 362 ? 13.151 13.088 10.686 1.00 88.00 362 PRO A CA 1
ATOM 2783 C C . PRO A 1 362 ? 12.220 12.168 11.483 1.00 88.00 362 PRO A C 1
ATOM 2785 O O . PRO A 1 362 ? 11.455 11.369 10.930 1.00 88.00 362 PRO A O 1
ATOM 2788 N N . ASN A 1 363 ? 12.251 12.286 12.809 1.00 93.44 363 ASN A N 1
ATOM 2789 C CA . ASN A 1 363 ? 11.319 11.560 13.660 1.00 93.44 363 ASN A CA 1
ATOM 2790 C C . ASN A 1 363 ? 9.965 12.283 13.696 1.00 93.44 363 ASN A C 1
ATOM 2792 O O . ASN A 1 363 ? 9.773 13.238 14.447 1.00 93.44 363 ASN A O 1
ATOM 2796 N N . LEU A 1 364 ? 9.009 11.795 12.901 1.00 95.81 364 LEU A N 1
ATOM 2797 C CA . LEU A 1 364 ? 7.676 12.396 12.774 1.00 95.81 364 LEU A CA 1
ATOM 2798 C C . LEU A 1 364 ? 6.904 12.443 14.104 1.00 95.81 364 LEU A C 1
ATOM 2800 O O . LEU A 1 364 ? 6.081 13.331 14.310 1.00 95.81 364 LEU A O 1
ATOM 2804 N N . MET A 1 365 ? 7.176 11.509 15.022 1.00 95.62 365 MET A N 1
ATOM 2805 C CA . MET A 1 365 ? 6.518 11.436 16.334 1.00 95.62 365 MET A CA 1
ATOM 2806 C C . MET A 1 365 ? 7.023 12.509 17.311 1.00 95.62 365 MET A C 1
ATOM 2808 O O . MET A 1 365 ? 6.363 12.780 18.314 1.00 95.62 365 MET A O 1
ATOM 2812 N N . GLU A 1 366 ? 8.168 13.131 17.017 1.00 96.75 366 GLU A N 1
ATOM 2813 C CA . GLU A 1 366 ? 8.761 14.196 17.830 1.00 96.75 366 GLU A CA 1
ATOM 2814 C C . GLU A 1 366 ? 8.339 15.599 17.383 1.00 96.75 366 GLU A C 1
ATOM 2816 O O . GLU A 1 366 ? 8.640 16.572 18.075 1.00 96.75 366 GLU A O 1
ATOM 2821 N N . ASN A 1 367 ? 7.613 15.715 16.266 1.00 97.81 367 ASN A N 1
ATOM 2822 C CA . ASN A 1 367 ? 7.126 16.996 15.775 1.00 97.81 367 ASN A CA 1
ATOM 2823 C C . ASN A 1 367 ? 6.198 17.671 16.824 1.00 97.81 367 ASN A C 1
ATOM 2825 O O . ASN A 1 367 ? 5.246 17.033 17.288 1.00 97.81 367 ASN A O 1
ATOM 2829 N N . PRO A 1 368 ? 6.427 18.953 17.190 1.00 98.38 368 PRO A N 1
ATOM 2830 C CA . PRO A 1 368 ? 5.640 19.637 18.222 1.00 98.38 368 PRO A CA 1
ATOM 2831 C C . PRO A 1 368 ? 4.136 19.718 17.936 1.00 98.38 368 PRO A C 1
ATOM 2833 O O . PRO A 1 368 ? 3.338 19.567 18.858 1.00 98.38 368 PRO A O 1
ATOM 2836 N N . VAL A 1 369 ? 3.741 19.907 16.672 1.00 98.62 369 VAL A N 1
ATOM 2837 C CA . VAL A 1 369 ? 2.329 19.944 16.253 1.00 98.62 369 VAL A CA 1
ATOM 2838 C C . VAL A 1 369 ? 1.689 18.573 16.460 1.00 98.62 369 VAL A C 1
ATOM 2840 O O . VAL A 1 369 ? 0.629 18.463 17.071 1.00 98.62 369 VAL A O 1
ATOM 2843 N N . VAL A 1 370 ? 2.376 17.503 16.047 1.00 98.69 370 VAL A N 1
ATOM 2844 C CA . VAL A 1 370 ? 1.894 16.124 16.228 1.00 98.69 370 VAL A CA 1
ATOM 2845 C C . VAL A 1 370 ? 1.736 15.788 17.714 1.00 98.69 370 VAL A C 1
ATOM 2847 O O . VAL A 1 370 ? 0.725 15.204 18.100 1.00 98.69 370 VAL A O 1
ATOM 2850 N N . LYS A 1 371 ? 2.695 16.179 18.564 1.00 98.69 371 LYS A N 1
ATOM 2851 C CA . LYS A 1 371 ? 2.617 15.980 20.022 1.00 98.69 371 LYS A CA 1
ATOM 2852 C C . LYS A 1 371 ? 1.471 16.757 20.663 1.00 98.69 371 LYS A C 1
ATOM 2854 O O . LYS A 1 371 ? 0.696 16.160 21.405 1.00 98.69 371 LYS A O 1
ATOM 2859 N N . LYS A 1 372 ? 1.319 18.041 20.325 1.00 98.75 372 LYS A N 1
ATOM 2860 C CA . LYS A 1 372 ? 0.213 18.892 20.794 1.00 98.75 372 LYS A CA 1
ATOM 2861 C C . LYS A 1 372 ? -1.146 18.264 20.462 1.00 98.75 372 LYS A C 1
ATOM 2863 O O . LYS A 1 372 ? -2.012 18.165 21.327 1.00 98.75 372 LYS A O 1
ATOM 2868 N N . ILE A 1 373 ? -1.328 17.797 19.225 1.00 98.81 373 ILE A N 1
ATOM 2869 C CA . ILE A 1 373 ? -2.574 17.145 18.793 1.00 98.81 373 ILE A CA 1
ATOM 2870 C C . ILE A 1 373 ? -2.758 15.799 19.510 1.00 98.81 373 ILE A C 1
ATOM 2872 O O . ILE A 1 373 ? -3.861 15.469 19.941 1.00 98.81 373 ILE A O 1
ATOM 2876 N N . ALA A 1 374 ? -1.687 15.026 19.698 1.00 98.56 374 ALA A N 1
ATOM 2877 C CA . ALA A 1 374 ? -1.746 13.766 20.435 1.00 98.56 374 ALA A CA 1
ATOM 2878 C C . ALA A 1 374 ? -2.214 13.969 21.886 1.00 98.56 374 ALA A C 1
ATOM 2880 O O . ALA A 1 374 ? -3.093 13.242 22.348 1.00 98.56 374 ALA A O 1
ATOM 2881 N N . GLU A 1 375 ? -1.699 14.992 22.571 1.00 98.44 375 GLU A N 1
ATOM 2882 C CA . GLU A 1 375 ? -2.136 15.385 23.915 1.00 98.44 375 GLU A CA 1
ATOM 2883 C C . GLU A 1 375 ? -3.608 15.817 23.932 1.00 98.44 375 GLU A C 1
ATOM 2885 O O . GLU A 1 375 ? -4.378 15.291 24.738 1.00 98.44 375 GLU A O 1
ATOM 2890 N N . LYS A 1 376 ? -4.027 16.685 22.995 1.00 98.44 376 LYS A N 1
ATOM 2891 C CA . LYS A 1 376 ? -5.427 17.134 22.838 1.00 98.44 376 LYS A CA 1
ATOM 2892 C C . LYS A 1 376 ? -6.409 15.960 22.750 1.00 98.44 376 LYS A C 1
ATOM 2894 O O . LYS A 1 376 ? -7.481 16.015 23.344 1.00 98.44 376 LYS A O 1
ATOM 2899 N N . HIS A 1 377 ? -6.035 14.886 22.052 1.00 97.75 377 HIS A N 1
ATOM 2900 C CA . HIS A 1 377 ? -6.884 13.704 21.845 1.00 97.75 377 HIS A CA 1
ATOM 2901 C C . HIS A 1 377 ? -6.651 12.567 22.846 1.00 97.75 377 HIS A C 1
ATOM 2903 O O . HIS A 1 377 ? -7.284 11.518 22.732 1.00 97.75 377 HIS A O 1
ATOM 2909 N N . SER A 1 378 ? -5.749 12.732 23.822 1.00 97.38 378 SER A N 1
ATOM 2910 C CA . SER A 1 378 ? -5.305 11.645 24.714 1.00 97.38 378 SER A CA 1
ATOM 2911 C C . SER A 1 378 ? -4.818 10.400 23.951 1.00 97.38 378 SER A C 1
ATOM 2913 O O . SER A 1 378 ? -5.055 9.257 24.349 1.00 97.38 378 SER A O 1
ATOM 2915 N N . ARG A 1 379 ? -4.128 10.618 22.827 1.00 97.50 379 ARG A N 1
ATOM 2916 C CA . ARG A 1 379 ? -3.560 9.577 21.960 1.00 97.50 379 ARG A CA 1
ATOM 2917 C C . ARG A 1 379 ? -2.043 9.664 21.917 1.00 97.50 379 ARG A C 1
ATOM 2919 O O . ARG A 1 379 ? -1.420 10.586 22.432 1.00 97.50 379 ARG A O 1
ATOM 2926 N N . LYS A 1 380 ? -1.418 8.663 21.302 1.00 97.69 380 LYS A N 1
ATOM 2927 C CA . LYS A 1 380 ? 0.015 8.688 20.996 1.00 97.69 380 LYS A CA 1
ATOM 2928 C C . LYS A 1 380 ? 0.271 9.380 19.650 1.00 97.69 380 LYS A C 1
ATOM 2930 O O . LYS A 1 380 ? -0.552 9.235 18.745 1.00 97.69 380 LYS A O 1
ATOM 2935 N N . PRO A 1 381 ? 1.441 10.018 19.452 1.00 98.38 381 PRO A N 1
ATOM 2936 C CA . PRO A 1 381 ? 1.810 10.644 18.177 1.00 98.38 381 PRO A CA 1
ATOM 2937 C C . PRO A 1 381 ? 1.621 9.737 16.951 1.00 98.38 381 PRO A C 1
ATOM 2939 O O . PRO A 1 381 ? 1.070 10.164 15.944 1.00 98.38 381 PRO A O 1
ATOM 2942 N N . ALA A 1 382 ? 1.987 8.454 17.052 1.00 98.06 382 ALA A N 1
ATOM 2943 C CA . ALA A 1 382 ? 1.789 7.496 15.962 1.00 98.06 382 ALA A CA 1
ATOM 2944 C C . ALA A 1 382 ? 0.305 7.299 15.590 1.00 98.06 382 ALA A C 1
ATOM 2946 O O . ALA A 1 382 ? -0.016 7.187 14.414 1.00 98.06 382 ALA A O 1
ATOM 2947 N N . GLN A 1 383 ? -0.610 7.309 16.565 1.00 98.56 383 GLN A N 1
ATOM 2948 C CA . GLN A 1 383 ? -2.046 7.190 16.289 1.00 98.56 383 GLN A CA 1
ATOM 2949 C C . GLN A 1 383 ? -2.574 8.429 15.563 1.00 98.56 383 GLN A C 1
ATOM 2951 O O . GLN A 1 383 ? -3.375 8.283 14.648 1.00 98.56 383 GLN A O 1
ATOM 2956 N N . VAL A 1 384 ? -2.095 9.627 15.919 1.00 98.75 384 VAL A N 1
ATOM 2957 C CA . VAL A 1 384 ? -2.437 10.875 15.215 1.00 98.75 384 VAL A CA 1
ATOM 2958 C C . VAL A 1 384 ? -1.964 10.832 13.763 1.00 98.75 384 VAL A C 1
ATOM 2960 O O . VAL A 1 384 ? -2.752 11.107 12.864 1.00 98.75 384 VAL A O 1
ATOM 2963 N N . LEU A 1 385 ? -0.715 10.423 13.522 1.00 98.75 385 LEU A N 1
ATOM 2964 C CA . LEU A 1 385 ? -0.152 10.310 12.170 1.00 98.75 385 LEU A CA 1
ATOM 2965 C C . LEU A 1 385 ? -0.933 9.319 11.294 1.00 98.75 385 LEU A C 1
ATOM 2967 O O . LEU A 1 385 ? -1.251 9.629 10.150 1.00 98.75 385 LEU A O 1
ATOM 2971 N N . LEU A 1 386 ? -1.285 8.148 11.833 1.00 98.75 386 LEU A N 1
ATOM 2972 C CA . LEU A 1 386 ? -2.088 7.160 11.104 1.00 98.75 386 LEU A CA 1
ATOM 2973 C C . LEU A 1 386 ? -3.518 7.653 10.876 1.00 98.75 386 LEU A C 1
ATOM 2975 O O . LEU A 1 386 ? -4.052 7.512 9.778 1.00 98.75 386 LEU A O 1
ATOM 2979 N N . LYS A 1 387 ? -4.134 8.259 11.898 1.00 98.50 387 LYS A N 1
ATOM 2980 C CA . LYS A 1 387 ? -5.497 8.780 11.808 1.00 98.50 387 LYS A CA 1
ATOM 2981 C C . LYS A 1 387 ? -5.620 9.892 10.777 1.00 98.50 387 LYS A C 1
ATOM 2983 O O . LYS A 1 387 ? -6.607 9.915 10.053 1.00 98.50 387 LYS A O 1
ATOM 2988 N N . PHE A 1 388 ? -4.621 10.766 10.684 1.00 98.69 388 PHE A N 1
ATOM 2989 C CA . PHE A 1 388 ? -4.550 11.811 9.666 1.00 98.69 388 PHE A CA 1
ATOM 2990 C C . PHE A 1 388 ? -4.663 11.237 8.251 1.00 98.69 388 PHE A C 1
ATOM 2992 O O . PHE A 1 388 ? -5.454 11.726 7.451 1.00 98.69 388 PHE A O 1
ATOM 2999 N N . ILE A 1 389 ? -3.928 10.163 7.958 1.00 98.75 389 ILE A N 1
ATOM 3000 C CA . ILE A 1 389 ? -3.955 9.521 6.640 1.00 98.75 389 ILE A CA 1
ATOM 3001 C C . ILE A 1 389 ? -5.303 8.821 6.408 1.00 98.75 389 ILE A C 1
ATOM 3003 O O . ILE A 1 389 ? -5.941 9.044 5.383 1.00 98.75 389 ILE A O 1
ATOM 3007 N N . VAL A 1 390 ? -5.791 8.056 7.390 1.00 98.50 390 VAL A N 1
ATOM 3008 C CA . VAL A 1 390 ? -7.079 7.343 7.288 1.00 98.50 390 VAL A CA 1
ATOM 3009 C C . VAL A 1 390 ? -8.272 8.295 7.155 1.00 98.50 390 VAL A C 1
ATOM 3011 O O . VAL A 1 390 ? -9.233 7.967 6.469 1.00 98.50 390 VAL A O 1
ATOM 3014 N N . GLN A 1 391 ? -8.231 9.482 7.769 1.00 97.62 391 GLN A N 1
ATOM 3015 C CA . GLN A 1 391 ? -9.268 10.510 7.604 1.00 97.62 391 GLN A CA 1
ATOM 3016 C C . GLN A 1 391 ? -9.260 11.199 6.236 1.00 97.62 391 GLN A C 1
ATOM 3018 O O . GLN A 1 391 ? -10.214 11.905 5.932 1.00 97.62 391 GLN A O 1
ATOM 3023 N N . ASN A 1 392 ? -8.220 10.996 5.427 1.00 96.69 392 ASN A N 1
ATOM 3024 C CA . ASN A 1 392 ? -8.182 11.408 4.025 1.00 96.69 392 ASN A CA 1
ATOM 3025 C C . ASN A 1 392 ? -8.575 10.259 3.075 1.00 96.69 392 ASN A C 1
ATOM 3027 O O . ASN A 1 392 ? -8.251 10.312 1.894 1.00 96.69 392 ASN A O 1
ATOM 3031 N N . ASP A 1 393 ? -9.248 9.218 3.583 1.00 96.75 393 ASP A N 1
ATOM 3032 C CA . ASP A 1 393 ? -9.683 8.035 2.825 1.00 96.75 393 ASP A CA 1
ATOM 3033 C C . ASP A 1 393 ? -8.524 7.236 2.198 1.00 96.75 393 ASP A C 1
ATOM 3035 O O . ASP A 1 393 ? -8.637 6.655 1.118 1.00 96.75 393 ASP A O 1
ATOM 3039 N N . ILE A 1 394 ? -7.388 7.182 2.902 1.00 98.62 394 ILE A N 1
ATOM 3040 C CA . ILE A 1 394 ? -6.187 6.448 2.488 1.00 98.62 394 ILE A CA 1
ATOM 3041 C C . ILE A 1 394 ? -5.887 5.362 3.518 1.00 98.62 394 ILE A C 1
ATOM 3043 O O . ILE A 1 394 ? -5.782 5.631 4.716 1.00 98.62 394 ILE A O 1
ATOM 3047 N N . ALA A 1 395 ? -5.715 4.123 3.061 1.00 98.75 395 ALA A N 1
ATOM 3048 C CA . ALA A 1 395 ? -5.329 3.032 3.947 1.00 98.75 395 ALA A CA 1
ATOM 3049 C C . ALA A 1 395 ? -3.863 3.167 4.388 1.00 98.75 395 ALA A C 1
ATOM 3051 O O . ALA A 1 395 ? -3.021 3.674 3.653 1.00 98.75 395 ALA A O 1
ATOM 3052 N N . VAL A 1 396 ? -3.526 2.674 5.576 1.00 98.81 396 VAL A N 1
ATOM 3053 C CA . VAL A 1 396 ? -2.168 2.714 6.137 1.00 98.81 396 VAL A CA 1
ATOM 3054 C C . VAL A 1 396 ? -1.670 1.310 6.445 1.00 98.81 396 VAL A C 1
ATOM 3056 O O . VAL A 1 396 ? -2.428 0.477 6.935 1.00 98.81 396 VAL A O 1
ATOM 3059 N N . ILE A 1 397 ? -0.380 1.057 6.217 1.00 98.50 397 ILE A N 1
ATOM 3060 C CA . ILE A 1 397 ? 0.263 -0.237 6.515 1.00 98.50 397 ILE A CA 1
ATOM 3061 C C . ILE A 1 397 ? 1.471 -0.079 7.457 1.00 98.50 397 ILE A C 1
ATOM 3063 O O . ILE A 1 397 ? 2.610 -0.364 7.078 1.00 98.50 397 ILE A O 1
ATOM 3067 N N . PRO A 1 398 ? 1.283 0.423 8.696 1.00 97.38 398 PRO A N 1
ATOM 3068 C CA . PRO A 1 398 ? 2.387 0.578 9.633 1.00 97.38 398 PRO A CA 1
ATOM 3069 C C . PRO A 1 398 ? 3.034 -0.772 9.963 1.00 97.38 398 PRO A C 1
ATOM 3071 O O . PRO A 1 398 ? 2.360 -1.754 10.277 1.00 97.38 398 PRO A O 1
ATOM 3074 N N . LYS A 1 399 ? 4.368 -0.801 9.978 1.00 94.75 399 LYS A N 1
ATOM 3075 C CA . LYS A 1 399 ? 5.138 -1.967 10.415 1.00 94.75 399 LYS A CA 1
ATOM 3076 C C . LYS A 1 399 ? 5.565 -1.841 11.874 1.00 94.75 399 LYS A C 1
ATOM 3078 O O . LYS A 1 399 ? 6.081 -0.813 12.308 1.00 94.75 399 LYS A O 1
ATOM 3083 N N . SER A 1 400 ? 5.440 -2.930 12.627 1.00 94.12 400 SER A N 1
ATOM 3084 C CA . SER A 1 400 ? 6.045 -3.104 13.952 1.00 94.12 400 SER A CA 1
ATOM 3085 C C . SER A 1 400 ? 6.317 -4.586 14.214 1.00 94.12 400 SER A C 1
ATOM 3087 O O . SER A 1 400 ? 5.583 -5.448 13.746 1.00 94.12 400 SER A O 1
ATOM 3089 N N . THR A 1 401 ? 7.364 -4.883 14.981 1.00 93.62 401 THR A N 1
ATOM 3090 C CA . THR A 1 401 ? 7.581 -6.208 15.596 1.00 93.62 401 THR A CA 1
ATOM 3091 C C . THR A 1 401 ? 7.265 -6.221 17.093 1.00 93.62 401 THR A C 1
ATOM 3093 O O . THR A 1 401 ? 7.377 -7.245 17.750 1.00 93.62 401 THR A O 1
ATOM 3096 N N . ASN A 1 402 ? 6.879 -5.071 17.656 1.00 94.62 402 ASN A N 1
ATOM 3097 C CA . ASN A 1 402 ? 6.504 -4.945 19.062 1.00 94.62 402 ASN A CA 1
ATOM 3098 C C . ASN A 1 402 ? 4.968 -5.071 19.207 1.00 94.62 402 ASN A C 1
ATOM 3100 O O . ASN A 1 402 ? 4.264 -4.261 18.584 1.00 94.62 402 ASN A O 1
ATOM 3104 N N . PRO A 1 403 ? 4.462 -6.030 20.011 1.00 94.88 403 PRO A N 1
ATOM 3105 C CA . PRO A 1 403 ? 3.029 -6.279 20.202 1.00 94.88 403 PRO A CA 1
ATOM 3106 C C . PRO A 1 403 ? 2.229 -5.087 20.735 1.00 94.88 403 PRO A C 1
ATOM 3108 O O . PRO A 1 403 ? 1.110 -4.846 20.281 1.00 94.88 403 PRO A O 1
ATOM 3111 N N . GLU A 1 404 ? 2.787 -4.304 21.660 1.00 95.69 404 GLU A N 1
ATOM 3112 C CA . GLU A 1 404 ? 2.100 -3.141 22.233 1.00 95.69 404 GLU A CA 1
ATOM 3113 C C . GLU A 1 404 ? 1.857 -2.072 21.163 1.00 95.69 404 GLU A C 1
ATOM 3115 O O . GLU A 1 404 ? 0.750 -1.550 21.036 1.00 95.69 404 GLU A O 1
ATOM 3120 N N . ARG A 1 405 ? 2.866 -1.801 20.325 1.00 95.81 405 ARG A N 1
ATOM 3121 C CA . ARG A 1 405 ? 2.745 -0.883 19.186 1.00 95.81 405 ARG A CA 1
ATOM 3122 C C . ARG A 1 405 ? 1.763 -1.395 18.135 1.00 95.81 405 ARG A C 1
ATOM 3124 O O . ARG A 1 405 ? 1.061 -0.583 17.548 1.00 95.81 405 ARG A O 1
ATOM 3131 N N . LEU A 1 406 ? 1.680 -2.707 17.897 1.00 95.88 406 LEU A N 1
ATOM 3132 C CA . LEU A 1 406 ? 0.690 -3.275 16.969 1.00 95.88 406 LEU A CA 1
ATOM 3133 C C . LEU A 1 406 ? -0.740 -2.993 17.443 1.00 95.88 406 LEU A C 1
ATOM 3135 O O . LEU A 1 406 ? -1.536 -2.452 16.672 1.00 95.88 406 LEU A O 1
ATOM 3139 N N . LYS A 1 407 ? -1.030 -3.271 18.723 1.00 95.44 407 LYS A N 1
ATOM 3140 C CA . LYS A 1 407 ? -2.323 -2.967 19.365 1.00 95.44 407 LYS A CA 1
ATOM 3141 C C . LYS A 1 407 ? -2.630 -1.469 19.359 1.00 95.44 407 LYS A C 1
ATOM 3143 O O . LYS A 1 407 ? -3.762 -1.067 19.111 1.00 95.44 407 LYS A O 1
ATOM 3148 N N . GLN A 1 408 ? -1.619 -0.635 19.588 1.00 94.81 408 GLN A N 1
ATOM 3149 C CA . GLN A 1 408 ? -1.762 0.816 19.526 1.00 94.81 408 GLN A CA 1
ATOM 3150 C C . GLN A 1 408 ? -2.098 1.305 18.107 1.00 94.81 408 GLN A C 1
ATOM 3152 O O . GLN A 1 408 ? -2.970 2.152 17.946 1.00 94.81 408 GLN A O 1
ATOM 3157 N N . ASN A 1 409 ? -1.407 0.789 17.088 1.00 96.75 409 ASN A N 1
ATOM 3158 C CA . ASN A 1 409 ? -1.514 1.272 15.710 1.00 96.75 409 ASN A CA 1
ATOM 3159 C C . ASN A 1 409 ? -2.850 0.919 15.042 1.00 96.75 409 ASN A C 1
ATOM 3161 O O . ASN A 1 409 ? -3.295 1.670 14.180 1.00 96.75 409 ASN A O 1
ATOM 3165 N N . ILE A 1 410 ? -3.494 -0.185 15.437 1.00 95.50 410 ILE A N 1
ATOM 3166 C CA . ILE A 1 410 ? -4.827 -0.535 14.922 1.00 95.50 410 ILE A CA 1
ATOM 3167 C C . ILE A 1 410 ? -5.942 0.243 15.619 1.00 95.50 410 ILE A C 1
ATOM 3169 O O . ILE A 1 410 ? -6.966 0.543 15.007 1.00 95.50 410 ILE A O 1
ATOM 3173 N N . ASN A 1 411 ? -5.736 0.629 16.883 1.00 94.06 411 ASN A N 1
ATOM 3174 C CA . ASN A 1 411 ? -6.721 1.382 17.646 1.00 94.06 411 ASN A CA 1
ATOM 3175 C C . ASN A 1 411 ? -6.664 2.882 17.317 1.00 94.06 411 ASN A C 1
ATOM 3177 O O . ASN A 1 411 ? -6.177 3.694 18.106 1.00 94.06 411 ASN A O 1
ATOM 3181 N N . ILE A 1 412 ? -7.106 3.231 16.110 1.00 96.19 412 ILE A N 1
ATOM 3182 C CA . ILE A 1 412 ? -7.192 4.618 15.624 1.00 96.19 412 ILE A CA 1
ATOM 3183 C C . ILE A 1 412 ? -8.599 5.003 15.158 1.00 96.19 412 ILE A C 1
ATOM 3185 O O . ILE A 1 412 ? -8.836 6.121 14.698 1.00 96.19 412 ILE A O 1
ATOM 3189 N N . LEU A 1 413 ? -9.551 4.074 15.224 1.00 92.31 413 LEU A N 1
ATOM 3190 C CA . LEU A 1 413 ? -10.912 4.286 14.734 1.00 92.31 413 LEU A CA 1
ATOM 3191 C C . LEU A 1 413 ? -11.840 4.866 15.810 1.00 92.31 413 LEU A C 1
ATOM 3193 O O . LEU A 1 413 ? -12.899 5.378 15.463 1.00 92.31 413 LEU A O 1
ATOM 3197 N N . ASP A 1 414 ? -11.411 4.864 17.075 1.00 92.44 414 ASP A N 1
ATOM 3198 C CA . ASP A 1 414 ? -12.161 5.273 18.270 1.00 92.44 414 ASP A CA 1
ATOM 3199 C C . ASP A 1 414 ? -12.057 6.774 18.617 1.00 92.44 414 ASP A C 1
ATOM 3201 O O . ASP A 1 414 ? -12.531 7.210 19.665 1.00 92.44 414 ASP A O 1
ATOM 3205 N N . PHE A 1 415 ? -11.430 7.580 17.758 1.00 95.25 415 PHE A N 1
ATOM 3206 C CA . PHE A 1 415 ? -11.372 9.040 17.877 1.00 95.25 415 PHE A CA 1
ATOM 3207 C C . PHE A 1 415 ? -11.407 9.708 16.498 1.00 95.25 415 PHE A C 1
ATOM 3209 O O . PHE A 1 415 ? -11.323 9.024 15.477 1.00 95.25 415 PHE A O 1
ATOM 3216 N N . GLN A 1 416 ? -11.529 11.035 16.451 1.00 96.44 416 GLN A N 1
ATOM 3217 C CA . GLN A 1 416 ? -11.525 11.822 15.217 1.00 96.44 416 GLN A CA 1
ATOM 3218 C C . GLN A 1 416 ? -10.719 13.109 15.415 1.00 96.44 416 GLN A C 1
ATOM 3220 O O . GLN A 1 416 ? -10.915 13.819 16.396 1.00 96.44 416 GLN A O 1
ATOM 3225 N N . LEU A 1 417 ? -9.821 13.403 14.477 1.00 98.12 417 LEU A N 1
ATOM 3226 C CA . LEU A 1 417 ? -9.119 14.677 14.382 1.00 98.12 417 LEU A CA 1
ATOM 3227 C C . LEU A 1 417 ? -10.091 15.743 13.874 1.00 98.12 417 LEU A C 1
ATOM 3229 O O . LEU A 1 417 ? -10.804 15.500 12.897 1.00 98.12 417 LEU A O 1
ATOM 3233 N N . SER A 1 418 ? -10.110 16.899 14.536 1.00 98.31 418 SER A N 1
ATOM 3234 C CA . SER A 1 418 ? -10.932 18.042 14.126 1.00 98.31 418 SER A CA 1
ATOM 3235 C C . SER A 1 418 ? -10.396 18.690 12.847 1.00 98.31 418 SER A C 1
ATOM 3237 O O . SER A 1 418 ? -9.231 18.497 12.501 1.00 98.31 418 SER A O 1
ATOM 3239 N N . ASP A 1 419 ? -11.211 19.501 12.172 1.00 98.38 419 ASP A N 1
ATOM 3240 C CA . ASP A 1 419 ? -10.791 20.227 10.962 1.00 98.38 419 ASP A CA 1
ATOM 3241 C C . ASP A 1 419 ? -9.571 21.130 11.215 1.00 98.38 419 ASP A C 1
ATOM 3243 O O . ASP A 1 419 ? -8.694 21.261 10.359 1.00 98.38 419 ASP A O 1
ATOM 3247 N N . GLU A 1 420 ? -9.473 21.703 12.418 1.00 98.56 420 GLU A N 1
ATOM 3248 C CA . GLU A 1 420 ? -8.304 22.465 12.870 1.00 98.56 420 GLU A CA 1
ATOM 3249 C C . GLU A 1 420 ? -7.056 21.574 12.953 1.00 98.56 420 GLU A C 1
ATOM 3251 O O . GLU A 1 420 ? -6.021 21.917 12.383 1.00 98.56 420 GLU A O 1
ATOM 3256 N N . ASP A 1 421 ? -7.159 20.395 13.579 1.00 98.69 421 ASP A N 1
ATOM 3257 C CA . ASP A 1 421 ? -6.036 19.451 13.677 1.00 98.69 421 ASP A CA 1
ATOM 3258 C C . ASP A 1 421 ? -5.594 18.979 12.285 1.00 98.69 421 ASP A C 1
ATOM 3260 O O . ASP A 1 421 ? -4.401 18.916 11.988 1.00 98.69 421 ASP A O 1
ATOM 3264 N N . MET A 1 422 ? -6.560 18.670 11.413 1.00 98.69 422 MET A N 1
ATOM 3265 C CA . MET A 1 422 ? -6.302 18.280 10.027 1.00 98.69 422 MET A CA 1
ATOM 3266 C C . MET A 1 422 ? -5.603 19.406 9.259 1.00 98.69 422 MET A C 1
ATOM 3268 O O . MET A 1 422 ? -4.675 19.131 8.499 1.00 98.69 422 MET A O 1
ATOM 3272 N N . THR A 1 423 ? -5.988 20.665 9.484 1.00 98.69 423 THR A N 1
ATOM 3273 C CA . THR A 1 423 ? -5.347 21.844 8.881 1.00 98.69 423 THR A CA 1
ATOM 3274 C C . THR A 1 423 ? -3.910 22.017 9.380 1.00 98.69 423 THR A C 1
ATOM 3276 O O . THR A 1 423 ? -3.000 22.170 8.562 1.00 98.69 423 THR A O 1
ATOM 3279 N N . GLU A 1 424 ? -3.678 21.922 10.696 1.00 98.75 424 GLU A N 1
ATOM 3280 C CA . GLU A 1 424 ? -2.338 22.001 11.298 1.00 98.75 424 GLU A CA 1
ATOM 3281 C C . GLU A 1 424 ? -1.407 20.906 10.742 1.00 98.75 424 GLU A C 1
ATOM 3283 O O . GLU A 1 424 ? -0.269 21.190 10.368 1.00 98.75 424 GLU A O 1
ATOM 3288 N N . LEU A 1 425 ? -1.891 19.665 10.612 1.00 98.75 425 LEU A N 1
ATOM 3289 C CA . LEU A 1 425 ? -1.119 18.549 10.048 1.00 98.75 425 LEU A CA 1
ATOM 3290 C C . LEU A 1 425 ? -0.901 18.694 8.535 1.00 98.75 425 LEU A C 1
ATOM 3292 O O . LEU A 1 425 ? 0.178 18.389 8.032 1.00 98.75 425 LEU A O 1
ATOM 3296 N N . THR A 1 426 ? -1.886 19.212 7.800 1.00 98.62 426 THR A N 1
ATOM 3297 C CA . THR A 1 426 ? -1.778 19.475 6.353 1.00 98.62 426 THR A CA 1
ATOM 3298 C C . THR A 1 426 ? -0.695 20.510 6.033 1.00 98.62 426 THR A C 1
ATOM 3300 O O . THR A 1 426 ? -0.052 20.426 4.981 1.00 98.62 426 THR A O 1
ATOM 3303 N N . ALA A 1 427 ? -0.466 21.464 6.941 1.00 98.50 427 ALA A N 1
ATOM 3304 C CA . ALA A 1 427 ? 0.568 22.489 6.819 1.00 98.50 427 ALA A CA 1
ATOM 3305 C C . ALA A 1 427 ? 2.000 21.960 7.033 1.00 98.50 427 ALA A C 1
ATOM 3307 O O . ALA A 1 427 ? 2.954 22.663 6.714 1.00 98.50 427 ALA A O 1
ATOM 3308 N N . LEU A 1 428 ? 2.165 20.732 7.541 1.00 98.38 428 LEU A N 1
ATOM 3309 C CA . LEU A 1 428 ? 3.479 20.102 7.729 1.00 98.38 428 LEU A CA 1
ATOM 3310 C C . LEU A 1 428 ? 4.060 19.488 6.446 1.00 98.38 428 LEU A C 1
ATOM 3312 O O . LEU A 1 428 ? 5.190 19.006 6.475 1.00 98.38 428 LEU A O 1
ATOM 3316 N N . ASP A 1 429 ? 3.303 19.466 5.349 1.00 98.38 429 ASP A N 1
ATOM 3317 C CA . ASP A 1 429 ? 3.763 18.933 4.067 1.00 98.38 429 ASP A CA 1
ATOM 3318 C C . ASP A 1 429 ? 5.013 19.676 3.575 1.00 98.38 429 ASP A C 1
ATOM 3320 O O . ASP A 1 429 ? 5.027 20.902 3.485 1.00 98.38 429 ASP A O 1
ATOM 3324 N N . GLN A 1 430 ? 6.053 18.927 3.223 1.00 97.50 430 GLN A N 1
ATOM 3325 C CA . GLN A 1 430 ? 7.320 19.455 2.713 1.00 97.50 430 GLN A CA 1
ATOM 3326 C C . GLN A 1 430 ? 7.450 19.245 1.198 1.00 97.50 430 GLN A C 1
ATOM 3328 O O . GLN A 1 430 ? 8.488 19.545 0.606 1.00 97.50 430 GLN A O 1
ATOM 3333 N N . GLY A 1 431 ? 6.406 18.724 0.544 1.00 95.94 431 GLY A N 1
ATOM 3334 C CA . GLY A 1 431 ? 6.459 18.385 -0.872 1.00 95.94 431 GLY A CA 1
ATOM 3335 C C . GLY A 1 431 ? 7.565 17.364 -1.147 1.00 95.94 431 GLY A C 1
ATOM 3336 O O . GLY A 1 431 ? 7.799 16.464 -0.347 1.00 95.94 431 GLY A O 1
ATOM 3337 N N . LYS A 1 432 ? 8.265 17.495 -2.278 1.00 93.50 432 LYS A N 1
ATOM 3338 C CA . LYS A 1 432 ? 9.290 16.521 -2.699 1.00 93.50 432 LYS A CA 1
ATOM 3339 C C . LYS A 1 432 ? 10.424 16.334 -1.682 1.00 93.50 432 LYS A C 1
ATOM 3341 O O . LYS A 1 432 ? 10.918 15.218 -1.565 1.00 93.50 432 LYS A O 1
ATOM 3346 N N . GLU A 1 433 ? 10.775 17.376 -0.928 1.00 93.31 433 GLU A N 1
ATOM 3347 C CA . GLU A 1 433 ? 11.823 17.326 0.106 1.00 93.31 433 GLU A CA 1
ATOM 3348 C C . GLU A 1 433 ? 11.427 16.464 1.312 1.00 93.31 433 GLU A C 1
ATOM 3350 O O . GLU A 1 433 ? 12.282 16.014 2.068 1.00 93.31 433 GLU A O 1
ATOM 3355 N N . GLY A 1 434 ? 10.130 16.195 1.485 1.00 94.06 434 GLY A N 1
ATOM 3356 C CA . GLY A 1 434 ? 9.640 15.298 2.524 1.00 94.06 434 GLY A CA 1
ATOM 3357 C C . GLY A 1 434 ? 9.849 13.817 2.216 1.00 94.06 434 GLY A C 1
ATOM 3358 O O . GLY A 1 434 ? 9.624 12.995 3.102 1.00 94.06 434 GLY A O 1
ATOM 3359 N N . ARG A 1 435 ? 10.233 13.454 0.985 1.00 94.25 435 ARG A N 1
ATOM 3360 C CA . ARG A 1 435 ? 10.415 12.058 0.576 1.00 94.25 435 ARG A CA 1
ATOM 3361 C C . ARG A 1 435 ? 11.613 11.431 1.293 1.00 94.25 435 ARG A C 1
ATOM 3363 O O . ARG A 1 435 ? 12.744 11.883 1.154 1.00 94.25 435 ARG A O 1
ATOM 3370 N N . ILE A 1 436 ? 11.365 10.327 1.981 1.00 92.12 436 ILE A N 1
ATOM 3371 C CA . ILE A 1 436 ? 12.348 9.506 2.685 1.00 92.12 436 ILE A CA 1
ATOM 3372 C C . ILE A 1 436 ? 12.851 8.365 1.792 1.00 92.12 436 ILE A C 1
ATOM 3374 O O . ILE A 1 436 ? 14.038 8.042 1.819 1.00 92.12 436 ILE A O 1
ATOM 3378 N N . LEU A 1 437 ? 11.973 7.719 1.014 1.00 90.62 437 LEU A N 1
ATOM 3379 C CA . LEU A 1 437 ? 12.332 6.591 0.149 1.00 90.62 437 LEU A CA 1
ATOM 3380 C C . LEU A 1 437 ? 12.426 7.042 -1.314 1.00 90.62 437 LEU A C 1
ATOM 3382 O O . LEU A 1 437 ? 11.503 6.858 -2.103 1.00 90.62 437 LEU A O 1
ATOM 3386 N N . ASP A 1 438 ? 13.576 7.611 -1.689 1.00 90.00 438 ASP A N 1
ATOM 3387 C CA . ASP A 1 438 ? 13.879 8.067 -3.058 1.00 90.00 438 ASP A CA 1
ATOM 3388 C C . ASP A 1 438 ? 14.598 7.015 -3.931 1.00 90.00 438 ASP A C 1
ATOM 3390 O O . ASP A 1 438 ? 15.006 7.309 -5.053 1.00 90.00 438 ASP A O 1
ATOM 3394 N N . PHE A 1 439 ? 14.778 5.797 -3.407 1.00 90.62 439 PHE A N 1
ATOM 3395 C CA . PHE A 1 439 ? 15.550 4.702 -4.011 1.00 90.62 439 PHE A CA 1
ATOM 3396 C C . PHE A 1 439 ? 17.030 5.006 -4.299 1.00 90.62 439 PHE A C 1
ATOM 3398 O O . PHE A 1 439 ? 17.685 4.211 -4.968 1.00 90.62 439 PHE A O 1
ATOM 3405 N N . SER A 1 440 ? 17.611 6.083 -3.762 1.00 85.06 440 SER A N 1
ATOM 3406 C CA . SER A 1 440 ? 19.034 6.415 -3.969 1.00 85.06 440 SER A CA 1
ATOM 3407 C C . SER A 1 440 ? 20.011 5.331 -3.503 1.00 85.06 440 SER A C 1
ATOM 3409 O O . SER A 1 440 ? 21.122 5.250 -4.024 1.00 85.06 440 SER A O 1
ATOM 3411 N N . PHE A 1 441 ? 19.594 4.461 -2.578 1.00 83.56 441 PHE A N 1
ATOM 3412 C CA . PHE A 1 441 ? 20.363 3.287 -2.158 1.00 83.56 441 PHE A CA 1
ATOM 3413 C C . PHE A 1 441 ? 20.545 2.242 -3.280 1.00 83.56 441 PHE A C 1
ATOM 3415 O O . PHE A 1 441 ? 21.418 1.382 -3.181 1.00 83.56 441 PHE A O 1
ATOM 3422 N N . ILE A 1 442 ? 19.766 2.318 -4.366 1.00 87.94 442 ILE A N 1
ATOM 3423 C CA . ILE A 1 442 ? 19.934 1.521 -5.585 1.00 87.94 442 ILE A CA 1
ATOM 3424 C C . ILE A 1 442 ? 20.788 2.336 -6.565 1.00 87.94 442 ILE A C 1
ATOM 3426 O O . ILE A 1 442 ? 20.287 3.140 -7.354 1.00 87.94 442 ILE A O 1
ATOM 3430 N N . LYS A 1 443 ? 22.110 2.151 -6.518 1.00 84.94 443 LYS A N 1
ATOM 3431 C CA . LYS A 1 443 ? 23.042 2.879 -7.395 1.00 84.94 443 LYS A CA 1
ATOM 3432 C C . LYS A 1 443 ? 22.674 2.682 -8.877 1.00 84.94 443 LYS A C 1
ATOM 3434 O O . LYS A 1 443 ? 22.500 1.554 -9.325 1.00 84.94 443 LYS A O 1
ATOM 3439 N N . GLY A 1 444 ? 22.564 3.789 -9.617 1.00 84.88 444 GLY A N 1
ATOM 3440 C CA . GLY A 1 444 ? 22.207 3.820 -11.045 1.00 84.88 444 GLY A CA 1
ATOM 3441 C C . GLY A 1 444 ? 20.704 3.839 -11.345 1.00 84.88 444 GLY A C 1
ATOM 3442 O O . GLY A 1 444 ? 20.319 4.081 -12.483 1.00 84.88 444 GLY A O 1
ATOM 3443 N N . VAL A 1 445 ? 19.827 3.647 -10.349 1.00 91.25 445 VAL A N 1
ATOM 3444 C CA . VAL A 1 445 ? 18.372 3.585 -10.599 1.00 91.25 445 VAL A CA 1
ATOM 3445 C C . VAL A 1 445 ? 17.797 4.895 -11.136 1.00 91.25 445 VAL A C 1
ATOM 3447 O O . VAL A 1 445 ? 16.810 4.869 -11.861 1.00 91.25 445 VAL A O 1
ATOM 3450 N N . LYS A 1 446 ? 18.422 6.035 -10.812 1.00 91.62 446 LYS A N 1
ATOM 3451 C CA . LYS A 1 446 ? 17.996 7.367 -11.272 1.00 91.62 446 LYS A CA 1
ATOM 3452 C C . LYS A 1 446 ? 18.146 7.542 -12.787 1.00 91.62 446 LYS A C 1
ATOM 3454 O O . LYS A 1 446 ? 17.436 8.354 -13.366 1.00 91.62 446 LYS A O 1
ATOM 3459 N N . ASP A 1 447 ? 19.014 6.751 -13.417 1.00 89.50 447 ASP A N 1
ATOM 3460 C CA . ASP A 1 447 ? 19.215 6.749 -14.869 1.00 89.50 447 ASP A CA 1
ATOM 3461 C C . ASP A 1 447 ? 18.244 5.796 -15.589 1.00 89.50 447 ASP A C 1
ATOM 3463 O O . ASP A 1 447 ? 18.213 5.735 -16.819 1.00 89.50 447 ASP A O 1
ATOM 3467 N N . HIS A 1 448 ? 17.439 5.033 -14.840 1.00 95.50 448 HIS A N 1
ATOM 3468 C CA . HIS A 1 448 ? 16.439 4.152 -15.421 1.00 95.50 448 HIS A CA 1
ATOM 3469 C C . HIS A 1 448 ? 15.317 4.986 -16.075 1.00 95.50 448 HIS A C 1
ATOM 3471 O O . HIS A 1 448 ? 14.750 5.847 -15.402 1.00 95.50 448 HIS A O 1
ATOM 3477 N N . PRO A 1 449 ? 14.906 4.711 -17.333 1.00 96.81 449 PRO A N 1
ATOM 3478 C CA . PRO A 1 449 ? 13.874 5.500 -18.026 1.00 96.81 449 PRO A CA 1
ATOM 3479 C C . PRO A 1 449 ? 12.536 5.588 -17.279 1.00 96.81 449 PRO A C 1
ATOM 3481 O O . PRO A 1 449 ? 11.798 6.559 -17.403 1.00 96.81 449 PRO A O 1
ATOM 3484 N N . GLU A 1 450 ? 12.242 4.556 -16.492 1.00 97.81 450 GLU A N 1
ATOM 3485 C CA . GLU A 1 450 ? 11.056 4.459 -15.637 1.00 97.81 450 GLU A CA 1
ATOM 3486 C C . GLU A 1 450 ? 11.292 4.811 -14.156 1.00 97.81 450 GLU A C 1
ATOM 3488 O O . GLU A 1 450 ? 10.522 4.391 -13.289 1.00 97.81 450 GLU A O 1
ATOM 3493 N N . PHE A 1 451 ? 12.342 5.570 -13.833 1.00 97.44 451 PHE A N 1
ATOM 3494 C CA . PHE A 1 451 ? 12.518 6.112 -12.486 1.00 97.44 451 PHE A CA 1
ATOM 3495 C C . PHE A 1 451 ? 11.367 7.084 -12.136 1.00 97.44 451 PHE A C 1
ATOM 3497 O O . PHE A 1 451 ? 11.066 7.983 -12.922 1.00 97.44 451 PHE A O 1
ATOM 3504 N N . PRO A 1 452 ? 10.682 6.921 -10.987 1.00 96.38 452 PRO A N 1
ATOM 3505 C CA . PRO A 1 452 ? 9.418 7.622 -10.760 1.00 96.38 452 PRO A CA 1
ATOM 3506 C C . PRO A 1 452 ? 9.505 9.039 -10.181 1.00 96.38 452 PRO A C 1
ATOM 3508 O O . PRO A 1 452 ? 8.463 9.704 -10.155 1.00 96.38 452 PRO A O 1
ATOM 3511 N N . PHE A 1 453 ? 10.655 9.490 -9.667 1.00 94.12 453 PHE A N 1
ATOM 3512 C CA . PHE A 1 453 ? 10.732 10.660 -8.771 1.00 94.12 453 PHE A CA 1
ATOM 3513 C C . PHE A 1 453 ? 11.433 11.887 -9.352 1.00 94.12 453 PHE A C 1
ATOM 3515 O O . PHE A 1 453 ? 12.453 11.712 -10.052 1.00 94.12 453 PHE A O 1
#